Protein AF-A0A7Y5L904-F1 (afdb_monomer)

Secondary structure (DSSP, 8-state):
--EEEE---STT-EEEESSEEPTT-TTEEEESSHHHHHT--EEEES-EEEEEEETTEEEEEEEES--S--HHHHHHHHHHHHHHHHHHHSS--SSEEEEEEEE-TT---EEEETTEEEEEE-TT-TTSHHHHHHHHHHHHHHHHTTTTTTTS-BGGGSS--TTS----TTHHHHTHHHHHHHHHHHHHTTSS-HHHHHHHHHHHHHHHHT-GGGGT--HHHHHHTTTTTGGG--TTHHHH---TTHHHHHHHHHHHHHHHHHTTTS--HHHHHHHHHHHS-TTS--B-HHHHHHHHHHHTTS--HHHIIIIISS-PPP-HHHHHHTTTEEEEEE--SSPPEE--EEEEEETTEEEEEEE-TTSHHHHHT--TT-EEEEETTEE--GGGHHHHHTTS-TT-EEEEEEEETTEEEEEEEE-EE-SS-EEEEEE-SS--HHHHHHHHHHHTSPPPPTTT-

Nearest PDB structures (foldseek):
  4fgm-assembly1_A  TM=9.336E-01  e=1.266E-35  Idiomarina loihiensis L2TR
  8j9d-assembly1_D  TM=7.963E-01  e=6.552E-24  Xanthomonas campestris pv. campestris str. B100
  7xyo-assembly1_A  TM=6.914E-01  e=1.466E-18  Myxococcus fulvus
  6ydx-assembly1_A  TM=6.361E-01  e=1.748E-08  Homo sapiens
  7w6y-assembly1_A  TM=1.963E-01  e=4.205E-04  Kangiella koreensis DSM 16069

Mean predicted aligned error: 4.66 Å

Solvent-accessible surface area (backbone atoms only — not comparable to full-atom values): 24032 Å² total; per-residue (Å²): 104,66,46,74,50,76,62,84,64,67,90,88,34,50,78,50,54,48,54,48,70,39,86,98,44,85,59,27,30,45,26,77,28,61,70,56,46,76,45,38,66,76,50,76,39,87,52,47,75,46,78,51,76,58,96,92,26,47,34,35,44,36,36,34,67,67,60,58,65,56,68,69,63,52,52,55,46,52,50,46,44,52,50,46,48,29,71,69,69,69,62,70,98,58,75,44,37,29,45,34,33,41,29,36,90,90,39,56,64,72,48,63,24,57,31,28,31,47,35,33,34,52,22,74,47,44,85,45,68,73,32,50,48,51,54,44,44,50,51,34,36,38,53,52,20,34,46,39,46,54,32,32,31,50,36,45,52,35,74,74,58,93,88,56,90,65,55,33,58,50,44,18,61,41,41,1,33,34,53,39,44,27,58,47,48,38,30,56,62,64,78,39,53,69,71,54,51,32,51,50,53,17,47,51,57,45,53,55,72,72,30,59,0,45,71,67,30,23,40,27,54,32,19,40,38,30,86,64,44,68,78,50,66,53,76,57,34,60,48,50,37,51,51,24,42,65,55,20,18,52,51,41,52,43,49,26,36,50,20,18,56,66,33,77,55,76,21,36,49,72,54,36,55,47,51,46,44,71,74,24,40,61,92,48,60,31,40,53,72,67,54,53,51,48,45,43,22,67,46,24,71,46,88,52,61,70,58,44,50,33,60,34,68,23,44,54,82,82,63,60,51,66,37,38,38,46,42,22,30,40,70,45,75,42,72,58,84,76,52,48,41,28,48,41,67,41,61,39,73,52,99,91,39,23,28,28,61,31,51,38,75,88,23,31,35,35,76,52,65,57,51,61,72,24,32,47,47,21,54,73,85,38,78,48,47,45,95,41,43,68,66,61,42,63,81,52,46,44,68,41,72,45,43,38,34,29,36,49,94,88,39,81,46,77,38,73,30,50,25,34,55,56,82,72,48,53,51,44,46,42,77,45,95,79,55,50,75,64,14,42,53,34,32,24,68,68,50,63,43,82,71,74,52,91,92,73,112

pLDDT: mean 95.0, std 6.65, range [51.56, 98.94]

Foldseek 3Di:
DKDKDADDADDPKAKDKQFDADPPDGRIGIDHDVLQVVQMDIDIGDWDWDWDDDPNAIEIETEDDAAPDDPVLLVVLLNLLVVLLCVLQVDQQGRYAYEAEYADPPFAAKDAGLRYIYGYAHRYQHPDLVRVLRVSLRSSLRRNVNLQPHWFHALQPQPHDPVDDRFFLCVLVSAQLSNLVSLQSCLLSPVDDPQRSQVVLLVLLLLCVLQLLLQADALSRLRRCCVPDVVDPDLCCSNNHDHSNSLSNVLLLLLQLLLLLQVLNQAGVSQLSNVSSVVATSPHSHDHPVRSQVSSCVSSVHHCCVSCVPHHVHSHDDPSQVSLVSLQKHKDFAADVVFQWDQQWAWDDDPNFTFTSHHHPPGQCVVQPHDGGKGWQDKQPHGDHRVCVSVVSNVDGQQDWIWTWTDDPNDIDITTTGTHGDPRTRIGMDGHLDRDPSSQSSNCVRNVDHDDDNVRD

Radius of gyration: 24.48 Å; Cα contacts (8 Å, |Δi|>4): 868; chains: 1; bounding box: 65×49×66 Å

Structure (mmCIF, N/CA/C/O backbone):
data_AF-A0A7Y5L904-F1
#
_entry.id   AF-A0A7Y5L904-F1
#
loop_
_atom_site.group_PDB
_atom_site.id
_atom_site.type_symbol
_atom_site.label_atom_id
_atom_site.label_alt_id
_atom_site.label_comp_id
_atom_site.label_asym_id
_atom_site.label_entity_id
_atom_site.label_seq_id
_atom_site.pdbx_PDB_ins_code
_atom_site.Cartn_x
_atom_site.Cartn_y
_atom_site.Cartn_z
_atom_site.occupancy
_atom_site.B_iso_or_equiv
_atom_site.auth_seq_id
_atom_site.auth_comp_id
_atom_site.auth_asym_id
_atom_site.auth_atom_id
_atom_site.pdbx_PDB_model_num
ATOM 1 N N . GLN A 1 1 ? -29.188 12.437 12.472 1.00 88.88 1 GLN A N 1
ATOM 2 C CA . GLN A 1 1 ? -29.969 12.074 13.676 1.00 88.88 1 GLN A CA 1
ATOM 3 C C . GLN A 1 1 ? -29.560 10.668 14.087 1.00 88.88 1 GLN A C 1
ATOM 5 O O . GLN A 1 1 ? -29.258 9.898 13.179 1.00 88.88 1 GLN A O 1
ATOM 10 N N . PRO A 1 2 ? -29.537 10.338 15.387 1.00 94.88 2 PRO A N 1
ATOM 11 C CA . PRO A 1 2 ? -29.250 8.981 15.835 1.00 94.88 2 PRO A CA 1
ATOM 12 C C . PRO A 1 2 ? -30.311 7.987 15.359 1.00 94.88 2 PRO A C 1
ATOM 14 O O . PRO A 1 2 ? -31.487 8.337 15.245 1.00 94.88 2 PRO A O 1
ATOM 17 N N . LEU A 1 3 ? -29.896 6.751 15.102 1.00 96.50 3 LEU A N 1
ATOM 18 C CA . LEU A 1 3 ? -30.738 5.663 14.620 1.00 96.50 3 LEU A CA 1
ATOM 19 C C . LEU A 1 3 ? -30.687 4.475 15.580 1.00 96.50 3 LEU A C 1
ATOM 21 O O . LEU A 1 3 ? -29.753 4.295 16.364 1.00 96.50 3 LEU A O 1
ATOM 25 N N . THR A 1 4 ? -31.725 3.647 15.513 1.00 96.62 4 THR A N 1
ATOM 26 C CA . THR A 1 4 ? -31.730 2.313 16.112 1.00 96.62 4 THR A CA 1
ATOM 27 C C . THR A 1 4 ? -32.047 1.303 15.024 1.00 96.62 4 THR A C 1
ATOM 29 O O . THR A 1 4 ? -33.090 1.399 14.380 1.00 96.62 4 THR A O 1
ATOM 32 N N . LEU A 1 5 ? -31.159 0.335 14.834 1.00 97.50 5 LEU A N 1
ATOM 33 C CA . LEU A 1 5 ? -31.352 -0.789 13.931 1.00 97.50 5 LEU A CA 1
ATOM 34 C C . LEU A 1 5 ? -31.861 -1.988 14.735 1.00 97.50 5 LEU A C 1
ATOM 36 O O . LEU A 1 5 ? -31.244 -2.376 15.723 1.00 97.50 5 LEU A O 1
ATOM 40 N N . HIS A 1 6 ? -32.965 -2.590 14.303 1.00 97.56 6 HIS A N 1
ATOM 41 C CA . HIS A 1 6 ? -33.440 -3.870 14.824 1.00 97.56 6 HIS A CA 1
ATOM 42 C C . HIS A 1 6 ? -33.281 -4.932 13.742 1.00 97.56 6 HIS A C 1
ATOM 44 O O . HIS A 1 6 ? -33.940 -4.869 12.704 1.00 97.56 6 HIS A O 1
ATOM 50 N N . VAL A 1 7 ? -32.426 -5.916 14.005 1.00 97.44 7 VAL A N 1
ATOM 51 C CA . VAL A 1 7 ? -32.217 -7.061 13.118 1.00 97.44 7 VAL A CA 1
ATOM 52 C C . VAL A 1 7 ? -33.081 -8.223 13.600 1.00 97.44 7 VAL A C 1
ATOM 54 O O . VAL A 1 7 ? -33.142 -8.501 14.797 1.00 97.44 7 VAL A O 1
ATOM 57 N N . LYS A 1 8 ? -33.737 -8.923 12.670 1.00 96.94 8 LYS A N 1
ATOM 58 C CA . LYS A 1 8 ? -34.460 -10.177 12.932 1.00 96.94 8 LYS A CA 1
ATOM 59 C C . LYS A 1 8 ? -33.727 -11.328 12.232 1.00 96.94 8 LYS A C 1
ATOM 61 O O . LYS A 1 8 ? -34.039 -11.591 11.071 1.00 96.94 8 LYS A O 1
ATOM 66 N N . PRO A 1 9 ? -32.737 -11.965 12.883 1.00 95.69 9 PRO A N 1
ATOM 67 C CA . PRO A 1 9 ? -32.006 -13.078 12.290 1.00 95.69 9 PRO A CA 1
ATOM 68 C C . PRO A 1 9 ? -32.911 -14.288 12.039 1.00 95.69 9 PRO A C 1
ATOM 70 O O . PRO A 1 9 ? -33.951 -14.448 12.684 1.00 95.69 9 PRO A O 1
ATOM 73 N N . TYR A 1 10 ? -32.509 -15.139 11.098 1.00 95.81 10 TYR A N 1
ATOM 74 C CA . TYR A 1 10 ? -33.190 -16.397 10.818 1.00 95.81 10 TYR A CA 1
ATOM 75 C C . TYR A 1 10 ? -32.748 -17.482 11.809 1.00 95.81 10 TYR A C 1
ATOM 77 O O . TYR A 1 10 ? -31.557 -17.704 11.986 1.00 95.81 10 TYR A O 1
ATOM 85 N N . GLY A 1 11 ? -33.700 -18.193 12.418 1.00 95.00 11 GLY A N 1
ATOM 86 C CA . GLY A 1 11 ? -33.398 -19.333 13.287 1.00 95.00 11 GLY A CA 1
ATOM 87 C C . GLY A 1 11 ? -32.510 -18.967 14.480 1.00 95.00 11 GLY A C 1
ATOM 88 O O . GLY A 1 11 ? -32.873 -18.111 15.286 1.00 95.00 11 GLY A O 1
ATOM 89 N N . ASP A 1 12 ? -31.375 -19.653 14.590 1.00 93.56 12 ASP A N 1
ATOM 90 C CA . ASP A 1 12 ? -30.345 -19.490 15.618 1.00 93.56 12 ASP A CA 1
ATOM 91 C C . ASP A 1 12 ? -29.205 -18.545 15.206 1.00 93.56 12 ASP A C 1
ATOM 93 O O . ASP A 1 12 ? -28.230 -18.415 15.944 1.00 93.56 12 ASP A O 1
ATOM 97 N N . TRP A 1 13 ? -29.326 -17.859 14.064 1.00 97.12 13 TRP A N 1
ATOM 98 C CA . TRP A 1 13 ? -28.314 -16.907 13.616 1.00 97.12 13 TRP A CA 1
ATOM 99 C C . TRP A 1 13 ? -28.159 -15.727 14.575 1.00 97.12 13 TRP A C 1
ATOM 101 O O . TRP A 1 13 ? -29.126 -15.227 15.164 1.00 97.12 13 TRP A O 1
ATOM 111 N N . HIS A 1 14 ? -26.938 -15.209 14.656 1.00 96.81 14 HIS A N 1
ATOM 112 C CA . HIS A 1 14 ? -26.601 -14.024 15.437 1.00 96.81 14 HIS A CA 1
ATOM 113 C C . HIS A 1 14 ? -25.866 -12.985 14.594 1.00 96.81 14 HIS A C 1
ATOM 115 O O . HIS A 1 14 ? -25.480 -13.229 13.454 1.00 96.81 14 HIS A O 1
ATOM 121 N N . VAL A 1 15 ? -25.730 -11.785 15.161 1.00 97.75 15 VAL A N 1
ATOM 122 C CA . VAL A 1 15 ? -25.176 -10.614 14.475 1.00 97.75 15 VAL A CA 1
ATOM 123 C C . VAL A 1 15 ? -23.833 -10.227 15.085 1.00 97.75 15 VAL A C 1
ATOM 125 O O . VAL A 1 15 ? -23.773 -9.962 16.295 1.00 97.75 15 VAL A O 1
ATOM 128 N N . SER A 1 16 ? -22.819 -10.101 14.231 1.00 97.75 16 SER A N 1
ATOM 129 C CA . SER A 1 16 ? -21.510 -9.519 14.541 1.00 97.75 16 SER A CA 1
ATOM 130 C C . SER A 1 16 ? -21.369 -8.193 13.781 1.00 97.75 16 SER A C 1
ATOM 132 O O . SER A 1 16 ? -21.629 -8.113 12.583 1.00 97.75 16 SER A O 1
ATOM 134 N N . THR A 1 17 ? -21.063 -7.108 14.497 1.00 97.81 17 THR A N 1
ATOM 135 C CA . THR A 1 17 ? -21.043 -5.738 13.954 1.00 97.81 17 THR A CA 1
ATOM 136 C C . THR A 1 17 ? -20.209 -4.798 14.822 1.00 97.81 17 THR A C 1
ATOM 138 O O . THR A 1 17 ? -20.060 -5.035 16.020 1.00 97.81 17 THR A O 1
ATOM 141 N N . GLY A 1 18 ? -19.709 -3.712 14.227 1.00 96.50 18 GLY A N 1
ATOM 142 C CA . GLY A 1 18 ? -19.126 -2.579 14.950 1.00 96.50 18 GLY A CA 1
ATOM 143 C C . GLY A 1 18 ? -20.156 -1.715 15.696 1.00 96.50 18 GLY A C 1
ATOM 144 O O . GLY A 1 18 ? -19.775 -0.927 16.557 1.00 96.50 18 GLY A O 1
ATOM 145 N N . LEU A 1 19 ? -21.462 -1.864 15.441 1.00 97.31 19 LEU A N 1
ATOM 146 C CA . LEU A 1 19 ? -22.479 -1.071 16.141 1.00 97.31 19 LEU A CA 1
ATOM 147 C C . LEU A 1 19 ? -22.602 -1.434 17.628 1.00 97.31 19 LEU A C 1
ATOM 149 O O . LEU A 1 19 ? -22.621 -2.606 18.015 1.00 97.31 19 LEU A O 1
ATOM 153 N N . ASP A 1 20 ? -22.827 -0.418 18.458 1.00 95.19 20 ASP A N 1
ATOM 154 C CA . ASP A 1 20 ? -23.099 -0.607 19.880 1.00 95.19 20 ASP A CA 1
ATOM 155 C C . ASP A 1 20 ? -24.483 -1.219 20.112 1.00 95.19 20 ASP A C 1
ATOM 157 O O . ASP A 1 20 ? -25.487 -0.814 19.520 1.00 95.19 20 ASP A O 1
ATOM 161 N N . ARG A 1 21 ? -24.566 -2.190 21.024 1.00 94.62 21 ARG A N 1
ATOM 162 C CA . ARG A 1 21 ? -25.839 -2.818 21.405 1.00 94.62 21 ARG A CA 1
ATOM 163 C C . ARG A 1 21 ? -26.677 -1.875 22.267 1.00 94.62 21 ARG A C 1
ATOM 165 O O . ARG A 1 21 ? -26.177 -1.233 23.188 1.00 94.62 21 ARG A O 1
ATOM 172 N N . VAL A 1 22 ? -27.988 -1.867 22.041 1.00 95.19 22 VAL A N 1
ATOM 173 C CA . VAL A 1 22 ? -28.937 -1.189 22.932 1.00 95.19 22 VAL A CA 1
ATOM 174 C C . VAL A 1 22 ? -29.115 -2.023 24.201 1.00 95.19 22 VAL A C 1
ATOM 176 O O . VAL A 1 22 ? -29.547 -3.175 24.146 1.00 95.19 22 VAL A O 1
ATOM 179 N N . ALA A 1 23 ? -28.807 -1.431 25.357 1.00 92.94 23 ALA A N 1
ATOM 180 C CA . ALA A 1 23 ? -28.894 -2.105 26.650 1.00 92.94 23 ALA A CA 1
ATOM 181 C C . ALA A 1 23 ? -30.274 -2.755 26.879 1.00 92.94 23 ALA A C 1
ATOM 183 O O . ALA A 1 23 ? -31.320 -2.139 26.661 1.00 92.94 23 ALA A O 1
ATOM 184 N N . GLY A 1 24 ? -30.272 -4.018 27.317 1.00 93.38 24 GLY A N 1
ATOM 185 C CA . GLY A 1 24 ? -31.487 -4.785 27.612 1.00 93.38 24 GLY A CA 1
ATOM 186 C C . GLY A 1 24 ? -32.301 -5.233 26.391 1.00 93.38 24 GLY A C 1
ATOM 187 O O . GLY A 1 24 ? -33.374 -5.806 26.574 1.00 93.38 24 GLY A O 1
ATOM 188 N N . LYS A 1 25 ? -31.829 -4.997 25.157 1.00 94.62 25 LYS A N 1
ATOM 189 C CA . LYS A 1 25 ? -32.515 -5.420 23.929 1.00 94.62 25 LYS A CA 1
ATOM 190 C C . LYS A 1 25 ? -31.632 -6.320 23.069 1.00 94.62 25 LYS A C 1
ATOM 192 O O . LYS A 1 25 ? -30.562 -5.927 22.614 1.00 94.62 25 LYS A O 1
ATOM 197 N N . THR A 1 26 ? -32.123 -7.519 22.779 1.00 91.81 26 THR A N 1
ATOM 198 C CA . THR A 1 26 ? -31.475 -8.444 21.841 1.00 91.81 26 THR A CA 1
ATOM 199 C C . THR A 1 26 ? -31.603 -7.923 20.408 1.00 91.81 26 THR A C 1
ATOM 201 O O . THR A 1 26 ? -32.664 -7.429 20.023 1.00 91.81 26 THR A O 1
ATOM 204 N N . ASN A 1 27 ? -30.530 -8.025 19.617 1.00 94.94 27 ASN A N 1
ATOM 205 C CA . ASN A 1 27 ? -30.472 -7.636 18.197 1.00 94.94 27 ASN A CA 1
ATOM 206 C C . ASN A 1 27 ? -30.926 -6.196 17.890 1.00 94.94 27 ASN A C 1
ATOM 208 O O . ASN A 1 27 ? -31.409 -5.910 16.793 1.00 94.94 27 ASN A O 1
ATOM 212 N N . HIS A 1 28 ? -30.784 -5.294 18.863 1.00 97.38 28 HIS A N 1
ATOM 213 C CA . HIS A 1 28 ? -30.974 -3.861 18.677 1.00 97.38 28 HIS A CA 1
ATOM 214 C C . HIS A 1 28 ? -29.633 -3.152 18.800 1.00 97.38 28 HIS A C 1
ATOM 216 O O . HIS A 1 28 ? -28.912 -3.352 19.779 1.00 97.38 28 HIS A O 1
ATOM 222 N N . PHE A 1 29 ? -29.342 -2.292 17.834 1.00 97.62 29 PHE A N 1
ATOM 223 C CA . PHE A 1 29 ? -28.070 -1.598 17.702 1.00 97.62 29 PHE A CA 1
ATOM 224 C C . PHE A 1 29 ? -28.288 -0.095 17.566 1.00 97.62 29 PHE A C 1
ATOM 226 O O . PHE A 1 29 ? -29.279 0.339 16.976 1.00 97.62 29 PHE A O 1
ATOM 233 N N . HIS A 1 30 ? -27.381 0.694 18.127 1.00 96.94 30 HIS A N 1
ATOM 234 C CA . HIS A 1 30 ? -27.410 2.147 18.087 1.00 96.94 30 HIS A CA 1
ATOM 235 C C . HIS A 1 30 ? -26.367 2.680 17.105 1.00 96.94 30 HIS A C 1
ATOM 237 O O . HIS A 1 30 ? -25.229 2.221 17.101 1.00 96.94 30 HIS A O 1
ATOM 243 N N . ALA A 1 31 ? -26.752 3.684 16.317 1.00 96.69 31 ALA A N 1
ATOM 244 C CA . ALA A 1 31 ? -25.831 4.468 15.503 1.00 96.69 31 ALA A CA 1
ATOM 245 C C . ALA A 1 31 ? -26.058 5.968 15.768 1.00 96.69 31 ALA A C 1
ATOM 247 O O . ALA A 1 31 ? -27.210 6.413 15.758 1.00 96.69 31 ALA A O 1
ATOM 248 N N . PRO A 1 32 ? -25.008 6.781 15.971 1.00 95.31 32 PRO A N 1
ATOM 249 C CA . PRO A 1 32 ? -25.152 8.218 16.226 1.00 95.31 32 PRO A CA 1
ATOM 250 C C . PRO A 1 32 ? -25.604 9.016 14.988 1.00 95.31 32 PRO A C 1
ATOM 252 O O . PRO A 1 32 ? -26.184 10.099 15.115 1.00 95.31 32 PRO A O 1
ATOM 255 N N . SER A 1 33 ? -25.371 8.488 13.786 1.00 94.56 33 SER A N 1
ATOM 256 C CA . SER A 1 33 ? -25.736 9.099 12.506 1.00 94.56 33 SER A CA 1
ATOM 257 C C . SER A 1 33 ? -25.977 8.034 11.433 1.00 94.56 33 SER A C 1
ATOM 259 O O . SER A 1 33 ? -25.663 6.859 11.632 1.00 94.56 33 SER A O 1
ATOM 261 N N . PHE A 1 34 ? -26.541 8.451 10.294 1.00 94.19 34 PHE A N 1
ATOM 262 C CA . PHE A 1 34 ? -26.686 7.566 9.138 1.00 94.19 34 PHE A CA 1
ATOM 263 C C . PHE A 1 34 ? -25.318 7.165 8.587 1.00 94.19 34 PHE A C 1
ATOM 265 O O . PHE A 1 34 ? -25.113 5.991 8.333 1.00 94.19 34 PHE A O 1
ATOM 272 N N . ASP A 1 35 ? -24.369 8.098 8.507 1.00 92.75 35 ASP A N 1
ATOM 273 C CA . ASP A 1 35 ? -23.007 7.817 8.039 1.00 92.75 35 ASP A CA 1
ATOM 274 C C . ASP A 1 35 ? -22.317 6.743 8.889 1.00 92.75 35 ASP A C 1
ATOM 276 O O . ASP A 1 35 ? -21.673 5.856 8.344 1.00 92.75 35 ASP A O 1
ATOM 280 N N . TYR A 1 36 ? -22.499 6.774 10.216 1.00 94.56 36 TYR A N 1
ATOM 281 C CA . TYR A 1 36 ? -21.973 5.730 11.100 1.00 94.56 36 TYR A CA 1
ATOM 282 C C . TYR A 1 36 ? -22.673 4.387 10.861 1.00 94.56 36 TYR A C 1
ATOM 284 O O . TYR A 1 36 ? -22.024 3.353 10.824 1.00 94.56 36 TYR A O 1
ATOM 292 N N . LEU A 1 37 ? -23.998 4.391 10.668 1.00 95.94 37 LEU A N 1
ATOM 293 C CA . LEU A 1 37 ? -24.748 3.177 10.336 1.00 95.94 37 LEU A CA 1
ATOM 294 C C . LEU A 1 37 ? -24.305 2.579 8.992 1.00 95.94 37 LEU A C 1
ATOM 296 O O . LEU A 1 37 ? -24.142 1.368 8.894 1.00 95.94 37 LEU A O 1
ATOM 300 N N . ALA A 1 38 ? -24.132 3.419 7.971 1.00 94.75 38 ALA A N 1
ATOM 301 C CA . ALA A 1 38 ? -23.709 3.020 6.632 1.00 94.75 38 ALA A CA 1
ATOM 302 C C . ALA A 1 38 ? -22.280 2.459 6.619 1.00 94.75 38 ALA A C 1
ATOM 304 O O . ALA A 1 38 ? -21.958 1.637 5.769 1.00 94.75 38 ALA A O 1
ATOM 305 N N . ASP A 1 39 ? -21.453 2.874 7.578 1.00 95.69 39 ASP A N 1
ATOM 306 C CA . ASP A 1 39 ? -20.084 2.402 7.754 1.00 95.69 39 ASP A CA 1
ATOM 307 C C . ASP A 1 39 ? -19.950 1.223 8.729 1.00 95.69 39 ASP A C 1
ATOM 309 O O . ASP A 1 39 ? -18.842 0.832 9.071 1.00 95.69 39 ASP A O 1
ATOM 313 N N . CYS A 1 40 ? -21.047 0.648 9.220 1.00 96.94 40 CYS A N 1
ATOM 314 C CA . CYS A 1 40 ? -20.990 -0.526 10.085 1.00 96.94 40 CYS A CA 1
ATOM 315 C C . CYS A 1 40 ? -21.647 -1.729 9.400 1.00 96.94 40 CYS A C 1
ATOM 317 O O . CYS A 1 40 ? -22.875 -1.861 9.448 1.00 96.94 40 CYS A O 1
ATOM 319 N N . PRO A 1 41 ? -20.860 -2.641 8.803 1.00 97.31 41 PRO A N 1
ATOM 320 C CA . PRO A 1 41 ? -21.405 -3.864 8.236 1.00 97.31 41 PRO A CA 1
ATOM 321 C C . PRO A 1 41 ? -22.035 -4.767 9.304 1.00 97.31 41 PRO A C 1
ATOM 323 O O . PRO A 1 41 ? -21.797 -4.637 10.513 1.00 97.31 41 PRO A O 1
ATOM 326 N N . LEU A 1 42 ? -22.858 -5.702 8.830 1.00 97.62 42 LEU A N 1
ATOM 327 C CA . LEU A 1 42 ? -23.513 -6.726 9.636 1.00 97.62 42 LEU A CA 1
ATOM 328 C C . LEU A 1 42 ? -23.141 -8.100 9.080 1.00 97.62 42 LEU A C 1
ATOM 330 O O . LEU A 1 42 ? -23.568 -8.450 7.981 1.00 97.62 42 LEU A O 1
ATOM 334 N N . GLU A 1 43 ? -22.417 -8.891 9.861 1.00 97.69 43 GLU A N 1
ATOM 335 C CA . GLU A 1 43 ? -22.313 -10.332 9.640 1.00 97.69 43 GLU A CA 1
ATOM 336 C C . GLU A 1 43 ? -23.487 -10.999 10.367 1.00 97.69 43 GLU A C 1
ATOM 338 O O . GLU A 1 43 ? -23.661 -10.799 11.572 1.00 97.69 43 GLU A O 1
ATOM 343 N N . ILE A 1 44 ? -24.341 -11.726 9.639 1.00 97.75 44 ILE A N 1
ATOM 344 C CA . ILE A 1 44 ? -25.562 -12.339 10.183 1.00 97.75 44 ILE A CA 1
ATOM 345 C C . ILE A 1 44 ? -25.615 -13.796 9.745 1.00 97.75 44 ILE A C 1
ATOM 347 O O . ILE A 1 44 ? -25.913 -14.083 8.585 1.00 97.75 44 ILE A O 1
ATOM 351 N N . GLY A 1 45 ? -25.392 -14.715 10.675 1.00 97.38 45 GLY A N 1
ATOM 352 C CA . GLY A 1 45 ? -25.246 -16.113 10.308 1.00 97.38 45 GLY A CA 1
ATOM 353 C C . GLY A 1 45 ? -24.876 -17.019 11.470 1.00 97.38 45 GLY A C 1
ATOM 354 O O . GLY A 1 45 ? -25.257 -16.800 12.619 1.00 97.38 45 GLY A O 1
ATOM 355 N N . ASN A 1 46 ? -24.133 -18.062 11.117 1.00 96.06 46 ASN A N 1
ATOM 356 C CA . ASN A 1 46 ? -23.568 -19.077 11.999 1.00 96.06 46 ASN A CA 1
ATOM 357 C C . ASN A 1 46 ? -22.039 -18.941 12.132 1.00 96.06 46 ASN A C 1
ATOM 359 O O . ASN A 1 46 ? -21.341 -19.931 12.362 1.00 96.06 46 ASN A O 1
ATOM 363 N N . GLN A 1 47 ? -21.514 -17.734 11.925 1.00 97.75 47 GLN A N 1
ATOM 364 C CA . GLN A 1 47 ? -20.103 -17.414 12.078 1.00 97.75 47 GLN A CA 1
ATOM 365 C C . GLN A 1 47 ? -19.605 -17.723 13.496 1.00 97.75 47 GLN A C 1
ATOM 367 O O . GLN A 1 47 ? -20.344 -17.630 14.474 1.00 97.75 47 GLN A O 1
ATOM 372 N N . GLN A 1 48 ? -18.334 -18.091 13.621 1.00 98.06 48 GLN A N 1
ATOM 373 C CA . GLN A 1 48 ? -17.705 -18.314 14.920 1.00 98.06 48 GLN A CA 1
ATOM 374 C C . GLN A 1 48 ? -17.130 -16.997 15.433 1.00 98.06 48 GLN A C 1
ATOM 376 O O . GLN A 1 48 ? -16.348 -16.361 14.730 1.00 98.06 48 GLN A O 1
ATOM 381 N N . ASP A 1 49 ? -17.477 -16.611 16.660 1.00 97.75 49 ASP A N 1
ATOM 382 C CA . ASP A 1 49 ? -16.926 -15.416 17.296 1.00 97.75 49 ASP A CA 1
ATOM 383 C C . ASP A 1 49 ? -15.912 -15.781 18.377 1.00 97.75 49 ASP A C 1
ATOM 385 O O . ASP A 1 49 ? -16.147 -16.618 19.255 1.00 97.75 49 ASP A O 1
ATOM 389 N N . PHE A 1 50 ? -14.783 -15.093 18.339 1.00 98.50 50 PHE A N 1
ATOM 390 C CA . PHE A 1 50 ? -13.733 -15.164 19.337 1.00 98.50 50 PHE A CA 1
ATOM 391 C C . PHE A 1 50 ? -13.409 -13.757 19.824 1.00 98.50 50 PHE A C 1
ATOM 393 O O . PHE A 1 50 ? -13.558 -12.795 19.077 1.00 98.50 50 PHE A O 1
ATOM 400 N N . GLU A 1 51 ? -12.941 -13.627 21.062 1.00 98.19 51 GLU A N 1
ATOM 401 C CA . GLU A 1 51 ? -12.614 -12.326 21.643 1.00 98.19 51 GLU A CA 1
ATOM 402 C C . GLU A 1 51 ? -11.200 -12.291 22.224 1.00 98.19 51 GLU A C 1
ATOM 404 O O . GLU A 1 51 ? -10.660 -13.303 22.680 1.00 98.19 51 GLU A O 1
ATOM 409 N N . PHE A 1 52 ? -10.616 -11.097 22.222 1.00 98.56 52 PHE A N 1
ATOM 410 C CA . PHE A 1 52 ? -9.454 -10.740 23.023 1.00 98.56 52 PHE A CA 1
ATOM 411 C C . PHE A 1 52 ? -9.589 -9.294 23.512 1.00 98.56 52 PHE A C 1
ATOM 413 O O . PHE A 1 52 ? -10.384 -8.518 22.987 1.00 98.56 52 PHE A O 1
ATOM 420 N N . GLU A 1 53 ? -8.814 -8.928 24.531 1.00 98.38 53 GLU A N 1
ATOM 421 C CA . GLU A 1 53 ? -8.812 -7.572 25.090 1.00 98.38 53 GLU A CA 1
ATOM 422 C C . GLU A 1 53 ? -7.419 -6.947 25.010 1.00 98.38 53 GLU A C 1
ATOM 424 O O . GLU A 1 53 ? -6.423 -7.612 25.316 1.00 98.38 53 GLU A O 1
ATOM 429 N N . PHE A 1 54 ? -7.340 -5.673 24.631 1.00 98.44 54 PHE A N 1
ATOM 430 C CA . PHE A 1 54 ? -6.113 -4.878 24.633 1.00 98.44 54 PHE A CA 1
ATOM 431 C C . PHE A 1 54 ? -6.426 -3.442 25.081 1.00 98.44 54 PHE A C 1
ATOM 433 O O . PHE A 1 54 ? -7.391 -2.850 24.600 1.00 98.44 54 PHE A O 1
ATOM 440 N N . GLU A 1 55 ? -5.640 -2.897 26.019 1.00 97.62 55 GLU A N 1
ATOM 441 C CA . GLU A 1 55 ? -5.850 -1.557 26.611 1.00 97.62 55 GLU A CA 1
ATOM 442 C C . GLU A 1 55 ? -7.296 -1.322 27.108 1.00 97.62 55 GLU A C 1
ATOM 444 O O . GLU A 1 55 ? -7.890 -0.264 26.900 1.00 97.62 55 GLU A O 1
ATOM 449 N N . GLY A 1 56 ? -7.901 -2.342 27.734 1.00 97.31 56 GLY A N 1
ATOM 450 C CA . GLY A 1 56 ? -9.269 -2.283 28.268 1.00 97.31 56 GLY A CA 1
ATOM 451 C C . GLY A 1 56 ? -10.379 -2.275 27.210 1.00 97.31 56 GLY A C 1
ATOM 452 O O . GLY A 1 56 ? -11.547 -2.082 27.552 1.00 97.31 56 GLY A O 1
ATOM 453 N N . LYS A 1 57 ? -10.041 -2.463 25.927 1.00 98.12 57 LYS A N 1
ATOM 454 C CA . LYS A 1 57 ? -10.992 -2.503 24.810 1.00 98.12 57 LYS A CA 1
ATOM 455 C C . LYS A 1 57 ? -11.132 -3.914 24.275 1.00 98.12 57 LYS A C 1
ATOM 457 O O . LYS A 1 57 ? -10.151 -4.649 24.175 1.00 98.12 57 LYS A O 1
ATOM 462 N N . LYS A 1 58 ? -12.364 -4.269 23.917 1.00 98.31 58 LYS A N 1
ATOM 463 C CA . LYS A 1 58 ? -12.681 -5.575 23.345 1.00 98.31 58 LYS A CA 1
ATOM 464 C C . LYS A 1 58 ? -12.452 -5.589 21.842 1.00 98.31 58 LYS A C 1
ATOM 466 O O . LYS A 1 58 ? -12.860 -4.667 21.134 1.00 98.31 58 LYS A O 1
ATOM 471 N N . HIS A 1 59 ? -11.891 -6.690 21.372 1.00 98.75 59 HIS A N 1
ATOM 472 C CA . HIS A 1 59 ? -11.707 -6.992 19.965 1.00 98.75 59 HIS A CA 1
ATOM 473 C C . HIS A 1 59 ? -12.310 -8.351 19.662 1.00 98.75 59 HIS A C 1
ATOM 475 O O . HIS A 1 59 ? -12.112 -9.305 20.416 1.00 98.75 59 HIS A O 1
ATOM 481 N N . TYR A 1 60 ? -13.016 -8.440 18.546 1.00 98.62 60 TYR A N 1
ATOM 482 C CA . TYR A 1 60 ? -13.693 -9.653 18.119 1.00 98.62 60 TYR A CA 1
ATOM 483 C C . TYR A 1 60 ? -13.113 -10.141 16.796 1.00 98.62 60 TYR A C 1
ATOM 485 O O . TYR A 1 60 ? -12.891 -9.346 15.887 1.00 98.62 60 TYR A O 1
ATOM 493 N N . LEU A 1 61 ? -12.894 -11.446 16.681 1.00 98.75 61 LEU A N 1
ATOM 494 C CA . LEU A 1 61 ? -12.701 -12.140 15.414 1.00 98.75 61 LEU A CA 1
ATOM 495 C C . LEU A 1 61 ? -13.980 -12.916 15.125 1.00 98.75 61 LEU A C 1
ATOM 497 O O . LEU A 1 61 ? -14.288 -13.869 15.835 1.00 98.75 61 LEU A O 1
ATOM 501 N N . SER A 1 62 ? -14.698 -12.497 14.093 1.00 98.56 62 SER A N 1
ATOM 502 C CA . SER A 1 62 ? -15.918 -13.129 13.617 1.00 98.56 62 SER A CA 1
ATOM 503 C C . SER A 1 62 ? -15.620 -13.821 12.295 1.00 98.56 62 SER A C 1
ATOM 505 O O . SER A 1 62 ? -15.320 -13.144 11.318 1.00 98.56 62 SER A O 1
ATOM 507 N N . ILE A 1 63 ? -15.621 -15.153 12.258 1.00 98.44 63 ILE A N 1
ATOM 508 C CA . ILE A 1 63 ? -15.215 -15.919 11.073 1.00 98.44 63 ILE A CA 1
ATOM 509 C C . ILE A 1 63 ? -16.343 -16.808 10.551 1.00 98.44 63 ILE A C 1
ATOM 511 O O . ILE A 1 63 ? -16.805 -17.733 11.222 1.00 98.44 63 ILE A O 1
ATOM 515 N N . PHE A 1 64 ? -16.774 -16.532 9.324 1.00 97.81 64 PHE A N 1
ATOM 516 C CA . PHE A 1 64 ? -17.661 -17.388 8.551 1.00 97.81 64 PHE A CA 1
ATOM 517 C C . PHE A 1 64 ? -16.843 -18.363 7.697 1.00 97.81 64 PHE A C 1
ATOM 519 O O . PHE A 1 64 ? -15.858 -17.981 7.064 1.00 97.81 64 PHE A O 1
ATOM 526 N N . GLY A 1 65 ? -17.288 -19.619 7.638 1.00 96.56 65 GLY A N 1
ATOM 527 C CA . GLY A 1 65 ? -16.642 -20.680 6.869 1.00 96.56 65 GLY A CA 1
ATOM 528 C C . GLY A 1 65 ? -15.593 -21.472 7.653 1.00 96.56 65 GLY A C 1
ATOM 529 O O . GLY A 1 65 ? -15.082 -21.050 8.690 1.00 96.56 65 GLY A O 1
ATOM 530 N N . GLU A 1 66 ? -15.289 -22.663 7.149 1.00 95.88 66 GLU A N 1
ATOM 531 C CA . GLU A 1 66 ? -14.307 -23.580 7.731 1.00 95.88 66 GLU A CA 1
ATOM 532 C C . GLU A 1 66 ? -12.972 -23.509 6.984 1.00 95.88 66 GLU A C 1
ATOM 534 O O . GLU A 1 66 ? -12.886 -23.025 5.857 1.00 95.88 66 GLU A O 1
ATOM 539 N N . GLY A 1 67 ? -11.907 -24.011 7.602 1.00 96.19 67 GLY A N 1
ATOM 540 C CA . GLY A 1 67 ? -10.585 -24.042 6.993 1.00 96.19 67 GLY A CA 1
ATOM 541 C C . GLY A 1 67 ? -9.556 -24.733 7.876 1.00 96.19 67 GLY A C 1
ATOM 542 O O . GLY A 1 67 ? -9.889 -25.319 8.901 1.00 96.19 67 GLY A O 1
ATOM 543 N N . ASN A 1 68 ? -8.288 -24.661 7.477 1.00 97.31 68 ASN A N 1
ATOM 544 C CA . ASN A 1 68 ? -7.159 -25.179 8.255 1.00 97.31 68 ASN A CA 1
ATOM 545 C C . ASN A 1 68 ? -6.453 -24.105 9.099 1.00 97.31 68 ASN A C 1
ATOM 547 O O . ASN A 1 68 ? -5.297 -24.289 9.476 1.00 97.31 68 ASN A O 1
ATOM 551 N N . TRP A 1 69 ? -7.117 -22.977 9.341 1.00 97.31 69 TRP A N 1
ATOM 552 C CA . TRP A 1 69 ? -6.635 -21.935 10.237 1.00 97.31 69 TRP A CA 1
ATOM 553 C C . TRP A 1 69 ? -6.735 -22.383 11.700 1.00 97.31 69 TRP A C 1
ATOM 555 O O . TRP A 1 69 ? -7.649 -23.105 12.092 1.00 97.31 69 TRP A O 1
ATOM 565 N N . GLU A 1 70 ? -5.798 -21.926 12.526 1.00 97.62 70 GLU A N 1
ATOM 566 C CA . GLU A 1 70 ? -5.795 -22.169 13.968 1.00 97.62 70 GLU A CA 1
ATOM 567 C C . GLU A 1 70 ? -6.219 -20.893 14.699 1.00 97.62 70 GLU A C 1
ATOM 569 O O . GLU A 1 70 ? -5.523 -19.876 14.644 1.00 97.62 70 GLU A O 1
ATOM 574 N N . LYS A 1 71 ? -7.352 -20.959 15.410 1.00 96.88 71 LYS A N 1
ATOM 575 C CA . LYS A 1 71 ? -7.942 -19.838 16.159 1.00 96.88 71 LYS A CA 1
ATOM 576 C C . LYS A 1 71 ? -6.905 -19.059 16.975 1.00 96.88 71 LYS A C 1
ATOM 578 O O . LYS A 1 71 ? -6.798 -17.845 16.823 1.00 96.88 71 LYS A O 1
ATOM 583 N N . ASP A 1 72 ? -6.154 -19.739 17.839 1.00 98.00 72 ASP A N 1
ATOM 584 C CA . ASP A 1 72 ? -5.276 -19.063 18.800 1.00 98.00 72 ASP A CA 1
ATOM 585 C C . ASP A 1 72 ? -4.125 -18.323 18.099 1.00 98.00 72 ASP A C 1
ATOM 587 O O . ASP A 1 72 ? -3.761 -17.222 18.511 1.00 98.00 72 ASP A O 1
ATOM 591 N N . LYS A 1 73 ? -3.629 -18.853 16.970 1.00 97.81 73 LYS A N 1
ATOM 592 C CA . LYS A 1 73 ? -2.629 -18.170 16.134 1.00 97.81 73 LYS A CA 1
ATOM 593 C C . LYS A 1 73 ? -3.195 -16.927 15.451 1.00 97.81 73 LYS A C 1
ATOM 595 O O . LYS A 1 73 ? -2.492 -15.922 15.349 1.00 97.81 73 LYS A O 1
ATOM 600 N N . LEU A 1 74 ? -4.447 -16.975 14.982 1.00 98.44 74 LEU A N 1
ATOM 601 C CA . LEU A 1 74 ? -5.111 -15.793 14.421 1.00 98.44 74 LEU A CA 1
ATOM 602 C C . LEU A 1 74 ? -5.274 -14.705 15.489 1.00 98.44 74 LEU A C 1
ATOM 604 O O . LEU A 1 74 ? -4.912 -13.557 15.242 1.00 98.44 74 LEU A O 1
ATOM 608 N N . LEU A 1 75 ? -5.747 -15.065 16.686 1.00 98.62 75 LEU A N 1
ATOM 609 C CA . LEU A 1 75 ? -5.929 -14.118 17.791 1.00 98.62 75 LEU A CA 1
ATOM 610 C C . LEU A 1 75 ? -4.607 -13.502 18.264 1.00 98.62 75 LEU A C 1
ATOM 612 O O . LEU A 1 75 ? -4.551 -12.296 18.493 1.00 98.62 75 LEU A O 1
ATOM 616 N N . GLU A 1 76 ? -3.534 -14.292 18.373 1.00 98.38 76 GLU A N 1
ATOM 617 C CA . GLU A 1 76 ? -2.207 -13.771 18.727 1.00 98.38 76 GLU A CA 1
ATOM 618 C C . GLU A 1 76 ? -1.722 -12.732 17.704 1.00 98.38 76 GLU A C 1
ATOM 620 O O . GLU A 1 76 ? -1.230 -11.660 18.069 1.00 98.38 76 GLU A O 1
ATOM 625 N N . ARG A 1 77 ? -1.898 -13.027 16.412 1.00 98.56 77 ARG A N 1
ATOM 626 C CA . ARG A 1 77 ? -1.497 -12.135 15.320 1.00 98.56 77 ARG A CA 1
ATOM 627 C C . ARG A 1 77 ? -2.324 -10.853 15.298 1.00 98.56 77 ARG A C 1
ATOM 629 O O . ARG A 1 77 ? -1.739 -9.775 15.229 1.00 98.56 77 ARG A O 1
ATOM 636 N N . LEU A 1 78 ? -3.646 -10.944 15.453 1.00 98.88 78 LEU A N 1
ATOM 637 C CA . LEU A 1 78 ? -4.518 -9.769 15.566 1.00 98.88 78 LEU A CA 1
ATOM 638 C C . LEU A 1 78 ? -4.169 -8.908 16.785 1.00 98.88 78 LEU A C 1
ATOM 640 O O . LEU A 1 78 ? -4.121 -7.686 16.675 1.00 98.88 78 LEU A O 1
ATOM 644 N N . ARG A 1 79 ? -3.844 -9.520 17.932 1.00 98.81 79 ARG A N 1
ATOM 645 C CA . ARG A 1 79 ? -3.394 -8.779 19.120 1.00 98.81 79 ARG A CA 1
ATOM 646 C C . ARG A 1 79 ? -2.142 -7.950 18.829 1.00 98.81 79 ARG A C 1
ATOM 648 O O . ARG A 1 79 ? -2.097 -6.778 19.189 1.00 98.81 79 ARG A O 1
ATOM 655 N N . LYS A 1 80 ? -1.155 -8.534 18.145 1.00 98.56 80 LYS A N 1
ATOM 656 C CA . LYS A 1 80 ? 0.078 -7.843 17.729 1.00 98.56 80 LYS A CA 1
ATOM 657 C C . LYS A 1 80 ? -0.177 -6.750 16.683 1.00 98.56 80 LYS A C 1
ATOM 659 O O . LYS A 1 80 ? 0.466 -5.707 16.748 1.00 98.56 80 LYS A O 1
ATOM 664 N N . VAL A 1 81 ? -1.124 -6.946 15.760 1.00 98.88 81 VAL A N 1
ATOM 665 C CA . VAL A 1 81 ? -1.573 -5.898 14.817 1.00 98.88 81 VAL A CA 1
ATOM 666 C C . VAL A 1 81 ? -2.118 -4.687 15.577 1.00 98.88 81 VAL A C 1
ATOM 668 O O . VAL A 1 81 ? -1.690 -3.558 15.323 1.00 98.88 81 VAL A O 1
ATOM 671 N N . VAL A 1 82 ? -3.009 -4.923 16.546 1.00 98.88 82 VAL A N 1
ATOM 672 C CA . VAL A 1 82 ? -3.584 -3.868 17.393 1.00 98.88 82 VAL A CA 1
ATOM 673 C C . VAL A 1 82 ? -2.498 -3.170 18.207 1.00 98.88 82 VAL A C 1
ATOM 675 O O . VAL A 1 82 ? -2.433 -1.945 18.214 1.00 98.88 82 VAL A O 1
ATOM 678 N N . GLU A 1 83 ? -1.619 -3.934 18.857 1.00 98.75 83 GLU A N 1
ATOM 679 C CA . GLU A 1 83 ? -0.522 -3.396 19.664 1.00 98.75 83 GLU A CA 1
ATOM 680 C C . GLU A 1 83 ? 0.432 -2.526 18.833 1.00 98.75 83 GLU A C 1
ATOM 682 O O . GLU A 1 83 ? 0.822 -1.442 19.268 1.00 98.75 83 GLU A O 1
ATOM 687 N N . SER A 1 84 ? 0.801 -2.978 17.632 1.00 98.50 84 SER A N 1
ATOM 688 C CA . SER A 1 84 ? 1.702 -2.244 16.740 1.00 98.50 84 SER A CA 1
ATOM 689 C C . SER A 1 84 ? 1.095 -0.914 16.291 1.00 98.50 84 SER A C 1
ATOM 691 O O . SER A 1 84 ? 1.764 0.118 16.330 1.00 98.50 84 SER A O 1
ATOM 693 N N . ASN A 1 85 ? -0.188 -0.915 15.924 1.00 98.69 85 ASN A N 1
ATOM 694 C CA . ASN A 1 85 ? -0.901 0.306 15.555 1.00 98.69 85 ASN A CA 1
ATOM 695 C C . ASN A 1 85 ? -1.092 1.247 16.749 1.00 98.69 85 ASN A C 1
ATOM 697 O O . ASN A 1 85 ? -0.891 2.448 16.606 1.00 98.69 85 ASN A O 1
ATOM 701 N N . PHE A 1 86 ? -1.393 0.720 17.938 1.00 98.69 86 PHE A N 1
ATOM 702 C CA . PHE A 1 86 ? -1.469 1.521 19.160 1.00 98.69 86 PHE A CA 1
ATOM 703 C C . PHE A 1 86 ? -0.134 2.210 19.474 1.00 98.69 86 PHE A C 1
ATOM 705 O O . PHE A 1 86 ? -0.113 3.403 19.764 1.00 98.69 86 PHE A O 1
ATOM 712 N N . LYS A 1 87 ? 0.996 1.497 19.356 1.00 98.12 87 LYS A N 1
ATOM 713 C CA . LYS A 1 87 ? 2.336 2.091 19.521 1.00 98.12 87 LYS A CA 1
ATOM 714 C C . LYS A 1 87 ? 2.622 3.180 18.486 1.00 98.12 87 LYS A C 1
ATOM 716 O O . LYS A 1 87 ? 3.278 4.168 18.812 1.00 98.12 87 LYS A O 1
ATOM 721 N N . PHE A 1 88 ? 2.151 3.001 17.253 1.00 98.50 88 PHE A N 1
ATOM 722 C CA . PHE A 1 88 ? 2.327 3.975 16.181 1.00 98.50 88 PHE A CA 1
ATOM 723 C C . PHE A 1 88 ? 1.476 5.235 16.402 1.00 98.50 88 PHE A C 1
ATOM 725 O O . PHE A 1 88 ? 2.034 6.330 16.473 1.00 98.50 88 PHE A O 1
ATOM 732 N N . TRP A 1 89 ? 0.155 5.083 16.548 1.00 98.19 89 TRP A N 1
ATOM 733 C CA . TRP A 1 89 ? -0.822 6.180 16.604 1.00 98.19 89 TRP A CA 1
ATOM 734 C C . TRP A 1 89 ? -0.954 6.827 17.987 1.00 98.19 89 TRP A C 1
ATOM 736 O O . TRP A 1 89 ? -1.139 8.041 18.081 1.00 98.19 89 TRP A O 1
ATOM 746 N N . GLY A 1 90 ? -0.803 6.045 19.058 1.00 97.06 90 GLY A N 1
ATOM 747 C CA . GLY A 1 90 ? -0.851 6.496 20.452 1.00 97.06 90 GLY A CA 1
ATOM 748 C C . GLY A 1 90 ? -2.221 6.407 21.135 1.00 97.06 90 GLY A C 1
ATOM 749 O O . GLY A 1 90 ? -2.315 6.698 22.326 1.00 97.06 90 GLY A O 1
ATOM 750 N N . ASP A 1 91 ? -3.279 6.013 20.426 1.00 97.19 91 ASP A N 1
ATOM 751 C CA . ASP A 1 91 ? -4.620 5.802 20.981 1.00 97.19 91 ASP A CA 1
ATOM 752 C C . ASP A 1 91 ? -5.342 4.633 20.290 1.00 97.19 91 ASP A C 1
ATOM 754 O O . ASP A 1 91 ? -4.738 3.924 19.496 1.00 97.19 91 ASP A O 1
ATOM 758 N N . LEU A 1 92 ? -6.615 4.400 20.636 1.00 98.00 92 LEU A N 1
ATOM 759 C CA . LEU A 1 92 ? -7.552 3.523 19.919 1.00 98.00 92 LEU A CA 1
ATOM 760 C C . LEU A 1 92 ? -8.891 4.276 19.779 1.00 98.00 92 LEU A C 1
ATOM 762 O O . LEU A 1 92 ? -9.588 4.409 20.792 1.00 98.00 92 LEU A O 1
ATOM 766 N N . PRO A 1 93 ? -9.297 4.772 18.596 1.00 96.56 93 PRO A N 1
ATOM 767 C CA . PRO A 1 93 ? -10.403 5.729 18.448 1.00 96.56 93 PRO A CA 1
ATOM 768 C C . PRO A 1 93 ? -11.803 5.079 18.408 1.00 96.56 93 PRO A C 1
ATOM 770 O O . PRO A 1 93 ? -12.711 5.551 17.730 1.00 96.56 93 PRO A O 1
ATOM 773 N N . TYR A 1 94 ? -12.003 3.985 19.144 1.00 96.50 94 TYR A N 1
ATOM 774 C CA . TYR A 1 94 ? -13.246 3.202 19.182 1.00 96.50 94 TYR A CA 1
ATOM 775 C C . TYR A 1 94 ? -13.487 2.606 20.579 1.00 96.50 94 TYR A C 1
ATOM 777 O O . TYR A 1 94 ? -12.600 2.647 21.426 1.00 96.50 94 TYR A O 1
ATOM 785 N N . GLN A 1 95 ? -14.666 2.042 20.857 1.00 95.31 95 GLN A N 1
ATOM 786 C CA . GLN A 1 95 ? -14.943 1.347 22.134 1.00 95.31 95 GLN A CA 1
ATOM 787 C C . GLN A 1 95 ? -14.666 -0.160 22.059 1.00 95.31 95 GLN A C 1
ATOM 789 O O . GLN A 1 95 ? -14.140 -0.759 22.994 1.00 95.31 95 GLN A O 1
ATOM 794 N N . HIS A 1 96 ? -14.977 -0.757 20.914 1.00 97.94 96 HIS A N 1
ATOM 795 C CA . HIS A 1 96 ? -14.659 -2.133 20.551 1.00 97.94 96 HIS A CA 1
ATOM 796 C C . HIS A 1 96 ? -14.420 -2.210 19.043 1.00 97.94 96 HIS A C 1
ATOM 798 O O . HIS A 1 96 ? -14.816 -1.288 18.324 1.00 97.94 96 HIS A O 1
ATOM 804 N N . TYR A 1 97 ? -13.756 -3.272 18.588 1.00 98.69 97 TYR A N 1
ATOM 805 C CA . TYR A 1 97 ? -13.438 -3.481 17.175 1.00 98.69 97 TYR A CA 1
ATOM 806 C C . TYR A 1 97 ? -13.773 -4.905 16.723 1.00 98.69 97 TYR A C 1
ATOM 808 O O . TYR A 1 97 ? -13.486 -5.856 17.449 1.00 98.69 97 TYR A O 1
ATOM 816 N N . THR A 1 98 ? -14.336 -5.074 15.524 1.00 98.69 98 THR A N 1
ATOM 817 C CA . THR A 1 98 ? -14.690 -6.401 14.980 1.00 98.69 98 THR A CA 1
ATOM 818 C C . THR A 1 98 ? -13.976 -6.692 13.659 1.00 98.69 98 THR A C 1
ATOM 820 O O . THR A 1 98 ? -14.225 -6.029 12.658 1.00 98.69 98 THR A O 1
ATOM 823 N N . PHE A 1 99 ? -13.137 -7.727 13.632 1.00 98.75 99 PHE A N 1
ATOM 824 C CA . PHE A 1 99 ? -12.576 -8.313 12.414 1.00 98.75 99 PHE A CA 1
ATOM 825 C C . PHE A 1 99 ? -13.552 -9.366 11.872 1.00 98.75 99 PHE A C 1
ATOM 827 O O . PHE A 1 99 ? -13.659 -10.451 12.444 1.00 98.75 99 PHE A O 1
ATOM 834 N N . MET A 1 100 ? -14.275 -9.053 10.798 1.00 98.69 100 MET A N 1
ATOM 835 C CA . MET A 1 100 ? -15.177 -9.984 10.113 1.00 98.69 100 MET A CA 1
ATOM 836 C C . MET A 1 100 ? -14.422 -10.687 8.991 1.00 98.69 100 MET A C 1
ATOM 838 O O . MET A 1 100 ? -13.815 -10.040 8.144 1.00 98.69 100 MET A O 1
ATOM 842 N N . VAL A 1 101 ? -14.433 -12.014 8.983 1.00 98.44 101 VAL A N 1
ATOM 843 C CA . VAL A 1 101 ? -13.605 -12.827 8.094 1.00 98.44 101 VAL A CA 1
ATOM 844 C C . VAL A 1 101 ? -14.462 -13.850 7.369 1.00 98.44 101 VAL A C 1
ATOM 846 O O . VAL A 1 101 ? -15.135 -14.664 7.993 1.00 98.44 101 VAL A O 1
ATOM 849 N N . HIS A 1 102 ? -14.398 -13.857 6.042 1.00 98.06 102 HIS A N 1
ATOM 850 C CA . HIS A 1 102 ? -15.023 -14.869 5.195 1.00 98.06 102 HIS A CA 1
ATOM 851 C C . HIS A 1 102 ? -13.970 -15.841 4.675 1.00 98.06 102 HIS A C 1
ATOM 853 O O . HIS A 1 102 ? -13.097 -15.489 3.881 1.00 98.06 102 HIS A O 1
ATOM 859 N N . SER A 1 103 ? -14.066 -17.090 5.117 1.00 97.75 103 SER A N 1
ATOM 860 C CA . SER A 1 103 ? -13.181 -18.186 4.737 1.00 97.75 103 SER A CA 1
ATOM 861 C C . SER A 1 103 ? -13.836 -19.046 3.660 1.00 97.75 103 SER A C 1
ATOM 863 O O . SER A 1 103 ? -14.602 -19.965 3.952 1.00 97.75 103 SER A O 1
ATOM 865 N N . ALA A 1 104 ? -13.572 -18.728 2.389 1.00 95.44 104 ALA A N 1
ATOM 866 C CA . ALA A 1 104 ? -14.134 -19.463 1.256 1.00 95.44 104 ALA A CA 1
ATOM 867 C C . ALA A 1 104 ? -13.223 -19.420 0.010 1.00 95.44 104 ALA A C 1
ATOM 869 O O . ALA A 1 104 ? -12.412 -18.504 -0.147 1.00 95.44 104 ALA A O 1
ATOM 870 N N . PRO A 1 105 ? -13.314 -20.410 -0.902 1.00 91.50 105 PRO A N 1
ATOM 871 C CA . PRO A 1 105 ? -12.525 -20.409 -2.131 1.00 91.50 105 PRO A CA 1
ATOM 872 C C . PRO A 1 105 ? -12.781 -19.156 -2.977 1.00 91.50 105 PRO A C 1
ATOM 874 O O . PRO A 1 105 ? -13.927 -18.784 -3.213 1.00 91.50 105 PRO A O 1
ATOM 877 N N . GLY A 1 106 ? -11.709 -18.528 -3.462 1.00 86.25 106 GLY A N 1
ATOM 878 C CA . GLY A 1 106 ? -11.795 -17.321 -4.290 1.00 86.25 106 GLY A CA 1
ATOM 879 C C . GLY A 1 106 ? -12.031 -16.020 -3.515 1.00 86.25 106 GLY A C 1
ATOM 880 O O . GLY A 1 106 ? -12.056 -14.968 -4.143 1.00 86.25 106 GLY A O 1
ATOM 881 N N . MET A 1 107 ? -12.160 -16.071 -2.185 1.00 88.06 107 MET A N 1
ATOM 882 C CA . MET A 1 107 ? -12.200 -14.872 -1.346 1.00 88.06 107 MET A CA 1
ATOM 883 C C . MET A 1 107 ? -10.807 -14.251 -1.192 1.00 88.06 107 MET A C 1
ATOM 885 O O . MET A 1 107 ? -9.795 -14.955 -1.119 1.00 88.06 107 MET A O 1
ATOM 889 N N . GLY A 1 108 ? -10.773 -12.924 -1.114 1.00 88.44 108 GLY A N 1
ATOM 890 C CA . GLY A 1 108 ? -9.586 -12.104 -0.894 1.00 88.44 108 GLY A CA 1
ATOM 891 C C . GLY A 1 108 ? -9.966 -10.625 -0.804 1.00 88.44 108 GLY A C 1
ATOM 892 O O . GLY A 1 108 ? -11.111 -10.274 -1.083 1.00 88.44 108 GLY A O 1
ATOM 893 N N . GLY A 1 109 ? -9.004 -9.780 -0.435 1.00 91.25 109 GLY A N 1
ATOM 894 C CA . GLY A 1 109 ? -9.231 -8.351 -0.207 1.00 91.25 109 GLY A CA 1
ATOM 895 C C . GLY A 1 109 ? -9.899 -8.056 1.136 1.00 91.25 109 GLY A C 1
ATOM 896 O O . GLY A 1 109 ? -10.340 -8.970 1.843 1.00 91.25 109 GLY A O 1
ATOM 897 N N . GLY A 1 110 ? -9.937 -6.773 1.478 1.00 95.19 110 GLY A N 1
ATOM 898 C CA . GLY A 1 110 ? -10.581 -6.265 2.675 1.00 95.19 110 GLY A CA 1
ATOM 899 C C . GLY A 1 110 ? -11.310 -4.953 2.411 1.00 95.19 110 GLY A C 1
ATOM 900 O O . GLY A 1 110 ? -11.247 -4.390 1.316 1.00 95.19 110 GLY A O 1
ATOM 901 N N . THR A 1 111 ? -12.111 -4.540 3.382 1.00 96.38 111 THR A N 1
ATOM 902 C CA . THR A 1 111 ? -12.763 -3.232 3.390 1.00 96.38 111 THR A CA 1
ATOM 903 C C . THR A 1 111 ? -12.798 -2.708 4.812 1.00 96.38 111 THR A C 1
ATOM 905 O O . THR A 1 111 ? -13.187 -3.411 5.755 1.00 96.38 111 THR A O 1
ATOM 908 N N . GLU A 1 112 ? -12.389 -1.462 4.954 1.00 97.56 112 GLU A N 1
ATOM 909 C CA . GLU A 1 112 ? -12.148 -0.779 6.202 1.00 97.56 112 GLU A CA 1
ATOM 910 C C . GLU A 1 112 ? -13.379 -0.021 6.700 1.00 97.56 112 GLU A C 1
ATOM 912 O O . GLU A 1 112 ? -14.098 0.645 5.955 1.00 97.56 112 GLU A O 1
ATOM 917 N N . HIS A 1 113 ? -13.610 -0.070 8.008 1.0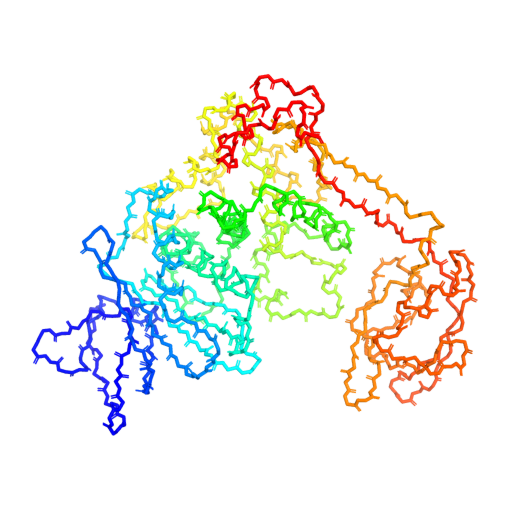0 97.62 113 HIS A N 1
ATOM 918 C CA . HIS A 1 113 ? -14.725 0.611 8.656 1.00 97.62 113 HIS A CA 1
ATOM 919 C C . HIS A 1 113 ? -14.287 1.247 9.973 1.00 97.62 113 HIS A C 1
ATOM 921 O O . HIS A 1 113 ? -13.270 0.873 10.558 1.00 97.62 113 HIS A O 1
ATOM 927 N N . ILE A 1 114 ? -15.061 2.219 10.468 1.00 95.81 114 ILE A N 1
ATOM 928 C CA . ILE A 1 114 ? -14.699 3.051 11.628 1.00 95.81 114 ILE A CA 1
ATOM 929 C C . ILE A 1 114 ? -14.277 2.263 12.873 1.00 95.81 114 ILE A C 1
ATOM 931 O O . ILE A 1 114 ? -13.454 2.738 13.655 1.00 95.81 114 ILE A O 1
ATOM 935 N N . ASN A 1 115 ? -14.831 1.067 13.061 1.00 98.25 115 ASN A N 1
ATOM 936 C CA . ASN A 1 115 ? -14.440 0.139 14.115 1.00 98.25 115 ASN A CA 1
ATOM 937 C C . ASN A 1 115 ? -14.673 -1.335 13.735 1.00 98.25 115 ASN A C 1
ATOM 939 O O . ASN A 1 115 ? -15.002 -2.177 14.575 1.00 98.25 115 ASN A O 1
ATOM 943 N N . SER A 1 116 ? -14.527 -1.656 12.454 1.00 98.62 116 SER A N 1
ATOM 944 C CA . SER A 1 116 ? -14.541 -3.038 11.983 1.00 98.62 116 SER A CA 1
ATOM 945 C C . SER A 1 116 ? -13.828 -3.160 10.642 1.00 98.62 116 SER A C 1
ATOM 947 O O . SER A 1 116 ? -13.445 -2.162 10.042 1.00 98.62 116 SER A O 1
ATOM 949 N N . THR A 1 117 ? -13.672 -4.381 10.160 1.00 98.56 117 THR A N 1
ATOM 950 C CA . THR A 1 117 ? -13.276 -4.650 8.777 1.00 98.56 117 THR A CA 1
ATOM 951 C C . THR A 1 117 ? -13.945 -5.931 8.304 1.00 98.56 117 THR A C 1
ATOM 953 O O . THR A 1 117 ? -14.227 -6.806 9.127 1.00 98.56 117 THR A O 1
ATOM 956 N N . ILE A 1 118 ? -14.200 -6.037 7.001 1.00 98.19 118 ILE A N 1
ATOM 957 C CA . ILE A 1 118 ? -14.550 -7.297 6.341 1.00 98.19 118 ILE A CA 1
ATOM 958 C C . ILE A 1 118 ? -13.336 -7.760 5.544 1.00 98.19 118 ILE A C 1
ATOM 960 O O . ILE A 1 118 ? -12.783 -6.984 4.778 1.00 98.19 118 ILE A O 1
ATOM 964 N N . MET A 1 119 ? -12.942 -9.023 5.690 1.00 98.19 119 MET A N 1
ATOM 965 C CA . MET A 1 119 ? -11.784 -9.602 5.010 1.00 98.19 119 MET A CA 1
ATOM 966 C C . MET A 1 119 ? -12.104 -10.973 4.419 1.00 98.19 119 MET A C 1
ATOM 968 O O . MET A 1 119 ? -12.743 -11.809 5.057 1.00 98.19 119 MET A O 1
ATOM 972 N N . GLY A 1 120 ? -11.594 -11.245 3.221 1.00 97.56 120 GLY A N 1
ATOM 973 C CA . GLY A 1 120 ? -11.652 -12.562 2.592 1.00 97.56 120 GLY A CA 1
ATOM 974 C C . GLY A 1 120 ? -10.361 -13.361 2.781 1.00 97.56 120 GLY A C 1
ATOM 975 O O . GLY A 1 120 ? -9.267 -12.832 2.582 1.00 97.56 120 GLY A O 1
ATOM 976 N N . ILE A 1 121 ? -10.463 -14.654 3.103 1.00 96.81 121 ILE A N 1
ATOM 977 C CA . ILE A 1 121 ? -9.307 -15.561 3.205 1.00 96.81 121 ILE A CA 1
ATOM 978 C C . ILE A 1 121 ? -9.519 -16.874 2.446 1.00 96.81 121 ILE A C 1
ATOM 980 O O . ILE A 1 121 ? -10.629 -17.394 2.338 1.00 96.81 121 ILE A O 1
ATOM 984 N N . ASN A 1 122 ? -8.415 -17.463 1.974 1.00 95.38 122 ASN A N 1
ATOM 985 C CA . ASN A 1 122 ? -8.422 -18.818 1.431 1.00 95.38 122 ASN A CA 1
ATOM 986 C C . ASN A 1 122 ? -8.491 -19.842 2.582 1.00 95.38 122 ASN A C 1
ATOM 988 O O . ASN A 1 122 ? -7.563 -19.879 3.398 1.00 95.38 122 ASN A O 1
ATOM 992 N N . PRO A 1 123 ? -9.500 -20.730 2.612 1.00 96.19 123 PRO A N 1
ATOM 993 C CA . PRO A 1 123 ? -9.732 -21.638 3.733 1.00 96.19 123 PRO A CA 1
ATOM 994 C C . PRO A 1 123 ? -8.575 -22.601 4.006 1.00 96.19 123 PRO A C 1
ATOM 996 O O . PRO A 1 123 ? -8.396 -23.026 5.143 1.00 96.19 123 PRO A O 1
ATOM 999 N N . PHE A 1 124 ? -7.755 -22.928 3.000 1.00 96.19 124 PHE A N 1
ATOM 1000 C CA . PHE A 1 124 ? -6.650 -23.884 3.139 1.00 96.19 124 PHE A CA 1
ATOM 1001 C C . PHE A 1 124 ? -5.254 -23.248 3.070 1.00 96.19 124 PHE A C 1
ATOM 1003 O O . PHE A 1 124 ? -4.249 -23.958 2.944 1.00 96.19 124 PHE A O 1
ATOM 1010 N N . GLY A 1 125 ? -5.180 -21.917 3.175 1.00 95.00 125 GLY A N 1
ATOM 1011 C CA . GLY A 1 125 ? -3.939 -21.147 3.090 1.00 95.00 125 GLY A CA 1
ATOM 1012 C C . GLY A 1 125 ? -2.999 -21.280 4.295 1.00 95.00 125 GLY A C 1
ATOM 1013 O O . GLY A 1 125 ? -1.846 -20.880 4.191 1.00 95.00 125 GLY A O 1
ATOM 1014 N N . PHE A 1 126 ? -3.432 -21.870 5.412 1.00 96.75 126 PHE A N 1
ATOM 1015 C CA . PHE A 1 126 ? -2.770 -21.743 6.721 1.00 96.75 126 PHE A CA 1
ATOM 1016 C C . PHE A 1 126 ? -1.828 -22.903 7.084 1.00 96.75 126 PHE A C 1
ATOM 1018 O O . PHE A 1 126 ? -1.566 -23.166 8.253 1.00 96.75 126 PHE A O 1
ATOM 1025 N N . ARG A 1 127 ? -1.285 -23.616 6.085 1.00 93.62 127 ARG A N 1
ATOM 1026 C CA . ARG A 1 127 ? -0.326 -24.722 6.322 1.00 93.62 127 ARG A CA 1
ATOM 1027 C C . ARG A 1 127 ? 1.067 -24.247 6.739 1.00 93.62 127 ARG A C 1
ATOM 1029 O O . ARG A 1 127 ? 1.802 -25.000 7.364 1.00 93.62 127 ARG A O 1
ATOM 1036 N N . ALA A 1 128 ? 1.439 -23.040 6.329 1.00 93.56 128 ALA A N 1
ATOM 1037 C CA . ALA A 1 128 ? 2.737 -22.431 6.582 1.00 93.56 128 ALA A CA 1
ATOM 1038 C C . ALA A 1 128 ? 2.540 -21.001 7.090 1.00 93.56 128 ALA A C 1
ATOM 1040 O O . ALA A 1 128 ? 1.510 -20.381 6.807 1.00 93.56 128 ALA A O 1
ATOM 1041 N N . ASP A 1 129 ? 3.550 -20.449 7.764 1.00 92.94 129 ASP A N 1
ATOM 1042 C CA . ASP A 1 129 ? 3.494 -19.079 8.291 1.00 92.94 129 ASP A CA 1
ATOM 1043 C C . ASP A 1 129 ? 3.245 -18.034 7.204 1.00 92.94 129 ASP A C 1
ATOM 1045 O O . ASP A 1 129 ? 2.564 -17.051 7.457 1.00 92.94 129 ASP A O 1
ATOM 1049 N N . THR A 1 130 ? 3.652 -18.289 5.958 1.00 93.88 130 THR A N 1
ATOM 1050 C CA . THR A 1 130 ? 3.346 -17.409 4.816 1.00 93.88 130 THR A CA 1
ATOM 1051 C C . THR A 1 130 ? 1.845 -17.206 4.570 1.00 93.88 130 THR A C 1
ATOM 1053 O O . THR A 1 130 ? 1.447 -16.192 3.996 1.00 93.88 130 THR A O 1
ATOM 1056 N N . GLY A 1 131 ? 0.993 -18.156 4.966 1.00 95.50 131 GLY A N 1
ATOM 1057 C CA . GLY A 1 131 ? -0.462 -18.002 4.931 1.00 95.50 131 GLY A CA 1
ATOM 1058 C C . GLY A 1 131 ? -0.971 -17.093 6.042 1.00 95.50 131 GLY A C 1
ATOM 1059 O O . GLY A 1 131 ? -1.743 -16.168 5.792 1.00 95.50 131 GLY A O 1
ATOM 1060 N N . TYR A 1 132 ? -0.472 -17.310 7.259 1.00 97.62 132 TYR A N 1
ATOM 1061 C CA . TYR A 1 132 ? -0.785 -16.456 8.399 1.00 97.62 132 TYR A CA 1
ATOM 1062 C C . TYR A 1 132 ? -0.261 -15.029 8.215 1.00 97.62 132 TYR A C 1
ATOM 1064 O O . TYR A 1 132 ? -0.943 -14.080 8.583 1.00 97.62 132 TYR A O 1
ATOM 1072 N N . ASP A 1 133 ? 0.910 -14.854 7.611 1.00 97.19 133 ASP A N 1
ATOM 1073 C CA . ASP A 1 133 ? 1.482 -13.547 7.300 1.00 97.19 133 ASP A CA 1
ATOM 1074 C C . ASP A 1 133 ? 0.639 -12.791 6.280 1.00 97.19 133 ASP A C 1
ATOM 1076 O O . ASP A 1 133 ? 0.500 -11.583 6.412 1.00 97.19 133 ASP A O 1
ATOM 1080 N N . ARG A 1 134 ? 0.040 -13.479 5.298 1.00 96.75 134 ARG A N 1
ATOM 1081 C CA . ARG A 1 134 ? -0.907 -12.857 4.360 1.00 96.75 134 ARG A CA 1
ATOM 1082 C C . ARG A 1 134 ? -2.157 -12.354 5.076 1.00 96.75 134 ARG A C 1
ATOM 1084 O O . ARG A 1 134 ? -2.534 -11.206 4.882 1.00 96.75 134 ARG A O 1
ATOM 1091 N N . PHE A 1 135 ? -2.744 -13.174 5.950 1.00 98.06 135 PHE A N 1
ATOM 1092 C CA . PHE A 1 135 ? -3.858 -12.746 6.803 1.00 98.06 135 PHE A CA 1
ATOM 1093 C C . PHE A 1 135 ? -3.475 -11.568 7.710 1.00 98.06 135 PHE A C 1
ATOM 1095 O O . PHE A 1 135 ? -4.225 -10.604 7.827 1.00 98.06 135 PHE A O 1
ATOM 1102 N N . THR A 1 136 ? -2.295 -11.633 8.331 1.00 98.69 136 THR A N 1
ATOM 1103 C CA . THR A 1 136 ? -1.805 -10.595 9.249 1.00 98.69 136 THR A CA 1
ATOM 1104 C C . THR A 1 136 ? -1.525 -9.294 8.506 1.00 98.69 136 THR A C 1
ATOM 1106 O O . THR A 1 136 ? -1.869 -8.236 9.010 1.00 98.69 136 THR A O 1
ATOM 1109 N N . SER A 1 137 ? -0.948 -9.371 7.303 1.00 98.44 137 SER A N 1
ATOM 1110 C CA . SER A 1 137 ? -0.678 -8.214 6.447 1.00 98.44 137 SER A CA 1
ATOM 1111 C C . SER A 1 137 ? -1.969 -7.526 6.025 1.00 98.44 137 SER A C 1
ATOM 1113 O O . SER A 1 137 ? -2.070 -6.316 6.163 1.00 98.44 137 SER A O 1
ATOM 1115 N N . LEU A 1 138 ? -2.972 -8.295 5.582 1.00 98.44 138 LEU A N 1
ATOM 1116 C CA . LEU A 1 138 ? -4.291 -7.747 5.269 1.00 98.44 138 LEU A CA 1
ATOM 1117 C C . LEU A 1 138 ? -4.922 -7.114 6.516 1.00 98.44 138 LEU A C 1
ATOM 1119 O O . LEU A 1 138 ? -5.353 -5.974 6.477 1.00 98.44 138 LEU A O 1
ATOM 1123 N N . SER A 1 139 ? -4.875 -7.800 7.661 1.00 98.75 139 SER A N 1
ATOM 1124 C CA . SER A 1 139 ? -5.390 -7.247 8.920 1.00 98.75 139 SER A CA 1
ATOM 1125 C C . SER A 1 139 ? -4.659 -5.970 9.345 1.00 98.75 139 SER A C 1
ATOM 1127 O O . SER A 1 139 ? -5.283 -5.082 9.908 1.00 98.75 139 SER A O 1
ATOM 1129 N N . MET A 1 140 ? -3.347 -5.869 9.103 1.00 98.81 140 MET A N 1
ATOM 1130 C CA . MET A 1 140 ? -2.551 -4.672 9.388 1.00 98.81 140 MET A CA 1
ATOM 1131 C C . MET A 1 140 ? -3.000 -3.496 8.519 1.00 98.81 140 MET A C 1
ATOM 1133 O O . MET A 1 140 ? -3.186 -2.409 9.059 1.00 98.81 140 MET A O 1
ATOM 1137 N N . HIS A 1 141 ? -3.221 -3.740 7.225 1.00 98.75 141 HIS A N 1
ATOM 1138 C CA . HIS A 1 141 ? -3.724 -2.761 6.258 1.00 98.75 141 HIS A CA 1
ATOM 1139 C C . HIS A 1 141 ? -5.089 -2.214 6.673 1.00 98.75 141 HIS A C 1
ATOM 1141 O O . HIS A 1 141 ? -5.235 -1.032 6.984 1.00 98.75 141 HIS A O 1
ATOM 1147 N N . GLU A 1 142 ? -6.067 -3.110 6.807 1.00 98.56 142 GLU A N 1
ATOM 1148 C CA . GLU A 1 142 ? -7.442 -2.748 7.153 1.00 98.56 142 GLU A CA 1
ATOM 1149 C C . GLU A 1 142 ? -7.548 -2.102 8.539 1.00 98.56 142 GLU A C 1
ATOM 1151 O O . GLU A 1 142 ? -8.358 -1.205 8.777 1.00 98.56 142 GLU A O 1
ATOM 1156 N N . PHE A 1 143 ? -6.717 -2.535 9.490 1.00 98.75 143 PHE A N 1
ATOM 1157 C CA . PHE A 1 143 ? -6.730 -1.960 10.827 1.00 98.75 143 PHE A CA 1
ATOM 1158 C C . PHE A 1 143 ? -6.043 -0.592 10.880 1.00 98.75 143 PHE A C 1
ATOM 1160 O O . PHE A 1 143 ? -6.530 0.286 11.595 1.00 98.75 143 PHE A O 1
ATOM 1167 N N . PHE A 1 144 ? -4.973 -0.360 10.111 1.00 98.81 144 PHE A N 1
ATOM 1168 C CA . PHE A 1 144 ? -4.354 0.967 9.983 1.00 98.81 144 PHE A CA 1
ATOM 1169 C C . PHE A 1 144 ? -5.354 1.989 9.434 1.00 98.81 144 PHE A C 1
ATOM 1171 O O . PHE A 1 144 ? -5.398 3.141 9.890 1.00 98.81 144 PHE A O 1
ATOM 1178 N N . HIS A 1 145 ? -6.247 1.536 8.548 1.00 98.56 145 HIS A N 1
ATOM 1179 C CA . HIS A 1 145 ? -7.318 2.372 8.043 1.00 98.56 145 HIS A CA 1
ATOM 1180 C C . HIS A 1 145 ? -8.299 2.889 9.095 1.00 98.56 145 HIS A C 1
ATOM 1182 O O . HIS A 1 145 ? -8.937 3.923 8.879 1.00 98.56 145 HIS A O 1
ATOM 1188 N N . THR A 1 146 ? -8.367 2.254 10.268 1.00 98.19 146 THR A N 1
ATOM 1189 C CA . THR A 1 146 ? -9.139 2.770 11.405 1.00 98.19 146 THR A CA 1
ATOM 1190 C C . THR A 1 146 ? -8.792 4.227 11.690 1.00 98.19 146 THR A C 1
ATOM 1192 O O . THR A 1 146 ? -9.692 5.006 11.979 1.00 98.19 146 THR A O 1
ATOM 1195 N N . TRP A 1 147 ? -7.520 4.620 11.554 1.00 98.38 147 TRP A N 1
ATOM 1196 C CA . TRP A 1 147 ? -7.098 6.019 11.611 1.00 98.38 147 TRP A CA 1
ATOM 1197 C C . TRP A 1 147 ? -7.109 6.652 10.223 1.00 98.38 147 TRP A C 1
ATOM 1199 O O . TRP A 1 147 ? -7.772 7.668 10.037 1.00 98.38 147 TRP A O 1
ATOM 1209 N N . ASN A 1 148 ? -6.423 6.050 9.252 1.00 97.75 148 ASN A N 1
ATOM 1210 C CA . ASN A 1 148 ? -6.264 6.579 7.896 1.00 97.75 148 ASN A CA 1
ATOM 1211 C C . ASN A 1 148 ? -6.961 5.675 6.875 1.00 97.75 148 ASN A C 1
ATOM 1213 O O . ASN A 1 148 ? -6.316 4.849 6.258 1.00 97.75 148 ASN A O 1
ATOM 1217 N N . VAL A 1 149 ? -8.265 5.723 6.675 1.00 95.44 149 VAL A N 1
ATOM 1218 C CA . VAL A 1 149 ? -9.002 6.929 6.311 1.00 95.44 149 VAL A CA 1
ATOM 1219 C C . VAL A 1 149 ? -10.264 7.117 7.160 1.00 95.44 149 VAL A C 1
ATOM 1221 O O . VAL A 1 149 ? -11.075 8.005 6.920 1.00 95.44 149 VAL A O 1
ATOM 1224 N N . LYS A 1 150 ? -10.508 6.291 8.181 1.00 96.00 150 LYS A N 1
ATOM 1225 C CA . LYS A 1 150 ? -11.783 6.372 8.909 1.00 96.00 150 LYS A CA 1
ATOM 1226 C C . LYS A 1 150 ? -11.855 7.519 9.913 1.00 96.00 150 LYS A C 1
ATOM 1228 O O . LYS A 1 150 ? -12.963 8.022 10.109 1.00 96.00 150 LYS A O 1
ATOM 1233 N N . GLN A 1 151 ? -10.731 7.992 10.459 1.00 95.19 151 GLN A N 1
ATOM 1234 C CA . GLN A 1 151 ? -10.676 9.226 11.261 1.00 95.19 151 GLN A CA 1
ATOM 1235 C C . GLN A 1 151 ? -10.079 10.402 10.474 1.00 95.19 151 GLN A C 1
ATOM 1237 O O . GLN A 1 151 ? -10.717 11.443 10.344 1.00 95.19 151 GLN A O 1
ATOM 1242 N N . LEU A 1 152 ? -8.868 10.225 9.943 1.00 96.62 152 LEU A N 1
ATOM 1243 C CA . LEU A 1 152 ? -8.134 11.185 9.125 1.00 96.62 152 LEU A CA 1
ATOM 1244 C C . LEU A 1 152 ? -8.590 11.060 7.667 1.00 96.62 152 LEU A C 1
ATOM 1246 O O . LEU A 1 152 ? -8.241 10.095 6.992 1.00 96.62 152 LEU A O 1
ATOM 1250 N N . ARG A 1 153 ? -9.366 12.032 7.173 1.00 94.75 153 ARG A N 1
ATOM 1251 C CA . ARG A 1 153 ? -9.958 11.994 5.822 1.00 94.75 153 ARG A CA 1
ATOM 1252 C C . ARG A 1 153 ? -9.533 13.159 4.947 1.00 94.75 153 ARG A C 1
ATOM 1254 O O . ARG A 1 153 ? -9.499 14.287 5.445 1.00 94.75 153 ARG A O 1
ATOM 1261 N N . PRO A 1 154 ? -9.317 12.938 3.639 1.00 96.88 154 PRO A N 1
ATOM 1262 C CA . PRO A 1 154 ? -9.201 14.044 2.710 1.00 96.88 154 PRO A CA 1
ATOM 1263 C C . PRO A 1 154 ? -10.543 14.777 2.584 1.00 96.88 154 PRO A C 1
ATOM 1265 O O . PRO A 1 154 ? -11.616 14.176 2.663 1.00 96.88 154 PRO A O 1
ATOM 1268 N N . ALA A 1 155 ? -10.487 16.085 2.345 1.00 96.06 155 ALA A N 1
ATOM 1269 C CA . ALA A 1 155 ? -11.671 16.943 2.288 1.00 96.06 155 ALA A CA 1
ATOM 1270 C C . ALA A 1 155 ? -12.673 16.534 1.191 1.00 96.06 155 ALA A C 1
ATOM 1272 O O . ALA A 1 155 ? -13.875 16.734 1.336 1.00 96.06 155 ALA A O 1
ATOM 1273 N N . GLY A 1 156 ? -12.194 15.900 0.115 1.00 93.81 156 GLY A N 1
ATOM 1274 C CA . GLY A 1 156 ? -13.028 15.424 -0.994 1.00 93.81 156 GLY A CA 1
ATOM 1275 C C . GLY A 1 156 ? -14.032 14.320 -0.635 1.00 93.81 156 GLY A C 1
ATOM 1276 O O . GLY A 1 156 ? -14.947 14.069 -1.414 1.00 93.81 156 GLY A O 1
ATOM 1277 N N . ILE A 1 157 ? -13.879 13.677 0.530 1.00 93.25 157 ILE A N 1
ATOM 1278 C CA . ILE A 1 157 ? -14.769 12.605 1.008 1.00 93.25 157 ILE A CA 1
ATOM 1279 C C . ILE A 1 157 ? -15.328 12.867 2.417 1.00 93.25 157 ILE A C 1
ATOM 1281 O O . ILE A 1 157 ? -15.896 11.962 3.035 1.00 93.25 157 ILE A O 1
ATOM 1285 N N . ASN A 1 158 ? -15.125 14.071 2.970 1.00 92.38 158 ASN A N 1
ATOM 1286 C CA . ASN A 1 158 ? -15.558 14.404 4.325 1.00 92.38 158 ASN A CA 1
ATOM 1287 C C . ASN A 1 158 ? -16.477 15.642 4.357 1.00 92.38 158 ASN A C 1
ATOM 1289 O O . ASN A 1 158 ? -15.983 16.767 4.276 1.00 92.38 158 ASN A O 1
ATOM 1293 N N . PRO A 1 159 ? -17.803 15.477 4.531 1.00 90.94 159 PRO A N 1
ATOM 1294 C CA . PRO A 1 159 ? -18.539 14.211 4.634 1.00 90.94 159 PRO A CA 1
ATOM 1295 C C . PRO A 1 159 ? -18.686 13.502 3.276 1.00 90.94 159 PRO A C 1
ATOM 1297 O O . PRO A 1 159 ? -18.433 14.092 2.227 1.00 90.94 159 PRO A O 1
ATOM 1300 N N . TYR A 1 160 ? -19.156 12.252 3.296 1.00 92.06 160 TYR A N 1
ATOM 1301 C CA . TYR A 1 160 ? -19.518 11.526 2.079 1.00 92.06 160 TYR A CA 1
ATOM 1302 C C . TYR A 1 160 ? -20.814 12.071 1.467 1.00 92.06 160 TYR A C 1
ATOM 1304 O O . TYR A 1 160 ? -21.818 12.245 2.161 1.00 92.06 160 TYR A O 1
ATOM 1312 N N . ASP A 1 161 ? -20.830 12.252 0.147 1.00 92.69 161 ASP A N 1
ATOM 1313 C CA . ASP A 1 161 ? -22.058 12.412 -0.631 1.00 92.69 161 ASP A CA 1
ATOM 1314 C C . ASP A 1 161 ? -22.423 11.080 -1.298 1.00 92.69 161 ASP A C 1
ATOM 1316 O O . ASP A 1 161 ? -21.892 10.731 -2.349 1.00 92.69 161 ASP A O 1
ATOM 1320 N N . PHE A 1 162 ? -23.346 10.328 -0.696 1.00 92.44 162 PHE A N 1
ATOM 1321 C CA . PHE A 1 162 ? -23.784 9.018 -1.203 1.00 92.44 162 PHE A CA 1
ATOM 1322 C C . PHE A 1 162 ? -24.575 9.079 -2.522 1.00 92.44 162 PHE A C 1
ATOM 1324 O O . PHE A 1 162 ? -24.992 8.040 -3.033 1.00 92.44 162 PHE A O 1
ATOM 1331 N N . THR A 1 163 ? -24.834 10.271 -3.067 1.00 94.25 163 THR A N 1
ATOM 1332 C CA . THR A 1 163 ? -25.627 10.442 -4.295 1.00 94.25 163 THR A CA 1
ATOM 1333 C C . THR A 1 163 ? -24.784 10.600 -5.558 1.00 94.25 163 THR A C 1
ATOM 1335 O O . THR A 1 163 ? -25.343 10.613 -6.656 1.00 94.25 163 THR A O 1
ATOM 1338 N N . LYS A 1 164 ? -23.457 10.713 -5.422 1.00 93.00 164 LYS A N 1
ATOM 1339 C CA . LYS A 1 164 ? -22.521 10.939 -6.532 1.00 93.00 164 LYS A CA 1
ATOM 1340 C C . LYS A 1 164 ? -21.113 10.436 -6.200 1.00 93.00 164 LYS A C 1
ATOM 1342 O O . LYS A 1 164 ? -20.827 10.044 -5.072 1.00 93.00 164 LYS A O 1
ATOM 1347 N N . GLU A 1 165 ? -20.216 10.479 -7.175 1.00 92.38 165 GLU A N 1
ATOM 1348 C CA . GLU A 1 165 ? -18.795 10.202 -6.973 1.00 92.38 165 GLU A CA 1
ATOM 1349 C C . GLU A 1 165 ? -18.136 11.260 -6.066 1.00 92.38 165 GLU A C 1
ATOM 1351 O O . GLU A 1 165 ? -18.386 12.463 -6.192 1.00 92.38 165 GLU A O 1
ATOM 1356 N N . ASN A 1 166 ? -17.259 10.813 -5.162 1.00 92.44 166 ASN A N 1
ATOM 1357 C CA . ASN A 1 166 ? -16.526 11.680 -4.234 1.00 92.44 166 ASN A CA 1
ATOM 1358 C C . ASN A 1 166 ? -15.046 11.724 -4.636 1.00 92.44 166 ASN A C 1
ATOM 1360 O O . ASN A 1 166 ? -14.298 10.781 -4.381 1.00 92.44 166 ASN A O 1
ATOM 1364 N N . TYR A 1 167 ? -14.620 12.790 -5.307 1.00 94.12 167 TYR A N 1
ATOM 1365 C CA . TYR A 1 167 ? -13.274 12.894 -5.875 1.00 94.12 167 TYR A CA 1
ATOM 1366 C C . TYR A 1 167 ? -12.253 13.393 -4.851 1.00 94.12 167 TYR A C 1
ATOM 1368 O O . TYR A 1 167 ? -12.521 14.339 -4.110 1.00 94.12 167 TYR A O 1
ATOM 1376 N N . SER A 1 168 ? -11.050 12.814 -4.857 1.00 95.19 168 SER A N 1
ATOM 1377 C CA . SER A 1 168 ? -9.927 13.323 -4.072 1.00 95.19 168 SER A CA 1
ATOM 1378 C C . SER A 1 168 ? -8.585 13.125 -4.788 1.00 95.19 168 SER A C 1
ATOM 1380 O O . SER A 1 168 ? -8.282 12.006 -5.194 1.00 95.19 168 SER A O 1
ATOM 1382 N N . PRO A 1 169 ? -7.735 14.164 -4.873 1.00 95.88 169 PRO A N 1
ATOM 1383 C CA . PRO A 1 169 ? -6.340 14.039 -5.317 1.00 95.88 169 PRO A CA 1
ATOM 1384 C C . PRO A 1 169 ? -5.428 13.302 -4.310 1.00 95.88 169 PRO A C 1
ATOM 1386 O O . PRO A 1 169 ? -4.244 13.102 -4.569 1.00 95.88 169 PRO A O 1
ATOM 1389 N N . SER A 1 170 ? -5.952 12.909 -3.145 1.00 96.69 170 SER A N 1
ATOM 1390 C CA . SER A 1 170 ? -5.165 12.447 -1.994 1.00 96.69 170 SER A CA 1
ATOM 1391 C C . SER A 1 170 ? -5.421 10.994 -1.590 1.00 96.69 170 SER A C 1
ATOM 1393 O O . SER A 1 170 ? -4.968 10.588 -0.523 1.00 96.69 170 SER A O 1
ATOM 1395 N N . PHE A 1 171 ? -6.113 10.187 -2.403 1.00 96.44 171 PHE A N 1
ATOM 1396 C CA . PHE A 1 171 ? -6.319 8.767 -2.078 1.00 96.44 171 PHE A CA 1
ATOM 1397 C C . PHE A 1 171 ? -5.018 7.972 -1.973 1.00 96.44 171 PHE A C 1
ATOM 1399 O O . PHE A 1 171 ? -4.965 7.022 -1.204 1.00 96.44 171 PHE A O 1
ATOM 1406 N N . TRP A 1 172 ? -3.939 8.395 -2.632 1.00 97.81 172 TRP A N 1
ATOM 1407 C CA . TRP A 1 172 ? -2.618 7.805 -2.411 1.00 97.81 172 TRP A CA 1
ATOM 1408 C C . TRP A 1 172 ? -2.132 7.913 -0.953 1.00 97.81 172 TRP A C 1
ATOM 1410 O O . TRP A 1 172 ? -1.390 7.042 -0.510 1.00 97.81 172 TRP A O 1
ATOM 1420 N N . ILE A 1 173 ? -2.574 8.927 -0.192 1.00 98.25 173 ILE A N 1
ATOM 1421 C CA . ILE A 1 173 ? -2.306 9.035 1.254 1.00 98.25 173 ILE A CA 1
ATOM 1422 C C . ILE A 1 173 ? -3.182 8.047 2.022 1.00 98.25 173 ILE A C 1
ATOM 1424 O O . ILE A 1 173 ? -2.740 7.437 2.987 1.00 98.25 173 ILE A O 1
ATOM 1428 N N . SER A 1 174 ? -4.437 7.873 1.614 1.00 96.44 174 SER A N 1
ATOM 1429 C CA . SER A 1 174 ? -5.329 6.901 2.249 1.00 96.44 174 SER A CA 1
ATOM 1430 C C . SER A 1 174 ? -4.866 5.464 2.017 1.00 96.44 174 SER A C 1
ATOM 1432 O O . SER A 1 174 ? -4.959 4.658 2.931 1.00 96.44 174 SER A O 1
ATOM 1434 N N . GLU A 1 175 ? -4.320 5.165 0.841 1.00 96.50 175 GLU A N 1
ATOM 1435 C CA . GLU A 1 175 ? -4.130 3.794 0.363 1.00 96.50 175 GLU A CA 1
ATOM 1436 C C . GLU A 1 175 ? -2.661 3.433 0.177 1.00 96.50 175 GLU A C 1
ATOM 1438 O O . GLU A 1 175 ? -2.141 2.592 0.901 1.00 96.50 175 GLU A O 1
ATOM 1443 N N . GLY A 1 176 ? -1.934 4.131 -0.697 1.00 97.88 176 GLY A N 1
ATOM 1444 C CA . GLY A 1 176 ? -0.511 3.859 -0.902 1.00 97.88 176 GLY A CA 1
ATOM 1445 C C . GLY A 1 176 ? 0.346 4.103 0.344 1.00 97.88 176 GLY A C 1
ATOM 1446 O O . GLY A 1 176 ? 1.217 3.299 0.668 1.00 97.88 176 GLY A O 1
ATOM 1447 N N . THR A 1 177 ? 0.082 5.161 1.117 1.00 98.75 177 THR A N 1
ATOM 1448 C CA . THR A 1 177 ? 0.751 5.338 2.418 1.00 98.75 177 THR A CA 1
ATOM 1449 C C . THR A 1 177 ? 0.375 4.228 3.401 1.00 98.75 177 THR A C 1
ATOM 1451 O O . THR A 1 177 ? 1.226 3.809 4.185 1.00 98.75 177 THR A O 1
ATOM 1454 N N . THR A 1 178 ? -0.849 3.699 3.339 1.00 98.69 178 THR A N 1
ATOM 1455 C CA . THR A 1 178 ? -1.252 2.539 4.146 1.00 98.69 178 THR A CA 1
ATOM 1456 C C . THR A 1 178 ? -0.516 1.270 3.707 1.00 98.69 178 THR A C 1
ATOM 1458 O O . THR A 1 178 ? -0.014 0.567 4.576 1.00 98.69 178 THR A O 1
ATOM 1461 N N . ASP A 1 179 ? -0.312 1.023 2.410 1.00 98.00 179 ASP A N 1
ATOM 1462 C CA . ASP A 1 179 ? 0.520 -0.089 1.913 1.00 98.00 179 ASP A CA 1
ATOM 1463 C C . ASP A 1 179 ? 1.965 -0.001 2.424 1.00 98.00 179 ASP A C 1
ATOM 1465 O O . ASP A 1 179 ? 2.531 -0.979 2.927 1.00 98.00 179 ASP A O 1
ATOM 1469 N N . TYR A 1 180 ? 2.555 1.196 2.357 1.00 98.81 180 TYR A N 1
ATOM 1470 C CA . TYR A 1 180 ? 3.884 1.456 2.905 1.00 98.81 180 TYR A CA 1
ATOM 1471 C C . TYR A 1 180 ? 3.947 1.144 4.411 1.00 98.81 180 TYR A C 1
ATOM 1473 O O . TYR A 1 180 ? 4.855 0.443 4.875 1.00 98.81 180 TYR A O 1
ATOM 1481 N N . TYR A 1 181 ? 2.957 1.606 5.180 1.00 98.88 181 TYR A N 1
ATOM 1482 C CA . TYR A 1 181 ? 2.881 1.315 6.610 1.00 98.88 181 TYR A CA 1
ATOM 1483 C C . TYR A 1 181 ? 2.566 -0.141 6.919 1.00 98.88 181 TYR A C 1
ATOM 1485 O O . TYR A 1 181 ? 3.064 -0.653 7.918 1.00 98.88 181 TYR A O 1
ATOM 1493 N N . THR A 1 182 ? 1.818 -0.836 6.071 1.00 98.69 182 THR A N 1
ATOM 1494 C CA . THR A 1 182 ? 1.570 -2.269 6.208 1.00 98.69 182 THR A CA 1
ATOM 1495 C C . THR A 1 182 ? 2.893 -3.026 6.183 1.00 98.69 182 THR A C 1
ATOM 1497 O O . THR A 1 182 ? 3.182 -3.757 7.131 1.00 98.69 182 THR A O 1
ATOM 1500 N N . MET A 1 183 ? 3.757 -2.785 5.189 1.00 98.38 183 MET A N 1
ATOM 1501 C CA . MET A 1 183 ? 5.107 -3.367 5.153 1.00 98.38 183 MET A CA 1
ATOM 1502 C C . MET A 1 183 ? 5.909 -3.005 6.415 1.00 98.38 183 MET A C 1
ATOM 1504 O O . MET A 1 183 ? 6.471 -3.881 7.086 1.00 98.38 183 MET A O 1
ATOM 1508 N N . LEU A 1 184 ? 5.949 -1.716 6.767 1.00 98.62 184 LEU A N 1
ATOM 1509 C CA . LEU A 1 184 ? 6.784 -1.222 7.860 1.00 98.62 184 LEU A CA 1
ATOM 1510 C C . LEU A 1 184 ? 6.342 -1.754 9.230 1.00 98.62 184 LEU A C 1
ATOM 1512 O O . LEU A 1 184 ? 7.172 -2.180 10.035 1.00 98.62 184 LEU A O 1
ATOM 1516 N N . LEU A 1 185 ? 5.038 -1.773 9.502 1.00 98.75 185 LEU A N 1
ATOM 1517 C CA . LEU A 1 185 ? 4.473 -2.279 10.751 1.00 98.75 185 LEU A CA 1
ATOM 1518 C C . LEU A 1 185 ? 4.520 -3.805 10.814 1.00 98.75 185 LEU A C 1
ATOM 1520 O O . LEU A 1 185 ? 4.756 -4.343 11.893 1.00 98.75 185 LEU A O 1
ATOM 1524 N N . MET A 1 186 ? 4.394 -4.522 9.691 1.00 98.69 186 MET A N 1
ATOM 1525 C CA . MET A 1 186 ? 4.648 -5.968 9.657 1.00 98.69 186 MET A CA 1
ATOM 1526 C C . MET A 1 186 ? 6.091 -6.289 10.063 1.00 98.69 186 MET A C 1
ATOM 1528 O O . MET A 1 186 ? 6.329 -7.232 10.827 1.00 98.69 186 MET A O 1
ATOM 1532 N N . ARG A 1 187 ? 7.061 -5.474 9.629 1.00 98.31 187 ARG A N 1
ATOM 1533 C CA . ARG A 1 187 ? 8.445 -5.582 10.101 1.00 98.31 187 ARG A CA 1
ATOM 1534 C C . ARG A 1 187 ? 8.577 -5.216 11.576 1.00 98.31 187 ARG A C 1
ATOM 1536 O O . ARG A 1 187 ? 9.083 -6.037 12.341 1.00 98.31 187 ARG A O 1
ATOM 1543 N N . ARG A 1 188 ? 8.113 -4.038 11.994 1.00 98.31 188 ARG A N 1
ATOM 1544 C CA . ARG A 1 188 ? 8.259 -3.538 13.375 1.00 98.31 188 ARG A CA 1
ATOM 1545 C C . ARG A 1 188 ? 7.535 -4.408 14.413 1.00 98.31 188 ARG A C 1
ATOM 1547 O O . ARG A 1 188 ? 8.003 -4.519 15.541 1.00 98.31 188 ARG A O 1
ATOM 1554 N N . ALA A 1 189 ? 6.455 -5.089 14.029 1.00 97.81 189 ALA A N 1
ATOM 1555 C CA . ALA A 1 189 ? 5.757 -6.071 14.863 1.00 97.81 189 ALA A CA 1
ATOM 1556 C C . ALA A 1 189 ? 6.451 -7.450 14.919 1.00 97.81 189 ALA A C 1
ATOM 1558 O O . ALA A 1 189 ? 6.000 -8.341 15.641 1.00 97.81 189 ALA A O 1
ATOM 1559 N N . GLY A 1 190 ? 7.542 -7.643 14.170 1.00 96.56 190 GLY A N 1
ATOM 1560 C CA . GLY A 1 190 ? 8.333 -8.874 14.165 1.00 96.56 190 GLY A CA 1
ATOM 1561 C C . GLY A 1 190 ? 7.796 -9.986 13.262 1.00 96.56 190 GLY A C 1
ATOM 1562 O O . GLY A 1 190 ? 8.279 -11.110 13.356 1.00 96.56 190 GLY A O 1
ATOM 1563 N N . PHE A 1 191 ? 6.825 -9.705 12.387 1.00 97.25 191 PHE A N 1
ATOM 1564 C CA . PHE A 1 191 ? 6.331 -10.693 11.422 1.00 97.25 191 PHE A CA 1
ATOM 1565 C C . PHE A 1 191 ? 7.252 -10.822 10.215 1.00 97.25 191 PHE A C 1
ATOM 1567 O O . PHE A 1 191 ? 7.451 -11.920 9.700 1.00 97.25 191 PHE A O 1
ATOM 1574 N N . TYR A 1 192 ? 7.809 -9.705 9.743 1.00 97.69 192 TYR A N 1
ATOM 1575 C CA . TYR A 1 192 ? 8.755 -9.711 8.630 1.00 97.69 192 TYR A CA 1
ATOM 1576 C C . TYR A 1 192 ? 10.188 -9.638 9.147 1.00 97.69 192 TYR A C 1
ATOM 1578 O O . TYR A 1 192 ? 10.501 -8.891 10.074 1.00 97.69 192 TYR A O 1
ATOM 1586 N N . SER A 1 193 ? 11.070 -10.412 8.516 1.00 97.12 193 SER A N 1
ATOM 1587 C CA . SER A 1 193 ? 12.514 -10.229 8.646 1.00 97.12 193 SER A CA 1
ATOM 1588 C C . SER A 1 193 ? 12.968 -9.035 7.804 1.00 97.12 193 SER A C 1
ATOM 1590 O O . SER A 1 193 ? 12.298 -8.655 6.844 1.00 97.12 193 SER A O 1
ATOM 1592 N N . VAL A 1 194 ? 14.140 -8.476 8.113 1.00 97.12 194 VAL A N 1
ATOM 1593 C CA . VAL A 1 194 ? 14.767 -7.433 7.281 1.00 97.12 194 VAL A CA 1
ATOM 1594 C C . VAL A 1 194 ? 14.948 -7.919 5.841 1.00 97.12 194 VAL A C 1
ATOM 1596 O O . VAL A 1 194 ? 14.573 -7.216 4.912 1.00 97.12 194 VAL A O 1
ATOM 1599 N N . ASN A 1 195 ? 15.431 -9.149 5.641 1.00 96.56 195 ASN A N 1
ATOM 1600 C CA . ASN A 1 195 ? 15.635 -9.714 4.301 1.00 96.56 195 ASN A CA 1
ATOM 1601 C C . ASN A 1 195 ? 14.343 -9.779 3.482 1.00 96.56 195 ASN A C 1
ATOM 1603 O O . ASN A 1 195 ? 14.371 -9.569 2.270 1.00 96.56 195 ASN A O 1
ATOM 1607 N N . ARG A 1 196 ? 13.203 -10.040 4.135 1.00 96.56 196 ARG A N 1
ATOM 1608 C CA . ARG A 1 196 ? 11.901 -9.970 3.470 1.00 96.56 196 ARG A CA 1
ATOM 1609 C C . ARG A 1 196 ? 11.583 -8.546 3.018 1.00 96.56 196 ARG A C 1
ATOM 1611 O O . ARG A 1 196 ? 11.221 -8.379 1.861 1.00 96.56 196 ARG A O 1
ATOM 1618 N N . VAL A 1 197 ? 11.780 -7.548 3.883 1.00 98.00 197 VAL A N 1
ATOM 1619 C CA . VAL A 1 197 ? 11.577 -6.130 3.531 1.00 98.00 197 VAL A CA 1
ATOM 1620 C C . VAL A 1 197 ? 12.475 -5.725 2.362 1.00 98.00 197 VAL A C 1
ATOM 1622 O O . VAL A 1 197 ? 11.984 -5.175 1.388 1.00 98.00 197 VAL A O 1
ATOM 1625 N N . LEU A 1 198 ? 13.770 -6.061 2.386 1.00 98.06 198 LEU A N 1
ATOM 1626 C CA . LEU A 1 198 ? 14.684 -5.755 1.276 1.00 98.06 198 LEU A CA 1
ATOM 1627 C C . LEU A 1 198 ? 14.252 -6.414 -0.047 1.00 98.06 198 LEU A C 1
ATOM 1629 O O . LEU A 1 198 ? 14.376 -5.813 -1.116 1.00 98.06 198 LEU A O 1
ATOM 1633 N N . GLY A 1 199 ? 13.713 -7.635 0.019 1.00 97.62 199 GLY A N 1
ATOM 1634 C CA . GLY A 1 199 ? 13.110 -8.306 -1.133 1.00 97.62 199 GLY A CA 1
ATOM 1635 C C . GLY A 1 199 ? 11.852 -7.598 -1.649 1.00 97.62 199 GLY A C 1
ATOM 1636 O O . GLY A 1 199 ? 11.679 -7.467 -2.861 1.00 97.62 199 GLY A O 1
ATOM 1637 N N . GLU A 1 200 ? 10.997 -7.110 -0.748 1.00 96.94 200 GLU A N 1
ATOM 1638 C CA . GLU A 1 200 ? 9.810 -6.315 -1.088 1.00 96.94 200 GLU A CA 1
ATOM 1639 C C . GLU A 1 200 ? 10.203 -4.982 -1.748 1.00 96.94 200 GLU A C 1
ATOM 1641 O O . GLU A 1 200 ? 9.679 -4.680 -2.819 1.00 96.94 200 GLU A O 1
ATOM 1646 N N . LEU A 1 201 ? 11.220 -4.276 -1.237 1.00 98.25 201 LEU A N 1
ATOM 1647 C CA . LEU A 1 201 ? 11.778 -3.071 -1.873 1.00 98.25 201 LEU A CA 1
ATOM 1648 C C . LEU A 1 201 ? 12.292 -3.352 -3.295 1.00 98.25 201 LEU A C 1
ATOM 1650 O O . LEU A 1 201 ? 12.021 -2.593 -4.223 1.00 98.25 201 LEU A O 1
ATOM 1654 N N . GLY A 1 202 ? 12.998 -4.468 -3.503 1.00 97.56 202 GLY A N 1
ATOM 1655 C CA . GLY A 1 202 ? 13.441 -4.871 -4.842 1.00 97.56 202 GLY A CA 1
ATOM 1656 C C . GLY A 1 202 ? 12.274 -5.128 -5.805 1.00 97.56 202 GLY A C 1
ATOM 1657 O O . GLY A 1 202 ? 12.355 -4.798 -6.990 1.00 97.56 202 GLY A O 1
ATOM 1658 N N . ASN A 1 203 ? 11.169 -5.686 -5.305 1.00 95.88 203 ASN A N 1
ATOM 1659 C CA . ASN A 1 203 ? 9.960 -5.903 -6.098 1.00 95.88 203 ASN A CA 1
ATOM 1660 C C . ASN A 1 203 ? 9.212 -4.601 -6.401 1.00 95.88 203 ASN A C 1
ATOM 1662 O O . ASN A 1 203 ? 8.756 -4.451 -7.530 1.00 95.88 203 ASN A O 1
ATOM 1666 N N . MET A 1 204 ? 9.143 -3.660 -5.454 1.00 96.25 204 MET A N 1
ATOM 1667 C CA . MET A 1 204 ? 8.585 -2.318 -5.672 1.00 96.25 204 MET A CA 1
ATOM 1668 C C . MET A 1 204 ? 9.277 -1.626 -6.856 1.00 96.25 204 MET A C 1
ATOM 1670 O O . MET A 1 204 ? 8.631 -1.299 -7.851 1.00 96.25 204 MET A O 1
ATOM 1674 N N . ILE A 1 205 ? 10.615 -1.555 -6.826 1.00 96.69 205 ILE A N 1
ATOM 1675 C CA . ILE A 1 205 ? 11.425 -0.945 -7.896 1.00 96.69 205 ILE A CA 1
ATOM 1676 C C . ILE A 1 205 ? 11.163 -1.619 -9.252 1.00 96.69 205 ILE A C 1
ATOM 1678 O O . ILE A 1 205 ? 11.044 -0.958 -10.286 1.00 96.69 205 ILE A O 1
ATOM 1682 N N . ARG A 1 206 ? 11.086 -2.954 -9.270 1.00 94.50 206 ARG A N 1
ATOM 1683 C CA . ARG A 1 206 ? 10.834 -3.719 -10.498 1.00 94.50 206 ARG A CA 1
ATOM 1684 C C . ARG A 1 206 ? 9.438 -3.439 -11.057 1.00 94.50 206 ARG A C 1
ATOM 1686 O O . ARG A 1 206 ? 9.309 -3.225 -12.260 1.00 94.50 206 ARG A O 1
ATOM 1693 N N . ASN A 1 207 ? 8.421 -3.435 -10.198 1.00 93.06 207 ASN A N 1
ATOM 1694 C CA . ASN A 1 207 ? 7.027 -3.226 -10.583 1.00 93.06 207 ASN A CA 1
ATOM 1695 C C . ASN A 1 207 ? 6.806 -1.827 -11.169 1.00 93.06 207 ASN A C 1
ATOM 1697 O O . ASN A 1 207 ? 6.153 -1.712 -12.209 1.00 93.06 207 ASN A O 1
ATOM 1701 N N . ASP A 1 208 ? 7.390 -0.788 -10.563 1.00 94.38 208 ASP A N 1
ATOM 1702 C CA . ASP A 1 208 ? 7.366 0.571 -11.115 1.00 94.38 208 ASP A CA 1
ATOM 1703 C C . ASP A 1 208 ? 7.984 0.593 -12.523 1.00 94.38 208 ASP A C 1
ATOM 1705 O O . ASP A 1 208 ? 7.333 0.945 -13.513 1.00 94.38 208 ASP A O 1
ATOM 1709 N N . ARG A 1 209 ? 9.209 0.075 -12.666 1.00 91.62 209 ARG A N 1
ATOM 1710 C CA . ARG A 1 209 ? 9.938 0.077 -13.947 1.00 91.62 209 ARG A CA 1
ATOM 1711 C C . ARG A 1 209 ? 9.253 -0.718 -15.055 1.00 91.62 209 ARG A C 1
ATOM 1713 O O . ARG A 1 209 ? 9.358 -0.334 -16.223 1.00 91.62 209 ARG A O 1
ATOM 1720 N N . GLN A 1 210 ? 8.521 -1.776 -14.710 1.00 89.69 210 GLN A N 1
ATOM 1721 C CA . GLN A 1 210 ? 7.742 -2.586 -15.653 1.00 89.69 210 GLN A CA 1
ATOM 1722 C C . GLN A 1 210 ? 6.433 -1.928 -16.108 1.00 89.69 210 GLN A C 1
ATOM 1724 O O . GLN A 1 210 ? 5.768 -2.461 -16.999 1.00 89.69 210 GLN A O 1
ATOM 1729 N N . ARG A 1 211 ? 6.034 -0.791 -15.526 1.00 91.31 211 ARG A N 1
ATOM 1730 C CA . ARG A 1 211 ? 4.765 -0.122 -15.833 1.00 91.31 211 ARG A CA 1
ATOM 1731 C C . ARG A 1 211 ? 4.987 1.137 -16.677 1.00 91.31 211 ARG A C 1
ATOM 1733 O O . ARG A 1 211 ? 5.362 2.169 -16.120 1.00 91.31 211 ARG A O 1
ATOM 1740 N N . PRO A 1 212 ? 4.728 1.119 -18.000 1.00 92.75 212 PRO A N 1
ATOM 1741 C CA . PRO A 1 212 ? 4.894 2.312 -18.834 1.00 92.75 212 PRO A CA 1
ATOM 1742 C C . PRO A 1 212 ? 4.015 3.492 -18.400 1.00 92.75 212 PRO A C 1
ATOM 1744 O O . PRO A 1 212 ? 4.429 4.642 -18.544 1.00 92.75 212 PRO A O 1
ATOM 1747 N N . GLY A 1 213 ? 2.844 3.217 -17.809 1.00 93.06 213 GLY A N 1
ATOM 1748 C CA . GLY A 1 213 ? 1.912 4.239 -17.326 1.00 93.06 213 GLY A CA 1
ATOM 1749 C C . GLY A 1 213 ? 2.508 5.239 -16.330 1.00 93.06 213 GLY A C 1
ATOM 1750 O O . GLY A 1 213 ? 2.021 6.367 -16.251 1.00 93.06 213 GLY A O 1
ATOM 1751 N N . ARG A 1 214 ? 3.620 4.901 -15.653 1.00 93.75 214 ARG A N 1
ATOM 1752 C CA . ARG A 1 214 ? 4.333 5.820 -14.744 1.00 93.75 214 ARG A CA 1
ATOM 1753 C C . ARG A 1 214 ? 4.809 7.114 -15.408 1.00 93.75 214 ARG A C 1
ATOM 1755 O O . ARG A 1 214 ? 4.918 8.132 -14.733 1.00 93.75 214 ARG A O 1
ATOM 1762 N N . LYS A 1 215 ? 5.042 7.074 -16.726 1.00 94.50 215 LYS A N 1
ATOM 1763 C CA . LYS A 1 215 ? 5.464 8.215 -17.555 1.00 94.50 215 LYS A CA 1
ATOM 1764 C C . LYS A 1 215 ? 4.293 9.061 -18.060 1.00 94.50 215 LYS A C 1
ATOM 1766 O O . LYS A 1 215 ? 4.519 10.047 -18.754 1.00 94.50 215 LYS A O 1
ATOM 1771 N N . VAL A 1 216 ? 3.056 8.635 -17.794 1.00 94.88 216 VAL A N 1
ATOM 1772 C CA . VAL A 1 216 ? 1.842 9.188 -18.410 1.00 94.88 216 VAL A CA 1
ATOM 1773 C C . VAL A 1 216 ? 0.918 9.821 -17.379 1.00 94.88 216 VAL A C 1
ATOM 1775 O O . VAL A 1 216 ? 0.396 10.895 -17.651 1.00 94.88 216 VAL A O 1
ATOM 1778 N N . GLN A 1 217 ? 0.711 9.169 -16.233 1.00 95.38 217 GLN A N 1
ATOM 1779 C CA . GLN A 1 217 ? -0.224 9.626 -15.204 1.00 95.38 217 GLN A CA 1
ATOM 1780 C C . GLN A 1 217 ? 0.512 9.964 -13.905 1.00 95.38 217 GLN A C 1
ATOM 1782 O O . GLN A 1 217 ? 1.352 9.190 -13.424 1.00 95.38 217 GLN A O 1
ATOM 1787 N N . SER A 1 218 ? 0.186 11.117 -13.320 1.00 97.38 218 SER A N 1
ATOM 1788 C CA . SER A 1 218 ? 0.700 11.490 -12.001 1.00 97.38 218 SER A CA 1
ATOM 1789 C C . SER A 1 218 ? 0.003 10.708 -10.879 1.00 97.38 218 SER A C 1
ATOM 1791 O O . SER A 1 218 ? -1.026 10.056 -11.076 1.00 97.38 218 SER A O 1
ATOM 1793 N N . LEU A 1 219 ? 0.580 10.733 -9.675 1.00 96.38 219 LEU A N 1
ATOM 1794 C CA . LEU A 1 219 ? -0.027 10.063 -8.521 1.00 96.38 219 LEU A CA 1
ATOM 1795 C C . LEU A 1 219 ? -1.318 10.772 -8.075 1.00 96.38 219 LEU A C 1
ATOM 1797 O O . LEU A 1 219 ? -2.297 10.126 -7.690 1.00 96.38 219 LEU A O 1
ATOM 1801 N N . GLU A 1 220 ? -1.326 12.101 -8.180 1.00 96.56 220 GLU A N 1
ATOM 1802 C CA . GLU A 1 220 ? -2.488 12.936 -7.890 1.00 96.56 220 GLU A CA 1
ATOM 1803 C C . GLU A 1 220 ? -3.644 12.664 -8.866 1.00 96.56 220 GLU A C 1
ATOM 1805 O O . GLU A 1 220 ? -4.783 12.455 -8.445 1.00 96.56 220 GLU A O 1
ATOM 1810 N N . GLU A 1 221 ? -3.344 12.572 -10.166 1.00 95.69 221 GLU A N 1
ATOM 1811 C CA . GLU A 1 221 ? -4.324 12.220 -11.201 1.00 95.69 221 GLU A CA 1
ATOM 1812 C C . GLU A 1 221 ? -4.884 10.811 -11.002 1.00 95.69 221 GLU A C 1
ATOM 1814 O O . GLU A 1 221 ? -6.083 10.605 -11.161 1.00 95.69 221 GLU A O 1
ATOM 1819 N N . SER A 1 222 ? -4.042 9.837 -10.639 1.00 94.62 222 SER A N 1
ATOM 1820 C CA . SER A 1 222 ? -4.491 8.467 -10.360 1.00 94.62 222 SER A CA 1
ATOM 1821 C C . SER A 1 222 ? -5.469 8.416 -9.185 1.00 94.62 222 SER A C 1
ATOM 1823 O O . SER A 1 222 ? -6.501 7.749 -9.274 1.00 94.62 222 SER A O 1
ATOM 1825 N N . SER A 1 223 ? -5.202 9.186 -8.124 1.00 94.19 223 SER A N 1
ATOM 1826 C CA . SER A 1 223 ? -6.134 9.339 -7.002 1.00 94.19 223 SER A CA 1
ATOM 1827 C C . SER A 1 223 ? -7.452 9.973 -7.457 1.00 94.19 223 SER A C 1
ATOM 1829 O O . SER A 1 223 ? -8.526 9.432 -7.205 1.00 94.19 223 SER A O 1
ATOM 1831 N N . PHE A 1 224 ? -7.390 11.091 -8.184 1.00 92.38 224 PHE A N 1
ATOM 1832 C CA . PHE A 1 224 ? -8.594 11.782 -8.643 1.00 92.38 224 PHE A CA 1
ATOM 1833 C C . PHE A 1 224 ? -9.451 10.900 -9.569 1.00 92.38 224 PHE A C 1
ATOM 1835 O O . PHE A 1 224 ? -10.669 10.828 -9.411 1.00 92.38 224 PHE A O 1
ATOM 1842 N N . ASP A 1 225 ? -8.817 10.168 -10.485 1.00 87.56 225 ASP A N 1
ATOM 1843 C CA . ASP A 1 225 ? -9.480 9.327 -11.485 1.00 87.56 225 ASP A CA 1
ATOM 1844 C C . ASP A 1 225 ? -9.952 7.962 -10.950 1.00 87.56 225 ASP A C 1
ATOM 1846 O O . ASP A 1 225 ? -10.449 7.149 -11.738 1.00 87.56 225 ASP A O 1
ATOM 1850 N N . ALA A 1 226 ? -9.835 7.685 -9.643 1.00 82.19 226 ALA A N 1
ATOM 1851 C CA . ALA A 1 226 ? -10.135 6.373 -9.063 1.00 82.19 226 ALA A CA 1
ATOM 1852 C C . ALA A 1 226 ? -11.499 5.815 -9.523 1.00 82.19 226 ALA A C 1
ATOM 1854 O O . ALA A 1 226 ? -11.581 4.689 -10.018 1.00 82.19 226 ALA A O 1
ATOM 1855 N N . TRP A 1 227 ? -12.556 6.637 -9.471 1.00 72.19 227 TRP A N 1
ATOM 1856 C CA . TRP A 1 227 ? -13.930 6.287 -9.876 1.00 72.19 227 TRP A CA 1
ATOM 1857 C C . TRP A 1 227 ? -14.092 5.880 -11.346 1.00 72.19 227 TRP A C 1
ATOM 1859 O O . TRP A 1 227 ? -15.042 5.172 -11.692 1.00 72.19 227 TRP A O 1
ATOM 1869 N N . VAL A 1 228 ? -13.201 6.346 -12.223 1.00 60.38 228 VAL A N 1
ATOM 1870 C CA . VAL A 1 228 ? -13.358 6.230 -13.680 1.00 60.38 228 VAL A CA 1
ATOM 1871 C C . VAL A 1 228 ? -12.343 5.276 -14.295 1.00 60.38 228 VAL A C 1
ATOM 1873 O O . VAL A 1 228 ? -12.718 4.531 -15.194 1.00 60.38 228 VAL A O 1
ATOM 1876 N N . LYS A 1 229 ? -11.089 5.288 -13.838 1.00 57.38 229 LYS A N 1
ATOM 1877 C CA . LYS A 1 229 ? -9.998 4.495 -14.425 1.00 57.38 229 LYS A CA 1
ATOM 1878 C C . LYS A 1 229 ? -9.606 3.312 -13.547 1.00 57.38 229 LYS A C 1
ATOM 1880 O O . LYS A 1 229 ? -9.619 2.178 -14.014 1.00 57.38 229 LYS A O 1
ATOM 1885 N N . PHE A 1 230 ? -9.376 3.540 -12.252 1.00 56.66 230 PHE A N 1
ATOM 1886 C CA . PHE A 1 230 ? -8.906 2.478 -11.358 1.00 56.66 230 PHE A CA 1
ATOM 1887 C C . PHE A 1 230 ? -9.968 1.397 -11.120 1.00 56.66 230 PHE A C 1
ATOM 1889 O O . PHE A 1 230 ? -9.701 0.213 -11.301 1.00 56.66 230 PHE A O 1
ATOM 1896 N N . TRP A 1 231 ? -11.205 1.791 -10.807 1.00 56.34 231 TRP A N 1
ATOM 1897 C CA . TRP A 1 231 ? -12.304 0.839 -10.588 1.00 56.34 231 TRP A CA 1
ATOM 1898 C C . TRP A 1 231 ? -12.914 0.287 -11.888 1.00 56.34 231 TRP A C 1
ATOM 1900 O O . TRP A 1 231 ? -13.775 -0.594 -11.850 1.00 56.34 231 TRP A O 1
ATOM 1910 N N . LYS A 1 232 ? -12.472 0.784 -13.051 1.00 63.16 232 LYS A N 1
ATOM 1911 C CA . LYS A 1 232 ? -12.894 0.335 -14.388 1.00 63.16 232 LYS A CA 1
ATOM 1912 C C . LYS A 1 232 ? -11.686 0.214 -15.314 1.00 63.16 232 LYS A C 1
ATOM 1914 O O . LYS A 1 232 ? -11.629 0.858 -16.361 1.00 63.16 232 LYS A O 1
ATOM 1919 N N . GLN A 1 233 ? -10.725 -0.614 -14.908 1.00 71.06 233 GLN A N 1
ATOM 1920 C CA . GLN A 1 233 ? -9.485 -0.796 -15.656 1.00 71.06 233 GLN A CA 1
ATOM 1921 C C . GLN A 1 233 ? -9.767 -1.192 -17.107 1.00 71.06 233 GLN A C 1
ATOM 1923 O O . GLN A 1 233 ? -10.556 -2.100 -17.384 1.00 71.06 233 GLN A O 1
ATOM 1928 N N . SER A 1 234 ? -9.090 -0.510 -18.027 1.00 79.88 234 SER A N 1
ATOM 1929 C CA . SER A 1 234 ? -9.064 -0.888 -19.437 1.00 79.88 234 SER A CA 1
ATOM 1930 C C . SER A 1 234 ? -7.907 -1.841 -19.719 1.00 79.88 234 SER A C 1
ATOM 1932 O O . SER A 1 234 ? -6.926 -1.904 -18.974 1.00 79.88 234 SER A O 1
ATOM 1934 N N . GLU A 1 235 ? -7.966 -2.530 -20.855 1.00 81.19 235 GLU A N 1
ATOM 1935 C CA . GLU A 1 235 ? -6.866 -3.349 -21.363 1.00 81.19 235 GLU A CA 1
ATOM 1936 C C . GLU A 1 235 ? -5.552 -2.569 -21.546 1.00 81.19 235 GLU A C 1
ATOM 1938 O O . GLU A 1 235 ? -4.477 -3.163 -21.608 1.00 81.19 235 GLU A O 1
ATOM 1943 N N . ASN A 1 236 ? -5.633 -1.237 -21.616 1.00 85.88 236 ASN A N 1
ATOM 1944 C CA . ASN A 1 236 ? -4.496 -0.342 -21.786 1.00 85.88 236 ASN A CA 1
ATOM 1945 C C . ASN A 1 236 ? -4.029 0.312 -20.472 1.00 85.88 236 ASN A C 1
ATOM 1947 O O . ASN A 1 236 ? -3.125 1.151 -20.501 1.00 85.88 236 ASN A O 1
ATOM 1951 N N . GLY A 1 237 ? -4.622 -0.057 -19.328 1.00 85.00 237 GLY A N 1
ATOM 1952 C CA . GLY A 1 237 ? -4.334 0.551 -18.026 1.00 85.00 237 GLY A CA 1
ATOM 1953 C C . GLY A 1 237 ? -2.846 0.505 -17.677 1.00 85.00 237 GLY A C 1
ATOM 1954 O O . GLY A 1 237 ? -2.246 1.536 -17.397 1.00 85.00 237 GLY A O 1
ATOM 1955 N N . GLN A 1 238 ? -2.185 -0.647 -17.841 1.00 86.38 238 GLN A N 1
ATOM 1956 C CA . GLN A 1 238 ? -0.748 -0.788 -17.552 1.00 86.38 238 GLN A CA 1
ATOM 1957 C C . GLN A 1 238 ? 0.143 0.200 -18.335 1.00 86.38 238 GLN A C 1
ATOM 1959 O O . GLN A 1 238 ? 1.211 0.593 -17.858 1.00 86.38 238 GLN A O 1
ATOM 1964 N N . ASN A 1 239 ? -0.292 0.627 -19.523 1.00 91.81 239 ASN A N 1
ATOM 1965 C CA . ASN A 1 239 ? 0.477 1.514 -20.391 1.00 91.81 239 ASN A CA 1
ATOM 1966 C C . ASN A 1 239 ? 0.223 3.002 -20.132 1.00 91.81 239 ASN A C 1
ATOM 1968 O O . ASN A 1 239 ? 1.012 3.832 -20.581 1.00 91.81 239 ASN A O 1
ATOM 1972 N N . ARG A 1 240 ? -0.887 3.358 -19.474 1.00 90.31 240 ARG A N 1
ATOM 1973 C CA . ARG A 1 240 ? -1.339 4.757 -19.358 1.00 90.31 240 ARG A CA 1
ATOM 1974 C C . ARG A 1 240 ? -1.688 5.198 -17.947 1.00 90.31 240 ARG A C 1
ATOM 1976 O O . ARG A 1 240 ? -1.920 6.384 -17.749 1.00 90.31 240 ARG A O 1
ATOM 1983 N N . GLU A 1 241 ? -1.742 4.268 -17.009 1.00 90.19 241 GLU A N 1
ATOM 1984 C CA . GLU A 1 241 ? -2.219 4.497 -15.655 1.00 90.19 241 GLU A CA 1
ATOM 1985 C C . GLU A 1 241 ? -1.194 3.992 -14.641 1.00 90.19 241 GLU A C 1
ATOM 1987 O O . GLU A 1 241 ? -0.384 3.097 -14.910 1.00 90.19 241 GLU A O 1
ATOM 1992 N N . VAL A 1 242 ? -1.248 4.576 -13.451 1.00 91.00 242 VAL A N 1
ATOM 1993 C CA . VAL A 1 242 ? -0.546 4.083 -12.266 1.00 91.00 242 VAL A CA 1
ATOM 1994 C C . VAL A 1 242 ? -1.559 3.684 -11.209 1.00 91.00 242 VAL A C 1
ATOM 1996 O O . VAL A 1 242 ? -2.680 4.187 -11.189 1.00 91.00 242 VAL A O 1
ATOM 1999 N N . SER A 1 243 ? -1.153 2.788 -10.316 1.00 91.38 243 SER A N 1
ATOM 2000 C CA . SER A 1 243 ? -1.919 2.479 -9.114 1.00 91.38 243 SER A CA 1
ATOM 2001 C C . SER A 1 243 ? -1.569 3.501 -8.037 1.00 91.38 243 SER A C 1
ATOM 2003 O O . SER A 1 243 ? -0.390 3.643 -7.705 1.00 91.38 243 SER A O 1
ATOM 2005 N N . TYR A 1 244 ? -2.566 4.199 -7.486 1.00 91.62 244 TYR A N 1
ATOM 2006 C CA . TYR A 1 244 ? -2.358 5.067 -6.322 1.00 91.62 244 TYR A CA 1
ATOM 2007 C C . TYR A 1 244 ? -2.048 4.274 -5.038 1.00 91.62 244 TYR A C 1
ATOM 2009 O O . TYR A 1 244 ? -1.612 4.878 -4.062 1.00 91.62 244 TYR A O 1
ATOM 2017 N N . TYR A 1 245 ? -2.213 2.944 -5.063 1.00 93.44 245 TYR A N 1
ATOM 2018 C CA . TYR A 1 245 ? -1.651 2.009 -4.083 1.00 93.44 245 TYR A CA 1
ATOM 2019 C C . TYR A 1 245 ? -0.144 1.866 -4.319 1.00 93.44 245 TYR A C 1
ATOM 2021 O O . TYR A 1 245 ? 0.636 2.498 -3.617 1.00 93.44 245 TYR A O 1
ATOM 2029 N N . ASP A 1 246 ? 0.272 1.167 -5.386 1.00 92.94 246 ASP A N 1
ATOM 2030 C CA . ASP A 1 246 ? 1.689 0.864 -5.650 1.00 92.94 246 ASP A CA 1
ATOM 2031 C C . ASP A 1 246 ? 2.574 2.122 -5.677 1.00 92.94 246 ASP A C 1
ATOM 2033 O O . ASP A 1 246 ? 3.497 2.253 -4.877 1.00 92.94 246 ASP A O 1
ATOM 2037 N N . LYS A 1 247 ? 2.263 3.096 -6.551 1.00 95.94 247 LYS A N 1
ATOM 2038 C CA . LYS A 1 247 ? 3.066 4.325 -6.667 1.00 95.94 247 LYS A CA 1
ATOM 2039 C C . LYS A 1 247 ? 2.922 5.191 -5.413 1.00 95.94 247 LYS A C 1
ATOM 2041 O O . LYS A 1 247 ? 3.847 5.916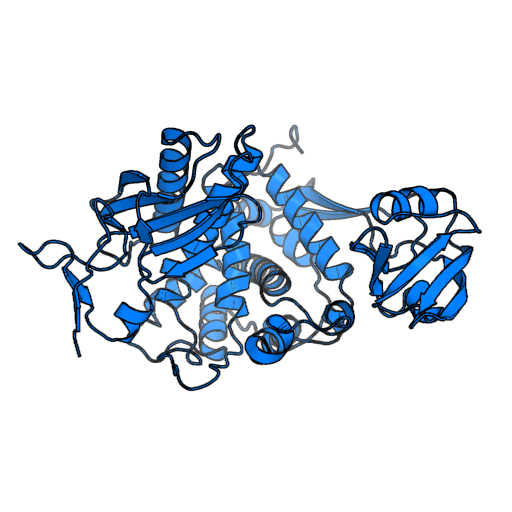 -5.061 1.00 95.94 247 LYS A O 1
ATOM 2046 N N . GLY A 1 248 ? 1.778 5.128 -4.729 1.00 97.75 248 GLY A N 1
ATOM 2047 C CA . GLY A 1 248 ? 1.592 5.822 -3.457 1.00 97.75 248 GLY A CA 1
ATOM 2048 C C . GLY A 1 248 ? 2.467 5.241 -2.347 1.00 97.75 248 GLY A C 1
ATOM 2049 O O . GLY A 1 248 ? 3.044 6.009 -1.578 1.00 97.75 248 GLY A O 1
ATOM 2050 N N . GLY A 1 249 ? 2.637 3.918 -2.301 1.00 98.19 249 GLY A N 1
ATOM 2051 C CA . GLY A 1 249 ? 3.564 3.230 -1.405 1.00 98.19 249 GLY A CA 1
ATOM 2052 C C . GLY A 1 249 ? 5.018 3.556 -1.725 1.00 98.19 249 GLY A C 1
ATOM 2053 O O . GLY A 1 249 ? 5.775 3.909 -0.818 1.00 98.19 249 GLY A O 1
ATOM 2054 N N . ASP A 1 250 ? 5.380 3.552 -3.012 1.00 98.38 250 ASP A N 1
ATOM 2055 C CA . ASP A 1 250 ? 6.706 3.970 -3.476 1.00 98.38 250 ASP A CA 1
ATOM 2056 C C . ASP A 1 250 ? 7.017 5.400 -3.021 1.00 98.38 250 ASP A C 1
ATOM 2058 O O . ASP A 1 250 ? 8.004 5.631 -2.328 1.00 98.38 250 ASP A O 1
ATOM 2062 N N . VAL A 1 251 ? 6.149 6.365 -3.340 1.00 98.38 251 VAL A N 1
ATOM 2063 C CA . VAL A 1 251 ? 6.352 7.781 -2.992 1.00 98.38 251 VAL A CA 1
ATOM 2064 C C . VAL A 1 251 ? 6.330 8.005 -1.478 1.00 98.38 251 VAL A C 1
ATOM 2066 O O . VAL A 1 251 ? 7.100 8.830 -0.989 1.00 98.38 251 VAL A O 1
ATOM 2069 N N . SER A 1 252 ? 5.524 7.254 -0.721 1.00 98.81 252 SER A N 1
ATOM 2070 C CA . SER A 1 252 ? 5.512 7.320 0.749 1.00 98.81 252 SER A CA 1
ATOM 2071 C C . SER A 1 252 ? 6.839 6.860 1.355 1.00 98.81 252 SER A C 1
ATOM 2073 O O . SER A 1 252 ? 7.348 7.511 2.267 1.00 98.81 252 SER A O 1
ATOM 2075 N N . LEU A 1 253 ? 7.448 5.804 0.803 1.00 98.81 253 LEU A N 1
ATOM 2076 C CA . LEU A 1 253 ? 8.799 5.377 1.169 1.00 98.81 253 LEU A CA 1
ATOM 2077 C C . LEU A 1 253 ? 9.824 6.487 0.912 1.00 98.81 253 LEU A C 1
ATOM 2079 O O . LEU A 1 253 ? 10.602 6.813 1.809 1.00 98.81 253 LEU A O 1
ATOM 2083 N N . LEU A 1 254 ? 9.831 7.078 -0.291 1.00 98.56 254 LEU A N 1
ATOM 2084 C CA . LEU A 1 254 ? 10.793 8.139 -0.618 1.00 98.56 254 LEU A CA 1
ATOM 2085 C C . LEU A 1 254 ? 10.614 9.344 0.306 1.00 98.56 254 LEU A C 1
ATOM 2087 O O . LEU A 1 254 ? 11.594 9.932 0.756 1.00 98.56 254 LEU A O 1
ATOM 2091 N N . LEU A 1 255 ? 9.358 9.700 0.584 1.00 98.81 255 LEU A N 1
ATOM 2092 C CA . LEU A 1 255 ? 9.008 10.835 1.419 1.00 98.81 255 LEU A CA 1
ATOM 2093 C C . LEU A 1 255 ? 9.486 10.639 2.860 1.00 98.81 255 LEU A C 1
ATOM 2095 O O . LEU A 1 255 ? 10.078 11.560 3.418 1.00 98.81 255 LEU A O 1
ATOM 2099 N N . ASP A 1 256 ? 9.292 9.452 3.448 1.00 98.94 256 ASP A N 1
ATOM 2100 C CA . ASP A 1 256 ? 9.807 9.158 4.790 1.00 98.94 256 ASP A CA 1
ATOM 2101 C C . ASP A 1 256 ? 11.336 9.289 4.841 1.00 98.94 256 ASP A C 1
ATOM 2103 O O . ASP A 1 256 ? 11.876 9.986 5.702 1.00 98.94 256 ASP A O 1
ATOM 2107 N N . LEU A 1 257 ? 12.045 8.689 3.878 1.00 98.88 257 LEU A N 1
ATOM 2108 C CA . LEU A 1 257 ? 13.509 8.730 3.835 1.00 98.88 257 LEU A CA 1
ATOM 2109 C C . LEU A 1 257 ? 14.055 10.144 3.577 1.00 98.88 257 LEU A C 1
ATOM 2111 O O . LEU A 1 257 ? 15.041 10.533 4.200 1.00 98.88 257 LEU A O 1
ATOM 2115 N N . GLU A 1 258 ? 13.405 10.943 2.729 1.00 98.75 258 GLU A N 1
ATOM 2116 C CA . GLU A 1 258 ? 13.772 12.346 2.494 1.00 98.75 258 GLU A CA 1
ATOM 2117 C C . GLU A 1 258 ? 13.564 13.203 3.753 1.00 98.75 258 GLU A C 1
ATOM 2119 O O . GLU A 1 258 ? 14.448 13.979 4.122 1.00 98.75 258 GLU A O 1
ATOM 2124 N N . ILE A 1 259 ? 12.426 13.050 4.448 1.00 98.88 259 ILE A N 1
ATOM 2125 C CA . ILE A 1 259 ? 12.154 13.744 5.718 1.00 98.88 259 ILE A CA 1
ATOM 2126 C C . ILE A 1 259 ? 13.240 13.402 6.738 1.00 98.88 259 ILE A C 1
ATOM 2128 O O . ILE A 1 259 ? 13.808 14.300 7.369 1.00 98.88 259 ILE A O 1
ATOM 2132 N N . ARG A 1 260 ? 13.550 12.112 6.891 1.00 98.81 260 ARG A N 1
ATOM 2133 C CA . ARG A 1 260 ? 14.582 11.629 7.813 1.00 98.81 260 ARG A CA 1
ATOM 2134 C C . ARG A 1 260 ? 15.955 12.184 7.453 1.00 98.81 260 ARG A C 1
ATOM 2136 O O . ARG A 1 260 ? 16.651 12.681 8.332 1.00 98.81 260 ARG A O 1
ATOM 2143 N N . GLN A 1 261 ? 16.327 12.178 6.178 1.00 98.50 261 GLN A N 1
ATOM 2144 C CA . GLN A 1 261 ? 17.606 12.718 5.726 1.00 98.50 261 GLN A CA 1
ATOM 2145 C C . GLN A 1 261 ? 17.738 14.219 6.019 1.00 98.50 261 GLN A C 1
ATOM 2147 O O . GLN A 1 261 ? 18.744 14.643 6.588 1.00 98.50 261 GLN A O 1
ATOM 2152 N N . ARG A 1 262 ? 16.734 15.030 5.658 1.00 98.06 262 ARG A N 1
ATOM 2153 C CA . ARG A 1 262 ? 16.787 16.497 5.816 1.00 98.06 262 ARG A CA 1
ATOM 2154 C C . ARG A 1 262 ? 16.770 16.948 7.270 1.00 98.06 262 ARG A C 1
ATOM 2156 O O . ARG A 1 262 ? 17.460 17.896 7.626 1.00 98.06 262 ARG A O 1
ATOM 2163 N N . SER A 1 263 ? 16.014 16.246 8.107 1.00 98.38 263 SER A N 1
ATOM 2164 C CA . SER A 1 263 ? 15.870 16.557 9.532 1.00 98.38 263 SER A CA 1
ATOM 2165 C C . SER A 1 263 ? 16.931 15.890 10.419 1.00 98.38 263 SER A C 1
ATOM 2167 O O . SER A 1 263 ? 16.789 15.883 11.641 1.00 98.38 263 SER A O 1
ATOM 2169 N N . GLU A 1 264 ? 17.972 15.276 9.841 1.00 98.12 264 GLU A N 1
ATOM 2170 C CA . GLU A 1 264 ? 18.975 14.469 10.560 1.00 98.12 264 GLU A CA 1
ATOM 2171 C C . GLU A 1 264 ? 18.342 13.408 11.489 1.00 98.12 264 GLU A C 1
ATOM 2173 O O . GLU A 1 264 ? 18.786 13.182 12.620 1.00 98.12 264 GLU A O 1
ATOM 2178 N N . ASN A 1 265 ? 17.285 12.765 10.990 1.00 98.44 265 ASN A N 1
ATOM 2179 C CA . ASN A 1 265 ? 16.444 11.758 11.636 1.00 98.44 265 ASN A CA 1
ATOM 2180 C C . ASN A 1 265 ? 15.617 12.271 12.836 1.00 98.44 265 ASN A C 1
ATOM 2182 O O . ASN A 1 265 ? 15.195 11.481 13.677 1.00 98.44 265 ASN A O 1
ATOM 2186 N N . ARG A 1 266 ? 15.376 13.590 12.949 1.00 97.94 266 ARG A N 1
ATOM 2187 C CA . ARG A 1 266 ? 14.447 14.173 13.948 1.00 97.94 266 ARG A CA 1
ATOM 2188 C C . ARG A 1 266 ? 12.976 14.117 13.516 1.00 97.94 266 ARG A C 1
ATOM 2190 O O . ARG A 1 266 ? 12.075 14.229 14.356 1.00 97.94 266 ARG A O 1
ATOM 2197 N N . GLY A 1 267 ? 12.732 14.018 12.214 1.00 98.38 267 GLY A N 1
ATOM 2198 C CA . GLY A 1 267 ? 11.424 13.889 11.584 1.00 98.38 267 GLY A CA 1
ATOM 2199 C C . GLY A 1 267 ? 11.269 12.545 10.876 1.00 98.38 267 GLY A C 1
ATOM 2200 O O . GLY A 1 267 ? 12.246 11.873 10.557 1.00 98.38 267 GLY A O 1
ATOM 2201 N N . SER A 1 268 ? 10.018 12.172 10.622 1.00 98.81 268 SER A N 1
ATOM 2202 C CA . SER A 1 268 ? 9.632 10.998 9.838 1.00 98.81 268 SER A CA 1
ATOM 2203 C C . SER A 1 268 ? 8.203 11.162 9.328 1.00 98.81 268 SER A C 1
ATOM 2205 O O . SER A 1 268 ? 7.433 11.973 9.863 1.00 98.81 268 SER A O 1
ATOM 2207 N N . LEU A 1 269 ? 7.815 10.351 8.349 1.00 98.88 269 LEU A N 1
ATOM 2208 C CA . LEU A 1 269 ? 6.425 10.220 7.933 1.00 98.88 269 LEU A CA 1
ATOM 2209 C C . LEU A 1 269 ? 5.540 9.773 9.114 1.00 98.88 269 LEU A C 1
ATOM 2211 O O . LEU A 1 269 ? 4.403 10.219 9.216 1.00 98.88 269 LEU A O 1
ATOM 2215 N N . ASP A 1 270 ? 6.075 9.026 10.093 1.00 98.75 270 ASP A N 1
ATOM 2216 C CA . ASP A 1 270 ? 5.331 8.626 11.303 1.00 98.75 270 ASP A CA 1
ATOM 2217 C C . ASP A 1 270 ? 4.884 9.851 12.103 1.00 98.75 270 ASP A C 1
ATOM 2219 O O . ASP A 1 270 ? 3.795 9.903 12.683 1.00 98.75 270 ASP A O 1
ATOM 2223 N N . ARG A 1 271 ? 5.754 10.864 12.171 1.00 98.75 271 ARG A N 1
ATOM 2224 C CA . ARG A 1 271 ? 5.430 12.140 12.804 1.00 98.75 271 AR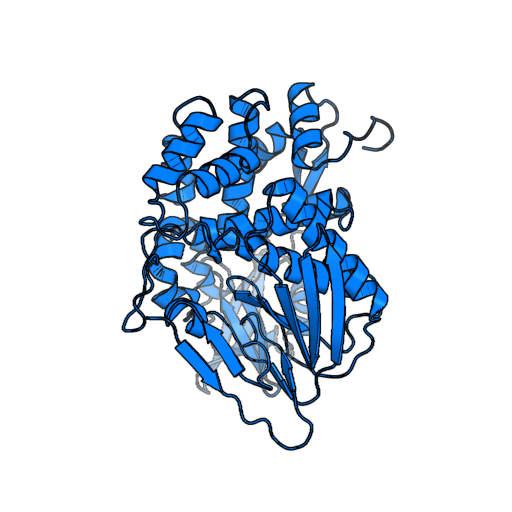G A CA 1
ATOM 2225 C C . ARG A 1 271 ? 4.437 12.929 11.955 1.00 98.75 271 ARG A C 1
ATOM 2227 O O . ARG A 1 271 ? 3.494 13.458 12.532 1.00 98.75 271 ARG A O 1
ATOM 2234 N N . VAL A 1 272 ? 4.600 12.962 10.632 1.00 98.88 272 VAL A N 1
ATOM 2235 C CA . VAL A 1 272 ? 3.638 13.608 9.722 1.00 98.88 272 VAL A CA 1
ATOM 2236 C C . VAL A 1 272 ? 2.243 13.013 9.897 1.00 98.88 272 VAL A C 1
ATOM 2238 O O . VAL A 1 272 ? 1.315 13.757 10.193 1.00 98.88 272 VAL A O 1
ATOM 2241 N N . MET A 1 273 ? 2.084 11.690 9.814 1.00 98.81 273 MET A N 1
ATOM 2242 C CA . MET A 1 273 ? 0.778 11.030 9.928 1.00 98.81 273 MET A CA 1
ATOM 2243 C C . MET A 1 273 ? 0.112 11.293 11.279 1.00 98.81 273 MET A C 1
ATOM 2245 O O . MET A 1 273 ? -1.077 11.607 11.333 1.00 98.81 273 MET A O 1
ATOM 2249 N N . ARG A 1 274 ? 0.875 11.251 12.379 1.00 98.62 274 ARG A N 1
ATOM 2250 C CA . ARG A 1 274 ? 0.354 11.602 13.709 1.00 98.62 274 ARG A CA 1
ATOM 2251 C C . ARG A 1 274 ? -0.060 13.066 13.819 1.00 98.62 274 ARG A C 1
ATOM 2253 O O . ARG A 1 274 ? -1.069 13.360 14.455 1.00 98.62 274 ARG A O 1
ATOM 2260 N N . GLU A 1 275 ? 0.702 13.987 13.240 1.00 98.50 275 GLU A N 1
ATOM 2261 C CA . GLU A 1 275 ? 0.338 15.406 13.226 1.00 98.50 275 GLU A CA 1
ATOM 2262 C C . GLU A 1 275 ? -0.893 15.660 12.352 1.00 98.50 275 GLU A C 1
ATOM 2264 O O . GLU A 1 275 ? -1.787 16.392 12.772 1.00 98.50 275 GLU A O 1
ATOM 2269 N N . MET A 1 276 ? -1.004 14.989 11.204 1.00 98.50 276 MET A N 1
ATOM 2270 C CA . MET A 1 276 ? -2.204 15.018 10.369 1.00 98.50 276 MET A CA 1
ATOM 2271 C C . MET A 1 276 ? -3.427 14.516 11.145 1.00 98.50 276 MET A C 1
ATOM 2273 O O . MET A 1 276 ? -4.426 15.227 11.225 1.00 98.50 276 MET A O 1
ATOM 2277 N N . TYR A 1 277 ? -3.335 13.349 11.794 1.00 97.75 277 TYR A N 1
ATOM 2278 C CA . TYR A 1 277 ? -4.425 12.789 12.602 1.00 97.75 277 TYR A CA 1
ATOM 2279 C C . TYR A 1 277 ? -4.889 13.746 13.713 1.00 97.75 277 TYR A C 1
ATOM 2281 O O . TYR A 1 277 ? -6.088 13.933 13.908 1.00 97.75 277 TYR A O 1
ATOM 2289 N N . LYS A 1 278 ? -3.958 14.425 14.398 1.00 96.88 278 LYS A N 1
ATOM 2290 C CA . LYS A 1 278 ? -4.296 15.422 15.429 1.00 96.88 278 LYS A CA 1
ATOM 2291 C C . LYS A 1 278 ? -4.953 16.683 14.861 1.00 96.88 278 LYS A C 1
ATOM 2293 O O . LYS A 1 278 ? -5.835 17.247 15.504 1.00 96.88 278 LYS A O 1
ATOM 2298 N N . ARG A 1 279 ? -4.479 17.176 13.711 1.00 97.56 279 ARG A N 1
ATOM 2299 C CA . ARG A 1 279 ? -4.897 18.468 13.135 1.00 97.56 279 ARG A CA 1
ATOM 2300 C C . ARG A 1 279 ? -6.191 18.376 12.329 1.00 97.56 279 ARG A C 1
ATOM 2302 O O . ARG A 1 279 ? -6.914 19.367 12.252 1.00 97.56 279 ARG A O 1
ATOM 2309 N N . PHE A 1 280 ? -6.494 17.205 11.773 1.00 97.31 280 PHE A N 1
ATOM 2310 C CA . PHE A 1 280 ? -7.642 16.977 10.893 1.00 97.31 280 PHE A CA 1
ATOM 2311 C C . PHE A 1 280 ? -8.562 15.882 11.451 1.00 97.31 280 PHE A C 1
ATOM 2313 O O . PHE A 1 280 ? -8.652 14.796 10.874 1.00 97.31 280 PHE A O 1
ATOM 2320 N N . PRO A 1 281 ? -9.248 16.146 12.581 1.00 93.75 281 PRO A N 1
ATOM 2321 C CA . PRO A 1 281 ? -10.174 15.188 13.168 1.00 93.75 281 PRO A CA 1
ATOM 2322 C C . PRO A 1 281 ? -11.394 14.969 12.267 1.00 93.75 281 PRO A C 1
ATOM 2324 O O . PRO A 1 281 ? -11.782 15.843 11.488 1.00 93.75 281 PRO A O 1
ATOM 2327 N N . LEU A 1 282 ? -12.058 13.826 12.446 1.00 91.88 282 LEU A N 1
ATOM 2328 C CA . LEU A 1 282 ? -13.190 13.390 11.626 1.00 91.88 282 LEU A CA 1
ATOM 2329 C C . LEU A 1 282 ? -14.336 14.415 11.531 1.00 91.88 282 LEU A C 1
ATOM 2331 O O . LEU A 1 282 ? -14.946 14.579 10.478 1.00 91.88 282 LEU A O 1
ATOM 2335 N N . ASN A 1 283 ? -14.633 15.121 12.624 1.00 90.50 283 ASN A N 1
ATOM 2336 C CA . ASN A 1 283 ? -15.685 16.143 12.668 1.00 90.50 283 ASN A CA 1
ATOM 2337 C C . ASN A 1 283 ? -15.270 17.501 12.063 1.00 90.50 283 ASN A C 1
ATOM 2339 O O . ASN A 1 283 ? -16.065 18.442 12.090 1.00 90.50 283 ASN A O 1
ATOM 2343 N N . GLY A 1 284 ? -14.038 17.618 11.562 1.00 92.94 284 GLY A N 1
ATOM 2344 C CA . GLY A 1 284 ? -13.548 18.758 10.795 1.00 92.94 284 GLY A CA 1
ATOM 2345 C C . GLY A 1 284 ? -13.848 18.635 9.293 1.00 92.94 284 GLY A C 1
ATOM 2346 O O . GLY A 1 284 ? -14.565 17.733 8.872 1.00 92.94 284 GLY A O 1
ATOM 2347 N N . PRO A 1 285 ? -13.290 19.527 8.456 1.00 92.62 285 PRO A N 1
ATOM 2348 C CA . PRO A 1 285 ? -13.521 19.522 7.008 1.00 92.62 285 PRO A CA 1
ATOM 2349 C C . PRO A 1 285 ? -12.718 18.455 6.240 1.00 92.62 285 PRO A C 1
ATOM 2351 O O . PRO A 1 285 ? -12.850 18.361 5.027 1.00 92.62 285 PRO A O 1
ATOM 2354 N N . GLY A 1 286 ? -11.875 17.667 6.916 1.00 96.31 286 GLY A N 1
ATOM 2355 C CA . GLY A 1 286 ? -10.832 16.868 6.265 1.00 96.31 286 GLY A CA 1
ATOM 2356 C C . GLY A 1 286 ? -9.636 17.716 5.814 1.00 96.31 286 GLY A C 1
ATOM 2357 O O . GLY A 1 286 ? -9.637 18.937 5.974 1.00 96.31 286 GLY A O 1
ATOM 2358 N N . PHE A 1 287 ? -8.595 17.069 5.291 1.00 98.12 287 PHE A N 1
ATOM 2359 C CA . PHE A 1 287 ? -7.364 17.738 4.849 1.00 98.12 287 PHE A CA 1
ATOM 2360 C C . PHE A 1 287 ? -7.316 17.953 3.330 1.00 98.12 287 PHE A C 1
ATOM 2362 O O . PHE A 1 287 ? -7.856 17.156 2.558 1.00 98.12 287 PHE A O 1
ATOM 2369 N N . SER A 1 288 ? -6.643 19.021 2.899 1.00 97.81 288 SER A N 1
ATOM 2370 C CA . SER A 1 288 ? -6.271 19.263 1.496 1.00 97.81 288 SER A CA 1
ATOM 2371 C C . SER A 1 288 ? -4.861 18.731 1.172 1.00 97.81 288 SER A C 1
ATOM 2373 O O . SER A 1 288 ? -4.072 18.495 2.095 1.00 97.81 288 SER A O 1
ATOM 2375 N N . PRO A 1 289 ? -4.490 18.562 -0.113 1.00 97.50 289 PRO A N 1
ATOM 2376 C CA . PRO A 1 289 ? -3.104 18.279 -0.502 1.00 97.50 289 PRO A CA 1
ATOM 2377 C C . PRO A 1 289 ? -2.101 19.286 0.075 1.00 97.50 289 PRO A C 1
ATOM 2379 O O . PRO A 1 289 ? -1.032 18.900 0.549 1.00 97.50 289 PRO A O 1
ATOM 2382 N N . GLU A 1 290 ? -2.463 20.570 0.089 1.00 98.19 290 GLU A N 1
ATOM 2383 C CA . GLU A 1 290 ? -1.624 21.649 0.606 1.00 98.19 290 GLU A CA 1
ATOM 2384 C C . GLU A 1 290 ? -1.421 21.533 2.116 1.00 98.19 290 GLU A C 1
ATOM 2386 O O . GLU A 1 290 ? -0.355 21.875 2.623 1.00 98.19 290 GLU A O 1
ATOM 2391 N N . ASP A 1 291 ? -2.426 21.054 2.847 1.00 98.56 291 ASP A N 1
ATOM 2392 C CA . ASP A 1 291 ? -2.300 20.804 4.281 1.00 98.56 291 ASP A CA 1
ATOM 2393 C C . ASP A 1 291 ? -1.298 19.687 4.569 1.00 98.56 291 ASP A C 1
ATOM 2395 O O . ASP A 1 291 ? -0.435 19.847 5.434 1.00 98.56 291 ASP A O 1
ATOM 2399 N N . PHE A 1 292 ? -1.368 18.586 3.816 1.00 98.69 292 PHE A N 1
ATOM 2400 C CA . PHE A 1 292 ? -0.409 17.493 3.950 1.00 98.69 292 PHE A CA 1
ATOM 2401 C C . PHE A 1 292 ? 1.013 17.956 3.612 1.00 98.69 292 PHE A C 1
ATOM 2403 O O . PHE A 1 292 ? 1.935 17.719 4.395 1.00 98.69 292 PHE A O 1
ATOM 2410 N N . GLN A 1 293 ? 1.189 18.686 2.503 1.00 98.69 293 GLN A N 1
ATOM 2411 C CA . GLN A 1 293 ? 2.488 19.250 2.126 1.00 98.69 293 GLN A CA 1
ATOM 2412 C C . GLN A 1 293 ? 3.040 20.172 3.223 1.00 98.69 293 GLN A C 1
ATOM 2414 O O . GLN A 1 293 ? 4.197 20.025 3.601 1.00 98.69 293 GLN A O 1
ATOM 2419 N N . LYS A 1 294 ? 2.227 21.059 3.810 1.00 98.75 294 LYS A N 1
ATOM 2420 C CA . LYS A 1 294 ? 2.676 21.932 4.912 1.00 98.75 294 LYS A CA 1
ATOM 2421 C C . LYS A 1 294 ? 3.160 21.143 6.125 1.00 98.75 294 LYS A C 1
ATOM 2423 O O . LYS A 1 294 ? 4.199 21.475 6.685 1.00 98.75 294 LYS A O 1
ATOM 2428 N N . VAL A 1 295 ? 2.439 20.097 6.536 1.00 98.81 295 VAL A N 1
ATOM 2429 C CA . VAL A 1 295 ? 2.864 19.271 7.680 1.00 98.81 295 VAL A CA 1
ATOM 2430 C C . VAL A 1 295 ? 4.169 18.536 7.368 1.00 98.81 295 VAL A C 1
ATOM 2432 O O . VAL A 1 295 ? 5.041 18.458 8.234 1.00 98.81 295 VAL A O 1
ATOM 2435 N N . VAL A 1 296 ? 4.347 18.051 6.137 1.00 98.81 296 VAL A N 1
ATOM 2436 C CA . VAL A 1 296 ? 5.631 17.499 5.680 1.00 98.81 296 VAL A CA 1
ATOM 2437 C C . VAL A 1 296 ? 6.744 18.541 5.781 1.00 98.81 296 VAL A C 1
ATOM 2439 O O . VAL A 1 296 ? 7.797 18.237 6.331 1.00 98.81 296 VAL A O 1
ATOM 2442 N N . GLU A 1 297 ? 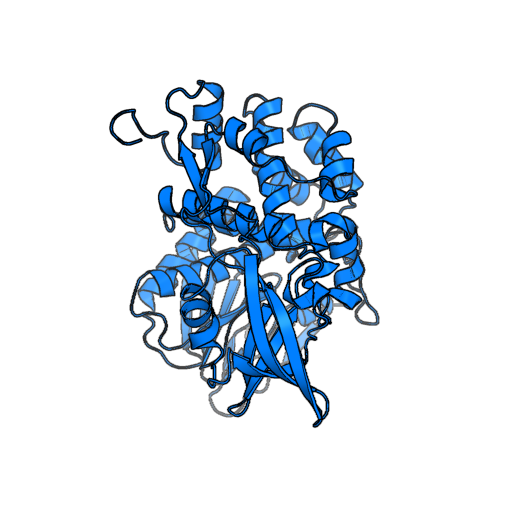6.525 19.760 5.292 1.00 98.69 297 GLU A N 1
ATOM 2443 C CA . GLU A 1 297 ? 7.527 20.834 5.301 1.00 98.69 297 GLU A CA 1
ATOM 2444 C C . GLU A 1 297 ? 7.914 21.272 6.723 1.00 98.69 297 GLU A C 1
ATOM 2446 O O . GLU A 1 297 ? 9.086 21.532 7.007 1.00 98.69 297 GLU A O 1
ATOM 2451 N N . GLU A 1 298 ? 6.948 21.293 7.645 1.00 98.56 298 GLU A N 1
ATOM 2452 C CA . GLU A 1 298 ? 7.188 21.545 9.069 1.00 98.56 298 GLU A CA 1
ATOM 2453 C C . GLU A 1 298 ? 8.020 20.432 9.726 1.00 98.56 298 GLU A C 1
ATOM 2455 O O . GLU A 1 298 ? 8.916 20.717 10.521 1.00 98.56 298 GLU A O 1
ATOM 2460 N N . VAL A 1 299 ? 7.727 19.163 9.421 1.00 98.62 299 VAL A N 1
ATOM 2461 C CA . VAL A 1 299 ? 8.413 18.005 10.022 1.00 98.62 299 VAL A CA 1
ATOM 2462 C C . VAL A 1 299 ? 9.785 17.752 9.389 1.00 98.62 299 VAL A C 1
ATOM 2464 O O . VAL A 1 299 ? 10.714 17.357 10.091 1.00 98.62 299 VAL A O 1
ATOM 2467 N N . GLY A 1 300 ? 9.910 17.966 8.082 1.00 97.56 300 GLY A N 1
ATOM 2468 C CA . GLY A 1 300 ? 11.128 17.771 7.295 1.00 97.56 300 GLY A CA 1
ATOM 2469 C C . GLY A 1 300 ? 12.048 18.992 7.228 1.00 97.56 300 GLY A C 1
ATOM 2470 O O . GLY A 1 300 ? 13.050 18.935 6.522 1.00 97.56 300 GLY A O 1
ATOM 2471 N N . GLU A 1 301 ? 11.726 20.068 7.954 1.00 95.88 301 GLU A N 1
ATOM 2472 C CA . GLU A 1 301 ? 12.545 21.280 8.113 1.00 95.88 301 GLU A CA 1
ATOM 2473 C C . GLU A 1 301 ? 12.883 22.006 6.788 1.00 95.88 301 GLU A C 1
ATOM 2475 O O . GLU A 1 301 ? 14.043 22.280 6.480 1.00 95.88 301 GLU A O 1
ATOM 2480 N N . GLY A 1 302 ? 11.870 22.373 5.997 1.00 96.38 302 GLY A N 1
ATOM 2481 C CA . GLY A 1 302 ? 12.054 23.175 4.778 1.00 96.38 302 GLY A CA 1
ATOM 2482 C C . GLY A 1 302 ? 11.020 22.872 3.702 1.00 96.38 302 GLY A C 1
ATOM 2483 O O . GLY A 1 302 ? 10.128 22.062 3.914 1.00 96.38 302 GLY A O 1
ATOM 2484 N N . SER A 1 303 ? 11.128 23.507 2.530 1.00 97.88 303 SER A N 1
ATOM 2485 C CA . SER A 1 303 ? 10.163 23.258 1.450 1.00 97.88 303 SER A CA 1
ATOM 2486 C C . SER A 1 303 ? 10.384 21.909 0.761 1.00 97.88 303 SER A C 1
ATOM 2488 O O . SER A 1 303 ? 11.516 21.522 0.460 1.00 97.88 303 SER A O 1
ATOM 2490 N N . PHE A 1 304 ? 9.282 21.225 0.458 1.00 98.44 304 PHE A N 1
ATOM 2491 C CA . PHE A 1 304 ? 9.227 19.963 -0.282 1.00 98.44 304 PHE A CA 1
ATOM 2492 C C . PHE A 1 304 ? 8.603 20.146 -1.674 1.00 98.44 304 PHE A C 1
ATOM 2494 O O . PHE A 1 304 ? 8.283 19.166 -2.340 1.00 98.44 304 PHE A O 1
ATOM 2501 N N . GLU A 1 305 ? 8.466 21.383 -2.156 1.00 98.38 305 GLU A N 1
ATOM 2502 C CA . GLU A 1 305 ? 7.798 21.675 -3.429 1.00 98.38 305 GLU A CA 1
ATOM 2503 C C . GLU A 1 305 ? 8.407 20.927 -4.625 1.00 98.38 305 GLU A C 1
ATOM 2505 O O . GLU A 1 305 ? 7.681 20.399 -5.465 1.00 98.38 305 GLU A O 1
ATOM 2510 N N . GLU A 1 306 ? 9.735 20.805 -4.690 1.00 98.12 306 GLU A N 1
ATOM 2511 C CA . GLU A 1 306 ? 10.401 20.028 -5.746 1.00 98.12 306 GLU A CA 1
ATOM 2512 C C . GLU A 1 306 ? 9.999 18.545 -5.693 1.00 98.12 306 GLU A C 1
ATOM 2514 O O . GLU A 1 306 ? 9.642 17.961 -6.712 1.00 98.12 306 GLU A O 1
ATOM 2519 N N . PHE A 1 307 ? 9.951 17.951 -4.498 1.00 98.56 307 PHE A N 1
ATOM 2520 C CA . PHE A 1 307 ? 9.517 16.566 -4.323 1.00 98.56 307 PHE A CA 1
ATOM 2521 C C . PHE A 1 307 ? 8.062 16.377 -4.776 1.00 98.56 307 PHE A C 1
ATOM 2523 O O . PHE A 1 307 ? 7.764 15.482 -5.569 1.00 98.56 307 PHE A O 1
ATOM 2530 N N . PHE A 1 308 ? 7.155 17.238 -4.306 1.00 98.56 308 PHE A N 1
ATOM 2531 C CA . PHE A 1 308 ? 5.731 17.137 -4.627 1.00 98.56 308 PHE A CA 1
ATOM 2532 C C . PHE A 1 308 ? 5.457 17.393 -6.114 1.00 98.56 308 PHE A C 1
ATOM 2534 O O . PHE A 1 308 ? 4.670 16.671 -6.731 1.00 98.56 308 PHE A O 1
ATOM 2541 N N . SER A 1 309 ? 6.128 18.375 -6.717 1.00 98.44 309 SER A N 1
ATOM 2542 C CA . SER A 1 309 ? 5.985 18.674 -8.145 1.00 98.44 309 SER A CA 1
ATOM 2543 C C . SER A 1 309 ? 6.493 17.538 -9.034 1.00 98.44 309 SER A C 1
ATOM 2545 O O . SER A 1 309 ? 5.870 17.252 -10.054 1.00 98.44 309 SER A O 1
ATOM 2547 N N . MET A 1 310 ? 7.565 16.848 -8.641 1.00 98.19 310 MET A N 1
ATOM 2548 C CA . MET A 1 310 ? 8.131 15.741 -9.414 1.00 98.19 310 MET A CA 1
ATOM 2549 C C . MET A 1 310 ? 7.344 14.437 -9.271 1.00 98.19 310 MET A C 1
ATOM 2551 O O . MET A 1 310 ? 7.021 13.811 -10.283 1.00 98.19 310 MET A O 1
ATOM 2555 N N . TYR A 1 311 ? 7.055 14.020 -8.035 1.00 98.19 311 TYR A N 1
ATOM 2556 C CA . TYR A 1 311 ? 6.617 12.647 -7.752 1.00 98.19 311 TYR A CA 1
ATOM 2557 C C . TYR A 1 311 ? 5.122 12.507 -7.460 1.00 98.19 311 TYR A C 1
ATOM 2559 O O . TYR A 1 311 ? 4.568 11.423 -7.653 1.00 98.19 311 TYR A O 1
ATOM 2567 N N . ILE A 1 312 ? 4.458 13.587 -7.034 1.00 97.94 312 ILE A N 1
ATOM 2568 C CA . ILE A 1 312 ? 3.023 13.574 -6.712 1.00 97.94 312 ILE A CA 1
ATOM 2569 C C . ILE A 1 312 ? 2.218 14.164 -7.871 1.00 97.94 312 ILE A C 1
ATOM 2571 O O . ILE A 1 312 ? 1.400 13.465 -8.473 1.00 97.94 312 ILE A O 1
ATOM 2575 N N . ARG A 1 313 ? 2.505 15.422 -8.226 1.00 98.12 313 ARG A N 1
ATOM 2576 C CA . ARG A 1 313 ? 1.857 16.148 -9.334 1.00 98.12 313 ARG A CA 1
ATOM 2577 C C . ARG A 1 313 ? 2.439 15.807 -10.702 1.00 98.12 313 ARG A C 1
ATOM 2579 O O . ARG A 1 313 ? 1.762 15.963 -11.713 1.00 98.12 313 ARG A O 1
ATOM 2586 N N . GLY A 1 314 ? 3.688 15.353 -10.731 1.00 97.81 314 GLY A N 1
ATOM 2587 C CA . GLY A 1 314 ? 4.427 15.036 -11.944 1.00 97.81 314 GLY A CA 1
ATOM 2588 C C . GLY A 1 314 ? 4.577 13.540 -12.212 1.00 97.81 314 GLY A C 1
ATOM 2589 O O . GLY A 1 314 ? 4.056 12.666 -11.512 1.00 97.81 314 GLY A O 1
ATOM 2590 N N . THR A 1 315 ? 5.328 13.258 -13.270 1.00 97.69 315 THR A N 1
ATOM 2591 C CA . THR A 1 315 ? 5.653 11.909 -13.752 1.00 97.69 315 THR A CA 1
ATOM 2592 C C . THR A 1 315 ? 7.163 11.718 -13.869 1.00 97.69 315 THR A C 1
ATOM 2594 O O . THR A 1 315 ? 7.633 11.001 -14.752 1.00 97.69 315 THR A O 1
ATOM 2597 N N . ALA A 1 316 ? 7.942 12.416 -13.036 1.00 97.81 316 ALA A N 1
ATOM 2598 C CA . ALA A 1 316 ? 9.383 12.208 -13.003 1.00 97.81 316 ALA A CA 1
ATOM 2599 C C . ALA A 1 316 ? 9.681 10.751 -12.616 1.00 97.81 316 ALA A C 1
ATOM 2601 O O . ALA A 1 316 ? 9.009 10.186 -11.750 1.00 97.81 316 ALA A O 1
ATOM 2602 N N . GLU A 1 317 ? 10.678 10.145 -13.262 1.00 95.25 317 GLU A N 1
ATOM 2603 C CA . GLU A 1 317 ? 11.137 8.805 -12.887 1.00 95.25 317 GLU A CA 1
ATOM 2604 C C . GLU A 1 317 ? 11.701 8.834 -11.460 1.00 95.25 317 GLU A C 1
ATOM 2606 O O . GLU A 1 317 ? 12.393 9.779 -11.073 1.00 95.25 317 GLU A O 1
ATOM 2611 N N . ILE A 1 318 ? 11.407 7.792 -10.682 1.00 95.69 318 ILE A N 1
ATOM 2612 C CA . ILE A 1 318 ? 11.827 7.695 -9.286 1.00 95.69 318 ILE A CA 1
ATOM 2613 C C . ILE A 1 318 ? 13.301 7.280 -9.189 1.00 95.69 318 ILE A C 1
ATOM 2615 O O . ILE A 1 318 ? 13.711 6.236 -9.702 1.00 95.69 318 ILE A O 1
ATOM 2619 N N . ASP A 1 319 ? 14.087 8.055 -8.440 1.00 96.31 319 ASP A N 1
ATOM 2620 C CA . ASP A 1 319 ? 15.468 7.716 -8.082 1.00 96.31 319 ASP A CA 1
ATOM 2621 C C . ASP A 1 319 ? 15.528 6.896 -6.782 1.00 96.31 319 ASP A C 1
ATOM 2623 O O . ASP A 1 319 ? 15.954 7.374 -5.729 1.00 96.31 319 ASP A O 1
ATOM 2627 N N . PHE A 1 320 ? 15.072 5.641 -6.839 1.00 97.81 320 PHE A N 1
ATOM 2628 C CA . PHE A 1 320 ? 15.069 4.750 -5.672 1.00 97.81 320 PHE A CA 1
ATOM 2629 C C . PHE A 1 320 ? 16.457 4.603 -5.035 1.00 97.81 320 PHE A C 1
ATOM 2631 O O . PHE A 1 320 ? 16.552 4.509 -3.814 1.00 97.81 320 PHE A O 1
ATOM 2638 N N . ALA A 1 321 ? 17.524 4.604 -5.842 1.00 98.00 321 ALA A N 1
ATOM 2639 C CA . ALA A 1 321 ? 18.891 4.463 -5.354 1.00 98.00 321 ALA A CA 1
ATOM 2640 C C . ALA A 1 321 ? 19.278 5.628 -4.435 1.00 98.00 321 ALA A C 1
ATOM 2642 O O . ALA A 1 321 ? 19.788 5.387 -3.344 1.00 98.00 321 ALA A O 1
ATOM 2643 N N . LYS A 1 322 ? 18.966 6.872 -4.824 1.00 98.06 322 LYS A N 1
ATOM 2644 C CA . LYS A 1 322 ? 19.190 8.056 -3.983 1.00 98.06 322 LYS A CA 1
ATOM 2645 C C . LYS A 1 322 ? 18.478 7.955 -2.635 1.00 98.06 322 LYS A C 1
ATOM 2647 O O . LYS A 1 322 ? 19.100 8.195 -1.606 1.00 98.06 322 LYS A O 1
ATOM 2652 N N . PHE A 1 323 ? 17.181 7.646 -2.628 1.00 98.69 323 PHE A N 1
ATOM 2653 C CA . PHE A 1 323 ? 16.407 7.671 -1.382 1.00 98.69 323 PHE A CA 1
ATOM 2654 C C . PHE A 1 323 ? 16.766 6.502 -0.462 1.00 98.69 323 PHE A C 1
ATOM 2656 O O . PHE A 1 323 ? 16.926 6.703 0.739 1.00 98.69 323 PHE A O 1
ATOM 2663 N N . LEU A 1 324 ? 16.955 5.297 -1.011 1.00 98.75 324 LEU A N 1
ATOM 2664 C CA . LEU A 1 324 ? 17.386 4.132 -0.234 1.00 98.75 324 LEU A CA 1
ATOM 2665 C C . LEU A 1 324 ? 18.801 4.310 0.338 1.00 98.75 324 LEU A C 1
ATOM 2667 O O . LEU A 1 324 ? 19.063 3.855 1.455 1.00 98.75 324 LEU A O 1
ATOM 2671 N N . ASP A 1 325 ? 19.674 5.056 -0.348 1.00 98.62 325 ASP A N 1
ATOM 2672 C CA . ASP A 1 325 ? 20.991 5.418 0.180 1.00 98.62 325 ASP A CA 1
ATOM 2673 C C . ASP A 1 325 ? 20.889 6.211 1.490 1.00 98.62 325 ASP A C 1
ATOM 2675 O O . ASP A 1 325 ? 21.747 6.043 2.350 1.00 98.62 325 ASP A O 1
ATOM 2679 N N . TYR A 1 326 ? 19.830 6.990 1.738 1.00 98.75 326 TYR A N 1
ATOM 2680 C CA . TYR A 1 326 ? 19.653 7.692 3.021 1.00 98.75 326 TYR A CA 1
ATOM 2681 C C . TYR A 1 326 ? 19.496 6.753 4.218 1.00 98.75 326 TYR A C 1
ATOM 2683 O O . TYR A 1 326 ? 19.880 7.111 5.328 1.00 98.75 326 TYR A O 1
ATOM 2691 N N . ALA A 1 327 ? 19.022 5.526 3.996 1.00 98.56 327 ALA A N 1
ATOM 2692 C CA . ALA A 1 327 ? 18.996 4.459 4.996 1.00 98.56 327 ALA A CA 1
ATOM 2693 C C . ALA A 1 327 ? 20.202 3.509 4.874 1.00 98.56 327 ALA A C 1
ATOM 2695 O O . ALA A 1 327 ? 20.165 2.389 5.372 1.00 98.56 327 ALA A O 1
ATOM 2696 N N . GLY A 1 328 ? 21.266 3.910 4.173 1.00 98.19 328 GLY A N 1
ATOM 2697 C CA . GLY A 1 328 ? 22.455 3.084 3.969 1.00 98.19 328 GLY A CA 1
ATOM 2698 C C . GLY A 1 328 ? 22.209 1.862 3.089 1.00 98.19 328 GLY A C 1
ATOM 2699 O O . GLY A 1 328 ? 22.987 0.916 3.154 1.00 98.19 328 GLY A O 1
ATOM 2700 N N . LEU A 1 329 ? 21.151 1.847 2.282 1.00 98.44 329 LEU A N 1
ATOM 2701 C CA . LEU A 1 329 ? 20.838 0.734 1.393 1.00 98.44 329 LEU A CA 1
ATOM 2702 C C . LEU A 1 329 ? 21.311 1.022 -0.034 1.00 98.44 329 LEU A C 1
ATOM 2704 O O . LEU A 1 329 ? 21.255 2.149 -0.513 1.00 98.44 329 LEU A O 1
ATOM 2708 N N . GLU A 1 330 ? 21.763 -0.017 -0.725 1.00 97.56 330 GLU A N 1
ATOM 2709 C CA . GLU A 1 330 ? 22.211 0.025 -2.112 1.00 97.56 330 GLU A CA 1
ATOM 2710 C C . GLU A 1 330 ? 21.250 -0.761 -3.004 1.00 97.56 330 GLU A C 1
ATOM 2712 O O . GLU A 1 330 ? 20.880 -1.900 -2.700 1.00 97.56 330 GLU A O 1
ATOM 2717 N N . VAL A 1 331 ? 20.877 -0.161 -4.136 1.00 97.50 331 VAL A N 1
ATOM 2718 C CA . VAL A 1 331 ? 20.125 -0.830 -5.200 1.00 97.50 331 VAL A CA 1
ATOM 2719 C C . VAL A 1 331 ? 21.113 -1.449 -6.181 1.00 97.50 331 VAL A C 1
ATOM 2721 O O . VAL A 1 331 ? 21.862 -0.743 -6.850 1.00 97.50 331 VAL A O 1
ATOM 2724 N N . GLN A 1 332 ? 21.085 -2.774 -6.294 1.00 95.19 332 GLN A N 1
ATOM 2725 C CA . GLN A 1 332 ? 21.868 -3.524 -7.268 1.00 95.19 332 GLN A CA 1
ATOM 2726 C C . GLN A 1 332 ? 20.976 -4.021 -8.394 1.00 95.19 332 GLN A C 1
ATOM 2728 O O . GLN A 1 332 ? 19.989 -4.725 -8.173 1.00 95.19 332 GLN A O 1
ATOM 2733 N N . GLU A 1 333 ? 21.377 -3.682 -9.612 1.00 93.00 333 GLU A N 1
ATOM 2734 C CA . GLU A 1 333 ? 20.707 -4.079 -10.839 1.00 93.00 333 GLU A CA 1
ATOM 2735 C C . GLU A 1 333 ? 21.577 -5.060 -11.602 1.00 93.00 333 GLU A C 1
ATOM 2737 O O . GLU A 1 333 ? 22.731 -4.782 -11.934 1.00 93.00 333 GLU A O 1
ATOM 2742 N N . ARG A 1 334 ? 21.009 -6.222 -11.904 1.00 89.50 334 ARG A N 1
ATOM 2743 C CA . ARG A 1 334 ? 21.681 -7.253 -12.676 1.00 89.50 334 ARG A CA 1
ATOM 2744 C C . ARG A 1 334 ? 20.880 -7.561 -13.924 1.00 89.50 334 ARG A C 1
ATOM 2746 O O . ARG A 1 334 ? 19.781 -8.107 -13.865 1.00 89.50 334 ARG A O 1
ATOM 2753 N N . GLN A 1 335 ? 21.475 -7.259 -15.069 1.00 84.88 335 GLN A N 1
ATOM 2754 C CA . GLN A 1 335 ? 20.972 -7.758 -16.339 1.00 84.88 335 GLN A CA 1
ATOM 2755 C C . GLN A 1 335 ? 21.212 -9.268 -16.432 1.00 84.88 335 GLN A C 1
ATOM 2757 O O . GLN A 1 335 ? 22.265 -9.777 -16.028 1.00 84.88 335 GLN A O 1
ATOM 2762 N N . SER A 1 336 ? 20.222 -9.992 -16.951 1.00 80.12 336 SER A N 1
ATOM 2763 C CA . SER A 1 336 ? 20.369 -11.428 -17.191 1.00 80.12 336 SER A CA 1
ATOM 2764 C C . SER A 1 336 ? 21.450 -11.669 -18.249 1.00 80.12 336 SER A C 1
ATOM 2766 O O . SER A 1 336 ? 21.524 -10.945 -19.240 1.00 80.12 336 SER A O 1
ATOM 2768 N N . ASN A 1 337 ? 22.296 -12.681 -18.042 1.00 80.00 337 ASN A N 1
ATOM 2769 C CA . ASN A 1 337 ? 23.295 -13.102 -19.024 1.00 80.00 337 ASN A CA 1
ATOM 2770 C C . ASN A 1 337 ? 23.230 -14.634 -19.217 1.00 80.00 337 ASN A C 1
ATOM 2772 O O . ASN A 1 337 ? 23.579 -15.354 -18.276 1.00 80.00 337 ASN A O 1
ATOM 2776 N N . PRO A 1 338 ? 22.800 -15.140 -20.393 1.00 82.25 338 PRO A N 1
ATOM 2777 C CA 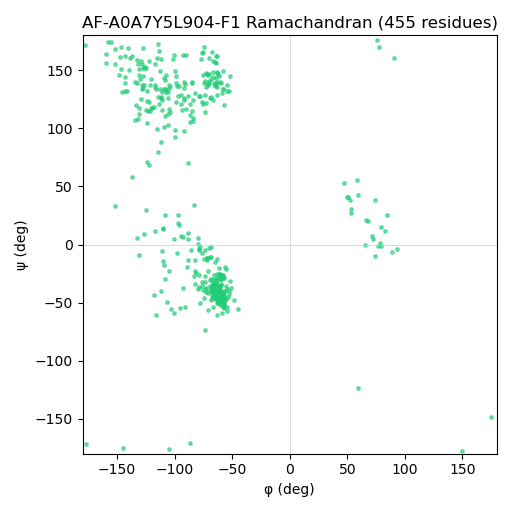. PRO A 1 338 ? 22.378 -14.369 -21.569 1.00 82.25 338 PRO A CA 1
ATOM 2778 C C . PRO A 1 338 ? 21.110 -13.542 -21.301 1.00 82.25 338 PRO A C 1
ATOM 2780 O O . PRO A 1 338 ? 20.345 -13.846 -20.385 1.00 82.25 338 PRO A O 1
ATOM 2783 N N . ALA A 1 339 ? 20.910 -12.475 -22.082 1.00 85.00 339 ALA A N 1
ATOM 2784 C CA . ALA A 1 339 ? 19.727 -11.627 -21.968 1.00 85.00 339 ALA A CA 1
ATOM 2785 C C . ALA A 1 339 ? 18.457 -12.459 -22.187 1.00 85.00 339 ALA A C 1
ATOM 2787 O O . ALA A 1 339 ? 18.374 -13.211 -23.163 1.00 85.00 339 ALA A O 1
ATOM 2788 N N . LYS A 1 340 ? 17.481 -12.327 -21.282 1.00 88.75 340 LYS A N 1
ATOM 2789 C CA . LYS A 1 340 ? 16.205 -13.037 -21.401 1.00 88.75 340 LYS A CA 1
ATOM 2790 C C . LYS A 1 340 ? 15.430 -12.465 -22.595 1.00 88.75 340 LYS A C 1
ATOM 2792 O O . LYS A 1 340 ? 15.280 -11.242 -22.666 1.00 88.75 340 LYS A O 1
ATOM 2797 N N . PRO A 1 341 ? 14.969 -13.305 -23.538 1.00 92.12 341 PRO A N 1
ATOM 2798 C CA . PRO A 1 341 ? 14.107 -12.851 -24.618 1.00 92.12 341 PRO A CA 1
ATOM 2799 C C . PRO A 1 341 ? 12.774 -12.368 -24.046 1.00 92.12 341 PRO A C 1
ATOM 2801 O O . PRO A 1 341 ? 12.169 -13.014 -23.190 1.00 92.12 341 PRO A O 1
ATOM 2804 N N . TRP A 1 342 ? 12.301 -11.237 -24.546 1.00 93.25 342 TRP A N 1
ATOM 2805 C CA . TRP A 1 342 ? 11.105 -10.572 -24.069 1.00 93.25 342 TRP A CA 1
ATOM 2806 C C . TRP A 1 342 ? 10.146 -10.296 -25.221 1.00 93.25 342 TRP A C 1
ATOM 2808 O O . TRP A 1 342 ? 10.544 -9.848 -26.295 1.00 93.25 342 TRP A O 1
ATOM 2818 N N . LEU A 1 343 ? 8.869 -10.595 -24.982 1.00 95.12 343 LEU A N 1
ATOM 2819 C CA . LEU A 1 343 ? 7.774 -10.406 -25.935 1.00 95.12 343 LEU A CA 1
ATOM 2820 C C . LEU A 1 343 ? 6.853 -9.241 -25.534 1.00 95.12 343 LEU A C 1
ATOM 2822 O O . LEU A 1 343 ? 6.276 -8.597 -26.403 1.00 95.12 343 LEU A O 1
ATOM 2826 N N . GLY A 1 344 ? 6.725 -8.971 -24.229 1.00 94.56 344 GLY A N 1
ATOM 2827 C CA . GLY A 1 344 ? 5.877 -7.906 -23.683 1.00 94.56 344 GLY A CA 1
ATOM 2828 C C . GLY A 1 344 ? 4.375 -8.180 -23.715 1.00 94.56 344 GLY A C 1
ATOM 2829 O O . GLY A 1 344 ? 3.589 -7.262 -23.945 1.00 94.56 344 GLY A O 1
ATOM 2830 N N . ILE A 1 345 ? 3.962 -9.424 -23.457 1.00 95.00 345 ILE A N 1
ATOM 2831 C CA . ILE A 1 345 ? 2.549 -9.778 -23.250 1.00 95.00 345 ILE A CA 1
ATOM 2832 C C . ILE A 1 345 ? 2.329 -10.483 -21.917 1.00 95.00 345 ILE A C 1
ATOM 2834 O O . ILE A 1 345 ? 3.202 -11.203 -21.436 1.00 95.00 345 ILE A O 1
ATOM 2838 N N . ALA A 1 346 ? 1.124 -10.338 -21.369 1.00 93.56 346 ALA A N 1
ATOM 2839 C CA . ALA A 1 346 ? 0.594 -11.236 -20.348 1.00 93.56 346 ALA A CA 1
ATOM 2840 C C . ALA A 1 346 ? -0.495 -12.118 -20.963 1.00 93.56 346 ALA A C 1
ATOM 2842 O O . ALA A 1 346 ? -1.240 -11.674 -21.840 1.00 93.56 346 ALA A O 1
ATOM 2843 N N . THR A 1 347 ? -0.600 -13.361 -20.496 1.00 95.88 347 THR A N 1
ATOM 2844 C CA . THR A 1 347 ? -1.626 -14.303 -20.957 1.00 95.88 347 THR A CA 1
ATOM 2845 C C . THR A 1 347 ? -2.374 -14.929 -19.789 1.00 95.88 347 THR A C 1
ATOM 2847 O O . THR A 1 347 ? -1.863 -14.989 -18.670 1.00 95.88 347 THR A O 1
ATOM 285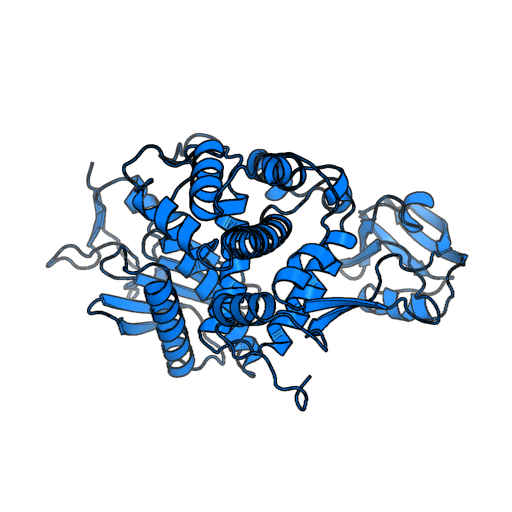0 N N . ARG A 1 348 ? -3.584 -15.425 -20.054 1.00 95.81 348 ARG A N 1
ATOM 2851 C CA . ARG A 1 348 ? -4.372 -16.224 -19.112 1.00 95.81 348 ARG A CA 1
ATOM 2852 C C . ARG A 1 348 ? -5.133 -17.313 -19.860 1.00 95.81 348 ARG A C 1
ATOM 2854 O O . ARG A 1 348 ? -5.617 -17.083 -20.964 1.00 95.81 348 ARG A O 1
ATOM 2861 N N . GLU A 1 349 ? -5.283 -18.483 -19.246 1.00 96.12 349 GLU A N 1
ATOM 2862 C CA . GLU A 1 349 ? -6.216 -19.489 -19.759 1.00 96.12 349 GLU A CA 1
ATOM 2863 C C . GLU A 1 349 ? -7.666 -19.077 -19.469 1.00 96.12 349 GLU A C 1
ATOM 2865 O O . GLU A 1 349 ? -8.026 -18.798 -18.323 1.00 96.12 349 GLU A O 1
ATOM 2870 N N . ARG A 1 350 ? -8.515 -19.090 -20.496 1.00 92.94 350 ARG A N 1
ATOM 2871 C CA . ARG A 1 350 ? -9.964 -18.909 -20.382 1.00 92.94 350 ARG A CA 1
ATOM 2872 C C . ARG A 1 350 ? -10.651 -19.979 -21.211 1.00 92.94 350 ARG A C 1
ATOM 2874 O O . ARG A 1 350 ? -10.407 -20.063 -22.403 1.00 92.94 350 ARG A O 1
ATOM 2881 N N . GLU A 1 351 ? -11.466 -20.821 -20.576 1.00 91.00 351 GLU A N 1
ATOM 2882 C CA . GLU A 1 351 ? -12.243 -21.869 -21.268 1.00 91.00 351 GLU A CA 1
ATOM 2883 C C . GLU A 1 351 ? -11.383 -22.786 -22.170 1.00 91.00 351 GLU A C 1
ATOM 2885 O O . GLU A 1 351 ? -11.830 -23.312 -23.183 1.00 91.00 351 GLU A O 1
ATOM 2890 N N . GLY A 1 352 ? -10.117 -22.999 -21.792 1.00 89.69 352 GLY A N 1
ATOM 2891 C CA . GLY A 1 352 ? -9.173 -23.800 -22.572 1.00 89.69 352 GLY A CA 1
ATOM 2892 C C . GLY A 1 352 ? -8.550 -23.077 -23.772 1.00 89.69 352 GLY A C 1
ATOM 2893 O O . GLY A 1 352 ? -7.950 -23.753 -24.614 1.00 89.69 352 GLY A O 1
ATOM 2894 N N . GLN A 1 353 ? -8.652 -21.750 -23.842 1.00 94.56 353 GLN A N 1
ATOM 2895 C CA . GLN A 1 353 ? -7.962 -20.859 -24.779 1.00 94.56 353 GLN A CA 1
ATOM 2896 C C . GLN A 1 353 ? -6.894 -20.038 -24.049 1.00 94.56 353 GLN A C 1
ATOM 2898 O O . GLN A 1 353 ? -7.105 -19.602 -22.916 1.00 94.56 353 GLN A O 1
ATOM 2903 N N . THR A 1 354 ? -5.763 -19.785 -24.705 1.00 97.00 354 THR A N 1
ATOM 2904 C CA . THR A 1 354 ? -4.694 -18.935 -24.168 1.00 97.00 354 THR A CA 1
ATOM 2905 C C . THR A 1 354 ? -4.918 -17.504 -24.638 1.00 97.00 354 THR A C 1
ATOM 2907 O O . THR A 1 354 ? -4.559 -17.145 -25.754 1.00 97.00 354 THR A O 1
ATOM 2910 N N . MET A 1 355 ? -5.532 -16.676 -23.798 1.00 97.38 355 MET A N 1
ATOM 2911 C CA . MET A 1 355 ? -5.904 -15.308 -24.159 1.00 97.38 355 MET A CA 1
ATOM 2912 C C . MET A 1 355 ? -4.799 -14.326 -23.790 1.00 97.38 355 MET A C 1
ATOM 2914 O O . MET A 1 355 ? -4.287 -14.374 -22.670 1.00 97.38 355 MET A O 1
ATOM 2918 N N . ILE A 1 356 ? -4.468 -13.406 -24.695 1.00 97.12 356 ILE A N 1
ATOM 2919 C CA . ILE A 1 356 ? -3.621 -12.252 -24.383 1.00 97.12 356 ILE A CA 1
ATOM 2920 C C . ILE A 1 356 ? -4.434 -11.275 -23.532 1.00 97.12 356 ILE A C 1
ATOM 2922 O O . ILE A 1 356 ? -5.493 -10.808 -23.951 1.00 97.12 356 ILE A O 1
ATOM 2926 N N . THR A 1 357 ? -3.942 -10.969 -22.333 1.00 94.69 357 THR A N 1
ATOM 2927 C CA . THR A 1 357 ? -4.610 -10.095 -21.354 1.00 94.69 357 THR A CA 1
ATOM 2928 C C . THR A 1 357 ? -3.919 -8.750 -21.169 1.00 94.69 357 THR A C 1
ATOM 2930 O O . THR A 1 357 ? -4.537 -7.834 -20.643 1.00 94.69 357 THR A O 1
ATOM 2933 N N . ALA A 1 358 ? -2.661 -8.622 -21.589 1.00 93.94 358 ALA A N 1
ATOM 2934 C CA . ALA A 1 358 ? -1.949 -7.349 -21.635 1.00 93.94 358 ALA A CA 1
ATOM 2935 C C . ALA A 1 358 ? -0.955 -7.352 -22.797 1.00 93.94 358 ALA A C 1
ATOM 2937 O O . ALA A 1 358 ? -0.363 -8.391 -23.097 1.00 93.94 358 ALA A O 1
ATOM 2938 N N . VAL A 1 359 ? -0.758 -6.185 -23.408 1.00 95.75 359 VAL A N 1
ATOM 2939 C CA . VAL A 1 359 ? 0.291 -5.923 -24.400 1.00 95.75 359 VAL A CA 1
ATOM 2940 C C . VAL A 1 359 ? 0.990 -4.630 -23.989 1.00 95.75 359 VAL A C 1
ATOM 2942 O O . VAL A 1 359 ? 0.354 -3.577 -23.906 1.00 95.75 359 VAL A O 1
ATOM 2945 N N . ILE A 1 360 ? 2.283 -4.713 -23.683 1.00 94.56 360 ILE A N 1
ATOM 2946 C CA . ILE A 1 360 ? 3.063 -3.596 -23.140 1.00 94.56 360 ILE A CA 1
ATOM 2947 C C . ILE A 1 360 ? 3.435 -2.628 -24.262 1.00 94.56 360 ILE A C 1
ATOM 2949 O O . ILE A 1 360 ? 4.001 -3.045 -25.271 1.00 94.56 360 ILE A O 1
ATOM 2953 N N . ALA A 1 361 ? 3.143 -1.340 -24.099 1.00 93.31 361 ALA A N 1
ATOM 2954 C CA . ALA A 1 361 ? 3.473 -0.316 -25.087 1.00 93.31 361 ALA A CA 1
ATOM 2955 C C . ALA A 1 361 ? 4.986 -0.276 -25.364 1.00 93.31 361 ALA A C 1
ATOM 2957 O O . ALA A 1 361 ? 5.789 -0.291 -24.433 1.00 93.31 361 ALA A O 1
ATOM 2958 N N . GLY A 1 362 ? 5.362 -0.231 -26.646 1.00 91.44 362 GLY A N 1
ATOM 2959 C CA . GLY A 1 362 ? 6.760 -0.260 -27.098 1.00 91.44 362 GLY A CA 1
ATOM 2960 C C . GLY A 1 362 ? 7.429 -1.640 -27.062 1.00 91.44 362 GLY A C 1
ATOM 2961 O O . GLY A 1 362 ? 8.583 -1.760 -27.458 1.00 91.44 362 GLY A O 1
ATOM 2962 N N . SER A 1 363 ? 6.729 -2.687 -26.613 1.00 95.00 363 SER A N 1
ATOM 2963 C CA . SER A 1 363 ? 7.260 -4.054 -26.635 1.00 95.00 363 SER A CA 1
ATOM 2964 C C . SER A 1 363 ? 7.231 -4.692 -28.030 1.00 95.00 363 SER A C 1
ATOM 2966 O O . SER A 1 363 ? 6.464 -4.253 -28.893 1.00 95.00 363 SER A O 1
ATOM 2968 N N . PRO A 1 364 ? 7.961 -5.801 -28.251 1.00 96.81 364 PRO A N 1
ATOM 2969 C CA . PRO A 1 364 ? 7.914 -6.536 -29.514 1.00 96.81 364 PRO A CA 1
ATOM 2970 C C . PRO A 1 364 ? 6.509 -6.927 -29.967 1.00 96.81 364 PRO A C 1
ATOM 2972 O O . PRO A 1 364 ? 6.175 -6.792 -31.143 1.00 96.81 364 PRO A O 1
ATOM 2975 N N . ALA A 1 365 ? 5.665 -7.393 -29.045 1.00 97.00 365 ALA A N 1
ATOM 2976 C CA . ALA A 1 365 ? 4.291 -7.751 -29.364 1.00 97.00 365 ALA A CA 1
ATOM 2977 C C . ALA A 1 365 ? 3.448 -6.543 -29.782 1.00 97.00 365 ALA A C 1
ATOM 2979 O O . ALA A 1 365 ? 2.647 -6.654 -30.712 1.00 97.00 365 ALA A O 1
ATOM 2980 N N . TYR A 1 366 ? 3.647 -5.401 -29.121 1.00 96.38 366 TYR A N 1
ATOM 2981 C CA . TYR A 1 366 ? 2.973 -4.154 -29.464 1.00 96.38 366 TYR A CA 1
ATOM 2982 C C . TYR A 1 366 ? 3.355 -3.687 -30.871 1.00 96.38 366 TYR A C 1
ATOM 2984 O O . TYR A 1 366 ? 2.475 -3.460 -31.699 1.00 96.38 366 TYR A O 1
ATOM 2992 N N . GLU A 1 367 ? 4.654 -3.634 -31.175 1.00 97.00 367 GLU A N 1
ATOM 2993 C CA . GLU A 1 367 ? 5.161 -3.215 -32.490 1.00 97.00 367 GLU A CA 1
ATOM 2994 C C . GLU A 1 367 ? 4.743 -4.177 -33.613 1.00 97.00 367 GLU A C 1
ATOM 2996 O O . GLU A 1 367 ? 4.480 -3.759 -34.741 1.00 97.00 367 GLU A O 1
ATOM 3001 N N . ALA A 1 368 ? 4.615 -5.472 -33.308 1.00 97.38 368 ALA A N 1
ATOM 3002 C CA . ALA A 1 368 ? 4.102 -6.461 -34.252 1.00 97.38 368 ALA A CA 1
ATOM 3003 C C . ALA A 1 368 ? 2.577 -6.380 -34.466 1.00 97.38 368 ALA A C 1
ATOM 3005 O O . ALA A 1 368 ? 2.062 -6.986 -35.406 1.00 97.38 368 ALA A O 1
ATOM 3006 N N . GLY A 1 369 ? 1.842 -5.643 -33.628 1.00 97.12 369 GLY A N 1
ATOM 3007 C CA . GLY A 1 369 ? 0.395 -5.459 -33.748 1.00 97.12 369 GLY A CA 1
ATOM 3008 C C . GLY A 1 369 ? -0.452 -6.565 -33.112 1.00 97.12 369 GLY A C 1
ATOM 3009 O O . GLY A 1 369 ? -1.591 -6.781 -33.551 1.00 97.12 369 GLY A O 1
ATOM 3010 N N . LEU A 1 370 ? 0.078 -7.270 -32.105 1.00 97.75 370 LEU A N 1
ATOM 3011 C CA . LEU A 1 370 ? -0.712 -8.132 -31.217 1.00 97.75 370 LEU A CA 1
ATOM 3012 C C . LEU A 1 370 ? -1.609 -7.287 -30.308 1.00 97.75 370 LEU A C 1
ATOM 3014 O O . LEU A 1 370 ? -1.229 -6.198 -29.884 1.00 97.75 370 LEU A O 1
ATOM 3018 N N . ASN A 1 371 ? -2.788 -7.814 -29.980 1.00 96.44 371 ASN A N 1
ATOM 3019 C CA . ASN A 1 371 ? -3.795 -7.106 -29.199 1.00 96.44 371 ASN A CA 1
ATOM 3020 C C . ASN A 1 371 ? -4.221 -7.915 -27.973 1.00 96.44 371 ASN A C 1
ATOM 3022 O O . ASN A 1 371 ? -4.248 -9.147 -27.985 1.00 96.44 371 ASN A O 1
ATOM 3026 N N . VAL A 1 372 ? -4.658 -7.204 -26.933 1.00 95.94 372 VAL A N 1
ATOM 3027 C CA . VAL A 1 372 ? -5.460 -7.823 -25.875 1.00 95.94 372 VAL A CA 1
ATOM 3028 C C . VAL A 1 372 ? -6.738 -8.401 -26.487 1.00 95.94 372 VAL A C 1
ATOM 3030 O O . VAL A 1 372 ? -7.351 -7.795 -27.366 1.00 95.94 372 VAL A O 1
ATOM 3033 N N . GLY A 1 373 ? -7.117 -9.595 -26.033 1.00 95.25 373 GLY A N 1
ATOM 3034 C CA . GLY A 1 373 ? -8.248 -10.347 -26.571 1.00 95.25 373 GLY A CA 1
ATOM 3035 C C . GLY A 1 373 ? -7.901 -11.265 -27.745 1.00 95.25 373 GLY A C 1
ATOM 3036 O O . GLY A 1 373 ? -8.754 -12.057 -28.138 1.00 95.25 373 GLY A O 1
ATOM 3037 N N . ASP A 1 374 ? -6.673 -11.225 -28.267 1.00 97.81 374 ASP A N 1
ATOM 3038 C CA . ASP A 1 374 ? -6.197 -12.268 -29.177 1.00 97.81 374 ASP A CA 1
ATOM 3039 C C . ASP A 1 374 ? -6.102 -13.614 -28.441 1.00 97.81 374 ASP A C 1
ATOM 3041 O O . ASP A 1 374 ? -5.604 -13.689 -27.312 1.00 97.81 374 ASP A O 1
ATOM 3045 N N . GLU A 1 375 ? -6.540 -14.691 -29.091 1.00 97.88 375 GLU A N 1
ATOM 3046 C CA . GLU A 1 375 ? -6.251 -16.059 -28.653 1.00 97.88 375 GLU A CA 1
ATOM 3047 C C . GLU A 1 375 ? -4.910 -16.486 -29.249 1.00 97.88 375 GLU A C 1
ATOM 3049 O O . GLU A 1 375 ? -4.805 -16.700 -30.456 1.00 97.88 375 GLU A O 1
ATOM 3054 N N . LEU A 1 376 ? -3.888 -16.649 -28.413 1.00 98.12 376 LEU A N 1
ATOM 3055 C CA . LEU A 1 376 ? -2.601 -17.191 -28.821 1.00 98.12 376 LEU A CA 1
ATOM 3056 C C . LEU A 1 376 ? -2.713 -18.704 -29.045 1.00 98.12 376 LEU A C 1
ATOM 3058 O O . LEU A 1 376 ? -2.923 -19.471 -28.108 1.00 98.12 376 LEU A O 1
ATOM 3062 N N . VAL A 1 377 ? -2.538 -19.138 -30.293 1.00 96.94 377 VAL A N 1
ATOM 3063 C CA . VAL A 1 377 ? -2.686 -20.547 -30.680 1.00 96.94 377 VAL A CA 1
ATOM 3064 C C . VAL A 1 377 ? -1.336 -21.248 -30.676 1.00 96.94 377 VAL A C 1
ATOM 3066 O O . VAL A 1 377 ? -1.179 -22.281 -30.022 1.00 96.94 377 VAL A O 1
ATOM 3069 N N . THR A 1 378 ? -0.353 -20.705 -31.403 1.00 97.62 378 THR A N 1
ATOM 3070 C CA . THR A 1 378 ? 0.964 -21.341 -31.549 1.00 97.62 378 THR A CA 1
ATOM 3071 C C . THR A 1 378 ? 2.127 -20.366 -31.502 1.00 97.62 378 THR A C 1
ATOM 3073 O O . THR A 1 378 ? 2.018 -19.244 -31.995 1.00 97.62 378 THR A O 1
ATOM 3076 N N . LEU A 1 379 ? 3.264 -20.866 -31.018 1.00 97.44 379 LEU A N 1
ATOM 3077 C CA . LEU A 1 379 ? 4.593 -20.281 -31.160 1.00 97.44 379 LEU A CA 1
ATOM 3078 C C . LEU A 1 379 ? 5.434 -21.220 -32.033 1.00 97.44 379 LEU A C 1
ATOM 3080 O O . LEU A 1 379 ? 5.592 -22.401 -31.706 1.00 97.44 379 LEU A O 1
ATOM 3084 N N . GLU A 1 380 ? 5.926 -20.707 -33.163 1.00 97.19 380 GLU A N 1
ATOM 3085 C CA . GLU A 1 380 ? 6.637 -21.468 -34.203 1.00 97.19 380 GLU A CA 1
ATOM 3086 C C . GLU A 1 380 ? 5.875 -22.715 -34.686 1.00 97.19 380 GLU A C 1
ATOM 3088 O O . GLU A 1 380 ? 6.449 -23.768 -34.950 1.00 97.19 380 GLU A O 1
ATOM 3093 N N . GLY A 1 381 ? 4.547 -22.610 -34.805 1.00 95.56 381 GLY A N 1
ATOM 3094 C CA . GLY A 1 381 ? 3.683 -23.707 -35.261 1.00 95.56 381 GLY A CA 1
ATOM 3095 C C . GLY A 1 381 ? 3.375 -24.775 -34.205 1.00 95.56 381 GLY A C 1
ATOM 3096 O O . GLY A 1 381 ? 2.629 -25.710 -34.490 1.00 95.56 381 GLY A O 1
ATOM 3097 N N . TYR A 1 382 ? 3.878 -24.634 -32.976 1.00 96.00 382 TYR A N 1
ATOM 3098 C CA . TYR A 1 382 ? 3.536 -25.512 -31.856 1.00 96.00 382 TYR A CA 1
ATOM 3099 C C . TYR A 1 382 ? 2.569 -24.827 -30.904 1.00 96.00 382 TYR A C 1
ATOM 3101 O O . TYR A 1 382 ? 2.788 -23.679 -30.514 1.00 96.00 382 TYR A O 1
ATOM 3109 N N . ARG A 1 383 ? 1.537 -25.554 -30.464 1.00 96.00 383 ARG A N 1
ATOM 3110 C CA . ARG A 1 383 ? 0.598 -25.050 -29.458 1.00 96.00 383 ARG A CA 1
ATOM 3111 C C . ARG A 1 383 ? 1.343 -24.587 -28.206 1.00 96.00 383 ARG A C 1
ATOM 3113 O O . ARG A 1 383 ? 2.259 -25.270 -27.747 1.00 96.00 383 ARG A O 1
ATOM 3120 N N . VAL A 1 384 ? 0.933 -23.449 -27.657 1.00 94.56 384 VAL A N 1
ATOM 3121 C CA . VAL A 1 384 ? 1.480 -22.898 -26.413 1.00 94.56 384 VAL A CA 1
ATOM 3122 C C . VAL A 1 384 ? 0.339 -22.570 -25.458 1.00 94.56 384 VAL A C 1
ATOM 3124 O O . VAL A 1 384 ? -0.702 -22.082 -25.883 1.00 94.56 384 VAL A O 1
ATOM 3127 N N . ARG A 1 385 ? 0.518 -22.902 -24.178 1.00 95.62 385 ARG A N 1
ATOM 3128 C CA . ARG A 1 385 ? -0.387 -22.518 -23.089 1.00 95.62 385 ARG A CA 1
ATOM 3129 C C . ARG A 1 385 ? 0.179 -21.343 -22.310 1.00 95.62 385 ARG A C 1
ATOM 3131 O O . ARG A 1 385 ? 1.390 -21.131 -22.307 1.00 95.62 385 ARG A O 1
ATOM 3138 N N . SER A 1 386 ? -0.677 -20.623 -21.593 1.00 94.06 386 SER A N 1
ATOM 3139 C CA . SER A 1 386 ? -0.286 -19.467 -20.782 1.00 94.06 386 SER A CA 1
ATOM 3140 C C . SER A 1 386 ? 0.839 -19.806 -19.797 1.00 94.06 386 SER A C 1
ATOM 3142 O O . SER A 1 386 ? 1.849 -19.111 -19.741 1.00 94.06 386 SER A O 1
ATOM 3144 N N . ASN A 1 387 ? 0.729 -20.944 -19.105 1.00 92.75 387 ASN A N 1
ATOM 3145 C CA . ASN A 1 387 ? 1.736 -21.423 -18.155 1.00 92.75 387 ASN A CA 1
ATOM 3146 C C . ASN A 1 387 ? 3.021 -21.975 -18.801 1.00 92.75 387 ASN A C 1
ATOM 3148 O O . ASN A 1 387 ? 3.933 -22.350 -18.078 1.00 92.75 387 ASN A O 1
ATOM 3152 N N . GLN A 1 388 ? 3.083 -22.069 -20.131 1.00 93.50 388 GLN A N 1
ATOM 3153 C CA . GLN A 1 388 ? 4.238 -22.569 -20.884 1.00 93.50 388 GLN A CA 1
ATOM 3154 C C . GLN A 1 388 ? 4.947 -21.462 -21.666 1.00 93.50 388 GLN A C 1
ATOM 3156 O O . GLN A 1 388 ? 6.040 -21.687 -22.173 1.00 93.50 388 GLN A O 1
ATOM 3161 N N . LEU A 1 389 ? 4.325 -20.290 -21.822 1.00 92.94 389 LEU A N 1
ATOM 3162 C CA . LEU A 1 389 ? 4.810 -19.253 -22.729 1.00 92.94 389 LEU A CA 1
ATOM 3163 C C . LEU A 1 389 ? 6.223 -18.781 -22.368 1.00 92.94 389 LEU A C 1
ATOM 3165 O O . LEU A 1 389 ? 7.076 -18.727 -23.246 1.00 92.94 389 LEU A O 1
ATOM 3169 N N . THR A 1 390 ? 6.479 -18.487 -21.093 1.00 90.50 390 THR A N 1
ATOM 3170 C CA . THR A 1 390 ? 7.797 -18.035 -20.619 1.00 90.50 390 THR A CA 1
ATOM 317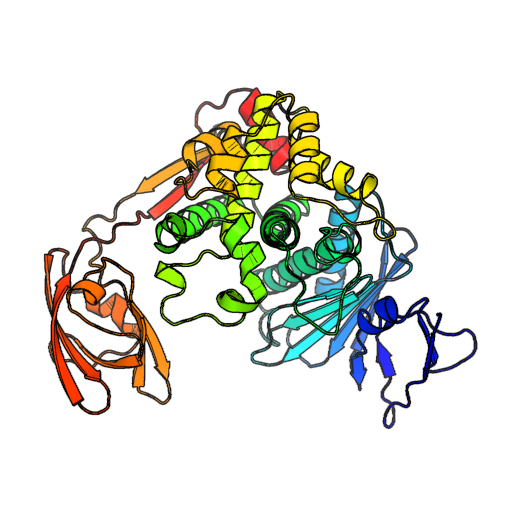1 C C . THR A 1 390 ? 8.885 -19.079 -20.877 1.00 90.50 390 THR A C 1
ATOM 3173 O O . THR A 1 390 ? 9.943 -18.752 -21.415 1.00 90.50 390 THR A O 1
ATOM 3176 N N . ASP A 1 391 ? 8.608 -20.347 -20.566 1.00 91.31 391 ASP A N 1
ATOM 3177 C CA . ASP A 1 391 ? 9.556 -21.442 -20.796 1.00 91.31 391 ASP A CA 1
ATOM 3178 C C . ASP A 1 391 ? 9.833 -21.617 -22.293 1.00 91.31 391 ASP A C 1
ATOM 3180 O O . ASP A 1 391 ? 10.983 -21.719 -22.702 1.00 91.31 391 ASP A O 1
ATOM 3184 N N . ARG A 1 392 ? 8.791 -21.560 -23.133 1.00 93.25 392 ARG A N 1
ATOM 3185 C CA . ARG A 1 392 ? 8.923 -21.660 -24.595 1.00 93.25 392 ARG A CA 1
ATOM 3186 C C . ARG A 1 392 ? 9.665 -20.478 -25.210 1.00 93.25 392 ARG A C 1
ATOM 3188 O O . ARG A 1 392 ? 10.380 -20.666 -26.185 1.00 93.25 392 ARG A O 1
ATOM 3195 N N . LEU A 1 393 ? 9.508 -19.269 -24.672 1.00 93.19 393 LEU A N 1
ATOM 3196 C CA . LEU A 1 393 ? 10.293 -18.112 -25.109 1.00 93.19 393 LEU A CA 1
ATOM 3197 C C . LEU A 1 393 ? 11.778 -18.274 -24.766 1.00 93.19 393 LEU A C 1
ATOM 3199 O O . LEU A 1 393 ? 12.616 -17.789 -25.517 1.00 93.19 393 LEU A O 1
ATOM 3203 N N . SER A 1 394 ? 12.109 -19.001 -23.695 1.00 91.50 394 SER A N 1
ATOM 3204 C CA . SER A 1 394 ? 13.496 -19.242 -23.269 1.00 91.50 394 SER A CA 1
ATOM 3205 C C . SER A 1 394 ? 14.295 -20.134 -24.233 1.00 91.50 394 SER A C 1
ATOM 3207 O O . SER A 1 394 ? 15.517 -20.203 -24.116 1.00 91.50 394 SER A O 1
ATOM 3209 N N . ASP A 1 395 ? 13.634 -20.776 -25.204 1.00 93.56 395 ASP A N 1
ATOM 3210 C CA . ASP A 1 395 ? 14.288 -21.510 -26.299 1.00 93.56 395 ASP A CA 1
ATOM 3211 C C . ASP A 1 395 ? 14.952 -20.571 -27.335 1.00 93.56 395 ASP A C 1
ATOM 3213 O O . ASP A 1 395 ? 15.717 -21.028 -28.188 1.00 93.56 395 ASP A O 1
ATOM 3217 N N . PHE A 1 396 ? 14.671 -19.264 -27.269 1.00 94.75 396 PHE A N 1
ATOM 3218 C CA . PHE A 1 396 ? 15.134 -18.243 -28.213 1.00 94.75 396 PHE A CA 1
ATOM 3219 C C . PHE A 1 396 ? 16.078 -17.236 -27.550 1.00 94.75 396 PHE A C 1
ATOM 3221 O O . PHE A 1 396 ? 16.277 -17.217 -26.334 1.00 94.75 396 PHE A O 1
ATOM 3228 N N . LYS A 1 397 ? 16.676 -16.369 -28.365 1.00 94.06 397 LYS A N 1
ATOM 3229 C CA . LYS A 1 397 ? 17.509 -15.250 -27.921 1.00 94.06 397 LYS A CA 1
ATOM 3230 C C . LYS A 1 397 ? 16.824 -13.924 -28.220 1.00 94.06 397 LYS A C 1
ATOM 3232 O O . LYS A 1 397 ? 15.964 -13.823 -29.094 1.00 94.06 397 LYS A O 1
ATOM 3237 N N . ALA A 1 398 ? 17.250 -12.880 -27.514 1.00 91.38 398 ALA A N 1
ATOM 3238 C CA . ALA A 1 398 ? 16.986 -11.519 -27.962 1.00 91.38 398 ALA A CA 1
ATOM 3239 C C . ALA A 1 398 ? 17.438 -11.354 -29.426 1.00 91.38 398 ALA A C 1
ATOM 3241 O O . ALA A 1 398 ? 18.444 -11.937 -29.833 1.00 91.38 398 ALA A O 1
ATOM 3242 N N . GLU A 1 399 ? 16.697 -10.555 -30.191 1.00 93.31 399 GLU A N 1
ATOM 3243 C CA . GLU A 1 399 ? 16.834 -10.322 -31.635 1.00 93.31 399 GLU A CA 1
ATOM 3244 C C . GLU A 1 399 ? 16.369 -11.458 -32.562 1.00 93.31 399 GLU A C 1
ATOM 3246 O O . GLU A 1 399 ? 16.231 -11.213 -33.768 1.00 93.31 399 GLU A O 1
ATOM 3251 N N . ASP A 1 400 ? 16.062 -12.655 -32.047 1.00 96.56 400 ASP A N 1
ATOM 3252 C CA . ASP A 1 400 ? 15.442 -13.707 -32.859 1.00 96.56 400 ASP A CA 1
ATOM 3253 C C . ASP A 1 400 ? 14.046 -13.267 -33.320 1.00 96.56 400 ASP A C 1
ATOM 3255 O O . ASP A 1 400 ? 13.295 -12.610 -32.596 1.00 96.56 400 ASP A O 1
ATOM 3259 N N . THR A 1 401 ? 13.678 -13.634 -34.547 1.00 97.88 401 THR A N 1
ATOM 3260 C CA . THR A 1 401 ? 12.319 -13.425 -35.060 1.00 97.88 401 THR A CA 1
ATOM 3261 C C . THR A 1 401 ? 11.531 -14.715 -34.934 1.00 97.88 401 THR A C 1
ATOM 3263 O O . THR A 1 401 ? 11.944 -15.735 -35.482 1.00 97.88 401 THR A O 1
ATOM 3266 N N . ILE A 1 402 ? 10.403 -14.653 -34.227 1.00 97.88 402 ILE A N 1
ATOM 3267 C CA . ILE A 1 402 ? 9.496 -15.780 -34.018 1.00 97.88 402 ILE A CA 1
ATOM 3268 C C . ILE A 1 402 ? 8.156 -15.554 -34.718 1.00 97.88 402 ILE A C 1
ATOM 3270 O O . ILE A 1 402 ? 7.659 -14.432 -34.815 1.00 97.88 402 ILE A O 1
ATOM 3274 N N . ARG A 1 403 ? 7.526 -16.640 -35.155 1.00 98.31 403 ARG A N 1
ATOM 3275 C CA . ARG A 1 403 ? 6.174 -16.665 -35.709 1.00 98.31 403 ARG A CA 1
ATOM 3276 C C . ARG A 1 403 ? 5.166 -17.001 -34.620 1.00 98.31 403 ARG A C 1
ATOM 3278 O O . ARG A 1 403 ? 5.205 -18.086 -34.032 1.00 98.31 403 ARG A O 1
ATOM 3285 N N . LEU A 1 404 ? 4.226 -16.092 -34.402 1.00 98.38 404 LEU A N 1
ATOM 3286 C CA . LEU A 1 404 ? 3.069 -16.291 -33.539 1.00 98.38 404 LEU A CA 1
ATOM 3287 C C . LEU A 1 404 ? 1.813 -16.401 -34.394 1.00 98.38 404 LEU A C 1
ATOM 3289 O O . LEU A 1 404 ? 1.591 -15.588 -35.289 1.00 98.38 404 LEU A O 1
ATOM 3293 N N . THR A 1 405 ? 0.979 -17.389 -34.094 1.00 98.44 405 THR A N 1
ATOM 3294 C CA . THR A 1 405 ? -0.319 -17.566 -34.749 1.00 98.44 405 THR A CA 1
ATOM 3295 C C . THR A 1 405 ? -1.410 -17.346 -33.718 1.00 98.44 405 THR A C 1
ATOM 3297 O O . THR A 1 405 ? -1.389 -17.977 -32.656 1.00 98.44 405 THR A O 1
ATOM 3300 N N . VAL A 1 406 ? -2.355 -16.463 -34.030 1.00 98.38 406 VAL A N 1
ATOM 3301 C CA . VAL A 1 406 ? -3.448 -16.086 -33.129 1.00 98.38 406 VAL A CA 1
ATOM 3302 C C . VAL A 1 406 ? -4.794 -16.119 -33.845 1.00 98.38 406 VAL A C 1
ATOM 3304 O O . VAL A 1 406 ? -4.857 -15.922 -35.061 1.00 98.38 406 VAL A O 1
ATOM 3307 N N . PHE A 1 407 ? -5.878 -16.305 -33.097 1.00 98.12 407 PHE A N 1
ATOM 3308 C CA . PHE A 1 407 ? -7.209 -15.919 -33.557 1.00 98.12 407 PHE A CA 1
ATOM 3309 C C . PHE A 1 407 ? -7.552 -14.521 -33.047 1.00 98.12 407 PHE A C 1
ATOM 3311 O O . PHE A 1 407 ? -7.482 -14.249 -31.850 1.00 98.12 407 PHE A O 1
ATOM 3318 N N . ARG A 1 408 ? -7.978 -13.648 -33.964 1.00 97.19 408 ARG A N 1
ATOM 3319 C CA . ARG A 1 408 ? -8.550 -12.334 -33.654 1.00 97.19 408 ARG A CA 1
ATOM 3320 C C . ARG A 1 408 ? -9.910 -12.221 -34.315 1.00 97.19 408 ARG A C 1
ATOM 3322 O O . ARG A 1 408 ? -9.979 -12.216 -35.542 1.00 97.19 408 ARG A O 1
ATOM 3329 N N . ALA A 1 409 ? -10.969 -12.107 -33.514 1.00 94.00 409 ALA A N 1
ATOM 3330 C CA . ALA A 1 409 ? -12.345 -12.057 -34.016 1.00 94.00 409 ALA A CA 1
ATOM 3331 C C . ALA A 1 409 ? -12.612 -13.170 -35.054 1.00 94.00 409 ALA A C 1
ATOM 3333 O O . ALA A 1 409 ? -12.995 -12.894 -36.188 1.00 94.00 409 ALA A O 1
ATOM 3334 N N . GLU A 1 410 ? -12.303 -14.417 -34.674 1.00 93.88 410 GLU A N 1
ATOM 3335 C CA . GLU A 1 410 ? -12.431 -15.637 -35.498 1.00 93.88 410 GLU A CA 1
ATOM 3336 C C . GLU A 1 410 ? -11.510 -15.717 -36.731 1.00 93.88 410 GLU A C 1
ATOM 3338 O O . GLU A 1 410 ? -11.490 -16.727 -37.434 1.00 93.88 410 GLU A O 1
ATOM 3343 N N . GLN A 1 411 ? -10.684 -14.701 -36.987 1.00 97.62 411 GLN A N 1
ATOM 3344 C CA . GLN A 1 411 ? -9.716 -14.717 -38.080 1.00 97.62 411 GLN A CA 1
ATOM 3345 C C . GLN A 1 411 ? -8.372 -15.244 -37.598 1.00 97.62 411 GLN A C 1
ATOM 3347 O O . GLN A 1 411 ? -7.775 -14.682 -36.678 1.00 97.62 411 GLN A O 1
ATOM 3352 N N . LEU A 1 412 ? -7.874 -16.288 -38.259 1.00 97.88 412 LEU A N 1
ATOM 3353 C CA . LEU A 1 412 ? -6.511 -16.761 -38.060 1.00 97.88 412 LEU A CA 1
ATOM 3354 C C . LEU A 1 412 ? -5.532 -15.730 -38.632 1.00 97.88 412 LEU A C 1
ATOM 3356 O O . LEU A 1 412 ? -5.641 -15.341 -39.797 1.00 97.88 412 LEU A O 1
ATOM 3360 N N . ARG A 1 413 ? -4.582 -15.287 -37.815 1.00 98.31 413 ARG A N 1
ATOM 3361 C CA . ARG A 1 413 ? -3.547 -14.322 -38.188 1.00 98.31 413 ARG A CA 1
ATOM 3362 C C . ARG A 1 413 ? -2.183 -14.839 -37.774 1.00 98.31 413 ARG A C 1
ATOM 3364 O O . ARG A 1 413 ? -2.049 -15.482 -36.735 1.00 98.31 413 ARG A O 1
ATOM 3371 N N . GLU A 1 414 ? -1.177 -14.519 -38.575 1.00 98.06 414 GLU A N 1
ATOM 3372 C CA . GLU A 1 414 ? 0.218 -14.810 -38.270 1.00 98.06 414 GLU A CA 1
ATOM 3373 C C . GLU A 1 414 ? 1.007 -13.512 -38.144 1.00 98.06 414 GLU A C 1
ATOM 3375 O O . GLU A 1 414 ? 0.869 -12.603 -38.963 1.00 98.06 414 GLU A O 1
ATOM 3380 N N . PHE A 1 415 ? 1.844 -13.450 -37.115 1.00 98.25 415 PHE A N 1
ATOM 3381 C CA . PHE A 1 415 ? 2.686 -12.313 -36.788 1.00 98.25 415 PHE A CA 1
ATOM 3382 C C . PHE A 1 415 ? 4.139 -12.770 -36.714 1.00 98.25 415 PHE A C 1
ATOM 3384 O O . PHE A 1 415 ? 4.449 -13.771 -36.069 1.00 98.25 415 PHE A O 1
ATOM 3391 N N . GLN A 1 416 ? 5.025 -12.031 -37.377 1.00 98.06 416 GLN A N 1
ATOM 3392 C CA . GLN A 1 416 ? 6.471 -12.171 -37.224 1.00 98.06 416 GLN A CA 1
ATOM 3393 C C . GLN A 1 416 ? 6.916 -11.159 -36.174 1.00 98.06 416 GLN A C 1
ATOM 3395 O O . GLN A 1 416 ? 6.764 -9.956 -36.380 1.00 98.06 416 GLN A O 1
ATOM 3400 N N . VAL A 1 417 ? 7.422 -11.642 -35.045 1.00 98.06 417 VAL A N 1
ATOM 3401 C CA . VAL A 1 417 ? 7.782 -10.807 -33.901 1.00 98.06 417 VAL A CA 1
ATOM 3402 C C . VAL A 1 417 ? 9.267 -10.936 -33.637 1.00 98.06 417 VAL A C 1
ATOM 3404 O O . VAL A 1 417 ? 9.757 -12.022 -33.339 1.00 98.06 417 VAL A O 1
ATOM 3407 N N . LYS A 1 418 ? 9.988 -9.821 -33.744 1.00 97.44 418 LYS A N 1
ATOM 3408 C CA . LYS A 1 418 ? 11.405 -9.761 -33.399 1.00 97.44 418 LYS A CA 1
ATOM 3409 C C . LYS A 1 418 ? 11.548 -9.527 -31.898 1.00 97.44 418 LYS A C 1
ATOM 3411 O O . LYS A 1 418 ? 11.234 -8.441 -31.420 1.00 97.44 418 LYS A O 1
ATOM 3416 N N . LEU A 1 419 ? 11.990 -10.548 -31.171 1.00 96.19 419 LEU A N 1
ATOM 3417 C CA . LEU A 1 419 ? 12.174 -10.504 -29.723 1.00 96.19 419 LEU A CA 1
ATOM 3418 C C . LEU A 1 419 ? 13.224 -9.459 -29.344 1.00 96.19 419 LEU A C 1
ATOM 3420 O O . LEU A 1 419 ? 14.202 -9.259 -30.061 1.00 96.19 419 LEU A O 1
ATOM 3424 N N . GLN A 1 420 ? 13.042 -8.831 -28.189 1.00 93.94 420 GLN A N 1
ATOM 3425 C CA . GLN A 1 420 ? 14.017 -7.912 -27.600 1.00 93.94 420 GLN A CA 1
ATOM 3426 C C . GLN A 1 420 ? 14.577 -8.509 -26.311 1.00 93.94 420 GLN A C 1
ATOM 3428 O O . GLN A 1 420 ? 14.052 -9.495 -25.795 1.00 93.94 420 GLN A O 1
ATOM 3433 N N . ALA A 1 421 ? 15.661 -7.938 -25.796 1.00 90.44 421 ALA A N 1
ATOM 3434 C CA . ALA A 1 421 ? 16.097 -8.240 -24.440 1.00 90.44 421 ALA A CA 1
ATOM 3435 C C . ALA A 1 421 ? 15.102 -7.639 -23.439 1.00 90.44 421 ALA A C 1
ATOM 3437 O O . ALA A 1 421 ? 14.621 -6.526 -23.644 1.00 90.44 421 ALA A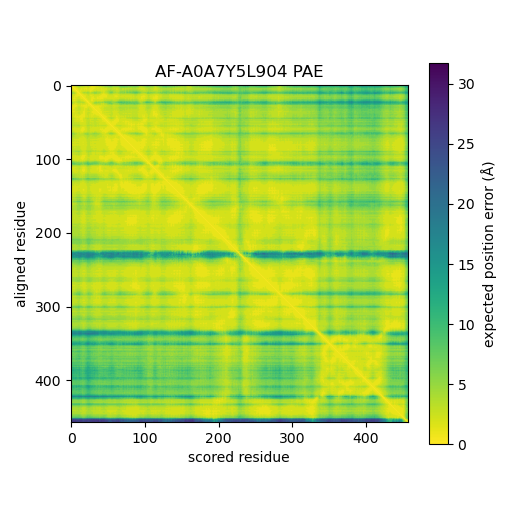 O 1
ATOM 3438 N N . GLU A 1 422 ? 14.799 -8.361 -22.361 1.00 86.06 422 GLU A N 1
ATOM 3439 C CA . GLU A 1 422 ? 14.032 -7.804 -21.245 1.00 86.06 422 GLU A CA 1
ATOM 3440 C C . GLU A 1 422 ? 14.740 -6.556 -20.693 1.00 86.06 422 GLU A C 1
ATOM 3442 O O . GLU A 1 422 ? 15.894 -6.628 -20.273 1.00 86.06 422 GLU A O 1
ATOM 3447 N N . GLU A 1 423 ? 14.063 -5.404 -20.725 1.00 79.94 423 GLU A N 1
ATOM 3448 C CA . GLU A 1 423 ? 14.682 -4.122 -20.359 1.00 79.94 423 GLU A CA 1
ATOM 3449 C C . GLU A 1 423 ? 14.847 -3.954 -18.845 1.00 79.94 423 GLU A C 1
ATOM 3451 O O . GLU A 1 423 ? 15.798 -3.315 -18.386 1.00 79.94 423 GLU A O 1
ATOM 3456 N N . VAL A 1 424 ? 13.928 -4.520 -18.056 1.00 85.75 424 VAL A N 1
ATOM 3457 C CA . VAL A 1 424 ? 13.927 -4.346 -16.601 1.00 85.75 424 VAL A CA 1
ATOM 3458 C C . VAL A 1 424 ? 14.872 -5.366 -15.959 1.00 85.75 424 VAL A C 1
ATOM 3460 O O . VAL A 1 424 ? 14.597 -6.566 -16.023 1.00 85.75 424 VAL A O 1
ATOM 3463 N N . PRO A 1 425 ? 15.970 -4.923 -15.316 1.00 87.31 425 PRO A N 1
ATOM 3464 C CA . PRO A 1 425 ? 16.930 -5.831 -14.703 1.00 87.31 425 PRO A CA 1
ATOM 3465 C C . PRO A 1 425 ? 16.334 -6.562 -13.499 1.00 87.31 425 PRO A C 1
ATOM 3467 O O . PRO A 1 425 ? 15.330 -6.158 -12.904 1.00 87.31 425 PRO A O 1
ATOM 3470 N N . GLU A 1 426 ? 17.019 -7.620 -13.068 1.00 89.62 426 GLU A N 1
ATOM 3471 C CA . GLU A 1 426 ? 16.808 -8.139 -11.725 1.00 89.62 426 GLU A CA 1
ATOM 3472 C C . GLU A 1 426 ? 17.291 -7.097 -10.715 1.00 89.62 426 GLU A C 1
ATOM 3474 O O . GLU A 1 426 ? 18.439 -6.659 -10.770 1.00 89.62 426 GLU A O 1
ATOM 3479 N N . VAL A 1 427 ? 16.403 -6.692 -9.806 1.00 94.81 427 VAL A N 1
ATOM 3480 C CA . VAL A 1 427 ? 16.703 -5.703 -8.769 1.00 94.81 427 VAL A CA 1
ATOM 3481 C C . VAL A 1 427 ? 16.813 -6.394 -7.418 1.00 94.81 427 VAL A C 1
ATOM 3483 O O . VAL A 1 427 ? 15.930 -7.165 -7.032 1.00 94.81 427 VAL A O 1
ATOM 3486 N N . THR A 1 428 ? 17.888 -6.096 -6.694 1.00 96.31 428 THR A N 1
ATOM 3487 C CA . THR A 1 428 ? 18.078 -6.482 -5.291 1.00 96.31 428 THR A CA 1
ATOM 3488 C C . THR A 1 428 ? 18.484 -5.266 -4.474 1.00 96.31 428 THR A C 1
ATOM 3490 O O . THR A 1 428 ? 19.266 -4.451 -4.955 1.00 96.31 428 THR A O 1
ATOM 3493 N N . VAL A 1 429 ? 17.992 -5.164 -3.242 1.00 97.81 429 VAL A N 1
ATOM 3494 C CA . VAL A 1 429 ? 18.403 -4.127 -2.288 1.00 97.81 429 VAL A CA 1
ATOM 3495 C C . VAL A 1 429 ? 19.252 -4.776 -1.203 1.00 97.81 429 VAL A C 1
ATOM 3497 O O . VAL A 1 429 ? 18.897 -5.846 -0.708 1.00 97.81 429 VAL A O 1
ATOM 3500 N N . LYS A 1 430 ? 20.384 -4.161 -0.858 1.00 96.56 430 LYS A N 1
ATOM 3501 C CA . LYS A 1 430 ? 21.330 -4.674 0.143 1.00 96.56 430 LYS A CA 1
ATOM 3502 C C . LYS A 1 430 ? 21.824 -3.562 1.052 1.00 96.56 430 LYS A C 1
ATOM 3504 O O . LYS A 1 430 ? 21.716 -2.388 0.714 1.00 96.56 430 LYS A O 1
ATOM 3509 N N . HIS A 1 431 ? 22.384 -3.927 2.196 1.00 97.56 431 HIS A N 1
ATOM 3510 C CA . HIS A 1 431 ? 23.112 -2.989 3.043 1.00 97.56 431 HIS A CA 1
ATOM 3511 C C . HIS A 1 431 ? 24.389 -2.519 2.353 1.00 97.56 431 HIS A C 1
ATOM 3513 O O . HIS A 1 431 ? 25.054 -3.297 1.674 1.00 97.56 431 HIS A O 1
ATOM 3519 N N . ARG A 1 432 ? 24.754 -1.254 2.557 1.00 95.06 432 ARG A N 1
ATOM 3520 C CA . ARG A 1 432 ? 26.068 -0.749 2.158 1.00 95.06 432 ARG A CA 1
ATOM 3521 C C . ARG A 1 432 ? 27.162 -1.288 3.070 1.00 95.06 432 ARG A C 1
ATOM 3523 O O . ARG A 1 432 ? 26.983 -1.403 4.285 1.00 95.06 432 ARG A O 1
ATOM 3530 N N . ASP A 1 433 ? 28.341 -1.483 2.492 1.00 92.06 433 ASP A N 1
ATOM 3531 C CA . ASP A 1 433 ? 29.531 -1.896 3.238 1.00 92.06 433 ASP A CA 1
ATOM 3532 C C . ASP A 1 433 ? 29.924 -0.837 4.281 1.00 92.06 433 ASP A C 1
ATOM 3534 O O . ASP A 1 433 ? 30.152 -1.150 5.451 1.00 92.06 433 ASP A O 1
ATOM 3538 N N . HIS A 1 434 ? 29.913 0.442 3.886 1.00 93.19 434 HIS A N 1
ATOM 3539 C CA . HIS A 1 434 ? 30.385 1.568 4.701 1.00 93.19 434 HIS A CA 1
ATOM 3540 C C . HIS A 1 434 ? 29.310 2.657 4.884 1.00 93.19 434 HIS A C 1
ATOM 3542 O O . HIS A 1 434 ? 29.426 3.741 4.306 1.00 93.19 434 HIS A O 1
ATOM 3548 N N . PRO A 1 435 ? 28.249 2.395 5.667 1.00 96.75 435 PRO A N 1
ATOM 3549 C CA . PRO A 1 435 ? 27.232 3.395 5.975 1.00 96.75 435 PRO A CA 1
ATOM 3550 C C . PRO A 1 435 ? 27.787 4.474 6.919 1.00 96.75 435 PRO A C 1
ATOM 3552 O O . PRO A 1 435 ? 28.579 4.204 7.825 1.00 96.75 435 PRO A O 1
ATOM 3555 N N . THR A 1 436 ? 27.316 5.703 6.749 1.00 97.81 436 THR A N 1
ATOM 3556 C CA . THR A 1 436 ? 27.500 6.789 7.716 1.00 97.81 436 THR A CA 1
ATOM 3557 C C . THR A 1 436 ? 26.681 6.541 8.985 1.00 97.81 436 THR A C 1
ATOM 3559 O O . THR A 1 436 ? 25.687 5.816 8.980 1.00 97.81 436 THR A O 1
ATOM 3562 N N . GLU A 1 437 ? 27.039 7.209 10.081 1.00 97.88 437 GLU A N 1
ATOM 3563 C CA . GLU A 1 437 ? 26.267 7.127 11.331 1.00 97.88 437 GLU A CA 1
ATOM 3564 C C . GLU A 1 437 ? 24.839 7.675 11.187 1.00 97.88 437 GLU A C 1
ATOM 3566 O O . GLU A 1 437 ? 23.922 7.204 11.854 1.00 97.88 437 GLU A O 1
ATOM 3571 N N . LEU A 1 438 ? 24.611 8.650 10.297 1.00 98.50 438 LEU A N 1
ATOM 3572 C CA . LEU A 1 438 ? 23.251 9.100 10.000 1.00 98.50 438 LEU A CA 1
ATOM 3573 C C . LEU A 1 438 ? 22.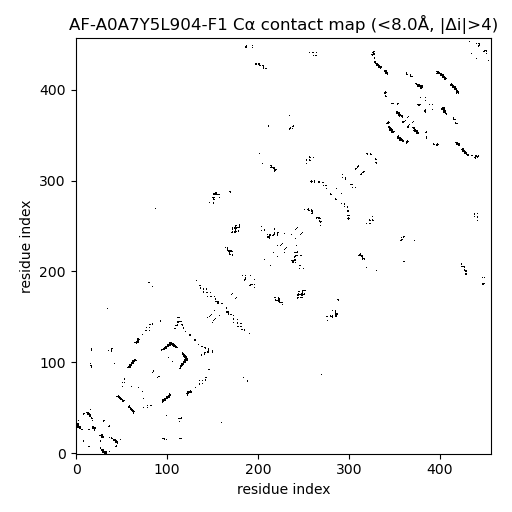452 8.002 9.288 1.00 98.50 438 LEU A C 1
ATOM 3575 O O . LEU A 1 438 ? 21.341 7.716 9.720 1.00 98.50 438 LEU A O 1
ATOM 3579 N N . GLN A 1 439 ? 23.031 7.348 8.276 1.00 98.62 439 GLN A N 1
ATOM 3580 C CA . GLN A 1 439 ? 22.383 6.250 7.548 1.00 98.62 439 GLN A CA 1
ATOM 3581 C C . GLN A 1 439 ? 21.990 5.092 8.470 1.00 98.62 439 GLN A C 1
ATOM 3583 O O . GLN A 1 439 ? 20.862 4.610 8.385 1.00 98.62 439 GLN A O 1
ATOM 3588 N N . LYS A 1 440 ? 22.875 4.693 9.396 1.00 98.31 440 LYS A N 1
ATOM 3589 C CA . LYS A 1 440 ? 22.558 3.670 10.405 1.00 98.31 440 LYS A CA 1
ATOM 3590 C C . LYS A 1 440 ? 21.384 4.096 11.284 1.00 98.31 440 LYS A C 1
ATOM 3592 O O . LYS A 1 440 ? 20.419 3.356 11.401 1.00 98.31 440 LYS A O 1
ATOM 3597 N N . ARG A 1 441 ? 21.415 5.316 11.835 1.00 98.44 441 ARG A N 1
ATOM 3598 C CA . ARG A 1 441 ? 20.317 5.824 12.680 1.00 98.44 441 ARG A CA 1
ATOM 3599 C C . ARG A 1 441 ? 18.985 5.897 11.932 1.00 98.44 441 ARG A C 1
ATOM 3601 O O . ARG A 1 441 ? 17.957 5.553 12.508 1.00 98.44 441 ARG A O 1
ATOM 3608 N N . ILE A 1 442 ? 19.003 6.340 10.671 1.00 98.81 442 ILE A N 1
ATOM 3609 C CA . ILE A 1 442 ? 17.818 6.367 9.804 1.00 98.81 442 ILE A CA 1
ATOM 3610 C C . ILE A 1 442 ? 17.286 4.949 9.618 1.00 98.81 442 ILE A C 1
ATOM 3612 O O . ILE A 1 442 ? 16.111 4.716 9.875 1.00 98.81 442 ILE A O 1
ATOM 3616 N N . TYR A 1 443 ? 18.142 4.005 9.226 1.00 98.69 443 TYR A N 1
ATOM 3617 C CA . TYR A 1 443 ? 17.780 2.602 9.036 1.00 98.69 443 TYR A CA 1
ATOM 3618 C C . TYR A 1 443 ? 17.167 1.980 10.296 1.00 98.69 443 TYR A C 1
ATOM 3620 O O . TYR A 1 443 ? 16.114 1.345 10.221 1.00 98.69 443 TYR A O 1
ATOM 3628 N N . GLU A 1 444 ? 17.806 2.180 11.449 1.00 98.38 444 GLU A N 1
ATOM 3629 C CA . GLU A 1 444 ? 17.408 1.549 12.706 1.00 98.38 444 GLU A CA 1
ATOM 3630 C C . GLU A 1 444 ? 16.062 2.066 13.211 1.00 98.38 444 GLU A C 1
ATOM 3632 O O . GLU A 1 444 ? 15.202 1.269 13.594 1.00 98.38 444 GLU A O 1
ATOM 3637 N N . ASP A 1 445 ? 15.842 3.383 13.152 1.00 98.25 445 ASP A N 1
ATOM 3638 C CA . ASP A 1 445 ? 14.568 3.998 13.538 1.00 98.25 445 ASP A CA 1
ATOM 3639 C C . ASP A 1 445 ? 13.456 3.723 12.511 1.00 98.25 445 ASP A C 1
ATOM 3641 O O . ASP A 1 445 ? 12.299 3.469 12.863 1.00 98.25 445 ASP A O 1
ATOM 3645 N N . TRP A 1 446 ? 13.794 3.718 11.220 1.00 98.56 446 TRP A N 1
ATOM 3646 C CA . TRP A 1 446 ? 12.855 3.379 10.158 1.00 98.56 446 TRP A CA 1
ATOM 3647 C C . TRP A 1 446 ? 12.385 1.927 10.296 1.00 98.56 446 TRP A C 1
ATOM 3649 O O . TRP A 1 446 ? 11.205 1.691 10.551 1.00 98.56 446 TRP A O 1
ATOM 3659 N N . LEU A 1 447 ? 13.279 0.939 10.238 1.00 97.75 447 LEU A N 1
ATOM 3660 C CA . LEU A 1 447 ? 12.891 -0.476 10.245 1.00 97.75 447 LEU A CA 1
ATOM 3661 C C . LEU A 1 447 ? 12.611 -1.053 11.637 1.00 97.75 447 LEU A C 1
ATOM 3663 O O . LEU A 1 447 ? 12.075 -2.161 11.731 1.00 97.75 447 LEU A O 1
ATOM 3667 N N . GLY A 1 448 ? 12.984 -0.363 12.718 1.00 96.62 448 GLY A N 1
ATOM 3668 C CA . GLY A 1 448 ? 12.954 -0.937 14.065 1.00 96.62 448 GLY A CA 1
ATOM 3669 C C . GLY A 1 448 ? 13.846 -2.180 14.164 1.00 96.62 448 GLY A C 1
ATOM 3670 O O . GLY A 1 448 ? 13.426 -3.222 14.673 1.00 96.62 448 GLY A O 1
ATOM 3671 N N . ALA A 1 449 ? 15.037 -2.128 13.568 1.00 96.12 449 ALA A N 1
ATOM 3672 C CA . ALA A 1 449 ? 15.993 -3.231 13.506 1.00 96.12 449 ALA A CA 1
ATOM 3673 C C . ALA A 1 449 ? 17.413 -2.687 13.629 1.00 96.12 449 ALA A C 1
ATOM 3675 O O . ALA A 1 449 ? 17.710 -1.687 12.992 1.00 96.12 449 ALA A O 1
ATOM 3676 N N . GLU A 1 450 ? 18.283 -3.353 14.384 1.00 95.44 450 GLU A N 1
ATOM 3677 C CA . GLU A 1 450 ? 19.695 -2.966 14.463 1.00 95.44 450 GLU A CA 1
ATOM 3678 C C . GLU A 1 450 ? 20.368 -3.067 13.088 1.00 95.44 450 GLU A C 1
ATOM 3680 O O . GLU A 1 450 ? 20.038 -3.939 12.271 1.00 95.44 450 GLU A O 1
ATOM 3685 N N . TRP A 1 451 ? 21.298 -2.154 12.819 1.00 95.50 451 TRP A N 1
ATOM 3686 C CA . TRP A 1 451 ? 22.126 -2.222 11.628 1.00 95.50 451 TRP A CA 1
ATOM 3687 C C . TRP A 1 451 ? 23.001 -3.493 11.675 1.00 95.50 451 TRP A C 1
ATOM 3689 O O . TRP A 1 451 ? 23.686 -3.702 12.680 1.00 95.50 451 TRP A O 1
ATOM 3699 N N . PRO A 1 452 ? 23.031 -4.342 10.626 1.00 90.06 452 PRO A N 1
ATOM 3700 C CA . PRO A 1 452 ? 23.811 -5.578 10.666 1.00 90.06 452 PRO A CA 1
ATOM 3701 C C . PRO A 1 452 ? 25.308 -5.277 10.796 1.00 90.06 452 PRO A C 1
ATOM 3703 O O . PRO A 1 452 ? 25.847 -4.391 10.121 1.00 90.06 452 PRO A O 1
ATOM 3706 N N . GLY A 1 453 ? 25.988 -6.017 11.673 1.00 75.56 453 GLY A N 1
ATOM 3707 C CA . GLY A 1 453 ? 27.443 -5.950 11.804 1.00 75.56 453 GLY A CA 1
ATOM 3708 C C . GLY A 1 453 ? 28.147 -6.398 10.519 1.00 75.56 453 GLY A C 1
ATOM 3709 O O . GLY A 1 453 ? 27.557 -7.076 9.683 1.00 75.56 453 GLY A O 1
ATOM 3710 N N . ASP A 1 454 ? 29.425 -6.048 10.358 1.00 62.38 454 ASP A N 1
ATOM 3711 C CA . ASP A 1 454 ? 30.188 -6.340 9.130 1.00 62.38 454 ASP A CA 1
ATOM 3712 C C . ASP A 1 454 ? 30.363 -7.849 8.833 1.00 62.38 454 ASP A C 1
ATOM 3714 O O . ASP A 1 454 ? 30.751 -8.203 7.726 1.00 62.38 454 ASP A O 1
ATOM 3718 N N . GLU A 1 455 ? 30.063 -8.741 9.786 1.00 51.97 455 GLU A N 1
ATOM 3719 C CA . GLU A 1 455 ? 30.069 -10.205 9.598 1.00 51.97 455 GLU A CA 1
ATOM 3720 C C . GLU A 1 455 ? 28.723 -10.775 9.094 1.00 51.97 455 GLU A C 1
ATOM 3722 O O . GLU A 1 455 ? 28.673 -11.929 8.670 1.00 51.97 455 GLU A O 1
ATOM 3727 N N . GLU A 1 456 ? 27.639 -9.987 9.140 1.00 52.28 456 GLU A N 1
ATOM 3728 C CA . GLU A 1 456 ? 26.271 -10.396 8.763 1.00 52.28 456 GLU A CA 1
ATOM 3729 C C . GLU A 1 456 ? 25.747 -9.719 7.479 1.00 52.28 456 GLU A C 1
ATOM 3731 O O . GLU A 1 456 ? 24.656 -10.064 7.014 1.00 52.28 456 GLU A O 1
ATOM 3736 N N . LYS A 1 457 ? 26.506 -8.767 6.919 1.00 51.56 457 LYS A N 1
ATOM 3737 C CA . LYS A 1 457 ? 26.265 -8.139 5.605 1.00 51.56 457 LYS A CA 1
ATOM 3738 C C . LYS A 1 457 ? 26.774 -9.031 4.475 1.00 51.56 457 LYS A C 1
ATOM 3740 O O . LYS A 1 457 ? 26.084 -9.093 3.430 1.00 51.56 457 LYS A O 1
#

Sequence (457 aa):
QPLTLHVKPYGDWHVSTGLDRVAGKTNHFHAPSFDYLADCPLEIGNQQDFEFEFEGKKHYLSIFGEGNWEKDKLLERLRKVVESNFKFWGDLPYQHYTFMVHSAPGMGGGTEHINSTIMGINPFGFRADTGYDRFTSLSMHEFFHTWNVKQLRPAGINPYDFTKENYSPSFWISEGTTDYYTMLLMRRAGFYSVNRVLGELGNMIRNDRQRPGRKVQSLEESSFDAWVKFWKQSENGQNREVSYYDKGGDVSLLLDLEIRQRSENRGSLDRVMREMYKRFPLNGPGFSPEDFQKVVEEVGEGSFEEFFSMYIRGTAEIDFAKFLDYAGLEVQERQSNPAKPWLGIATREREGQTMITAVIAGSPAYEAGLNVGDELVTLEGYRVRSNQLTDRLSDFKAEDTIRLTVFRAEQLREFQVKLQAEEVPEVTVKHRDHPTELQKRIYEDWLGAEWPGDEEK